Protein AF-A0A8H3V2X2-F1 (afdb_monomer_lite)

Organism: Venturia inaequalis (NCBI:txid5025)

Structure (mmCIF, N/CA/C/O backbone):
data_AF-A0A8H3V2X2-F1
#
_entry.id   AF-A0A8H3V2X2-F1
#
loop_
_atom_site.group_PDB
_atom_site.id
_atom_site.type_symbol
_atom_site.label_atom_id
_atom_site.label_alt_id
_atom_site.label_comp_id
_atom_site.label_asym_id
_atom_site.label_entity_id
_atom_site.label_seq_id
_atom_site.pdbx_PDB_ins_code
_atom_site.Cartn_x
_atom_site.Cartn_y
_atom_site.Cartn_z
_atom_site.occupancy
_atom_site.B_iso_or_equiv
_atom_site.auth_seq_id
_atom_site.auth_comp_id
_atom_site.auth_asym_id
_atom_site.auth_atom_id
_atom_site.pdbx_PDB_model_num
ATOM 1 N N . MET A 1 1 ? -13.809 -18.568 14.206 1.00 69.38 1 MET A N 1
ATOM 2 C CA . MET A 1 1 ? -14.958 -19.102 13.426 1.00 69.38 1 MET A CA 1
ATOM 3 C C . MET A 1 1 ? -14.427 -19.865 12.227 1.00 69.38 1 MET A C 1
ATOM 5 O O . MET A 1 1 ? -13.354 -19.501 11.749 1.00 69.38 1 MET A O 1
ATOM 9 N N . ASP A 1 2 ? -15.140 -20.902 11.781 1.00 76.88 2 ASP A N 1
ATOM 10 C CA . ASP A 1 2 ? -14.803 -21.625 10.547 1.00 76.88 2 ASP A CA 1
ATOM 11 C C . ASP A 1 2 ? -15.278 -20.834 9.316 1.00 76.88 2 ASP A C 1
ATOM 13 O O . ASP A 1 2 ? -16.303 -20.152 9.367 1.00 76.88 2 ASP A O 1
ATOM 17 N N . LEU A 1 3 ? -14.536 -20.927 8.212 1.00 79.31 3 LEU A N 1
ATOM 18 C CA . LEU A 1 3 ? -14.829 -20.241 6.955 1.00 79.31 3 LEU A CA 1
ATOM 19 C C . LEU A 1 3 ? -16.205 -20.624 6.399 1.00 79.31 3 LEU A C 1
ATOM 21 O O . LEU A 1 3 ? -16.914 -19.762 5.886 1.00 79.31 3 LEU A O 1
ATOM 25 N N . SER A 1 4 ? -16.609 -21.888 6.570 1.00 77.81 4 SER A N 1
ATOM 26 C CA . SER A 1 4 ? -17.909 -22.417 6.128 1.00 77.81 4 SER A CA 1
ATOM 27 C C . SER A 1 4 ? -19.118 -21.698 6.745 1.00 77.81 4 SER A C 1
ATOM 29 O O . SER A 1 4 ? -20.225 -21.771 6.214 1.00 77.81 4 SER A O 1
ATOM 31 N N . GLN A 1 5 ? -18.914 -20.987 7.858 1.00 81.62 5 GLN A N 1
ATOM 32 C CA . GLN A 1 5 ? -19.958 -20.277 8.598 1.00 81.62 5 GLN A CA 1
ATOM 33 C C . GLN A 1 5 ? -20.081 -18.804 8.194 1.00 81.62 5 GLN A C 1
ATOM 35 O O . GLN A 1 5 ? -20.996 -18.121 8.656 1.00 81.62 5 GLN A O 1
ATOM 40 N N . LEU A 1 6 ? -19.160 -18.288 7.375 1.00 90.56 6 LEU A N 1
ATOM 41 C CA . LEU A 1 6 ? -19.162 -16.884 6.985 1.00 90.56 6 LEU A CA 1
ATOM 42 C C . LEU A 1 6 ? -19.926 -16.674 5.681 1.00 90.56 6 LEU A C 1
ATOM 44 O O . LEU A 1 6 ? -19.738 -17.378 4.690 1.00 90.56 6 LEU A O 1
ATOM 48 N N . LYS A 1 7 ? -20.760 -15.633 5.655 1.00 93.56 7 LYS A N 1
ATOM 49 C CA . LYS A 1 7 ? -21.467 -15.230 4.440 1.00 93.56 7 LYS A CA 1
ATOM 50 C C . LYS A 1 7 ? -20.482 -14.570 3.470 1.00 93.56 7 LYS A C 1
ATOM 52 O O . LYS A 1 7 ? -19.894 -13.543 3.809 1.00 93.56 7 LYS A O 1
ATOM 57 N N . LYS A 1 8 ? -20.339 -15.109 2.255 1.00 94.62 8 LYS A N 1
ATOM 58 C CA . LYS A 1 8 ? -19.637 -14.437 1.146 1.00 94.62 8 LYS A CA 1
ATOM 59 C C . LYS A 1 8 ? -20.385 -13.149 0.769 1.00 94.62 8 LYS A C 1
ATOM 61 O O . LYS A 1 8 ? -21.594 -13.182 0.561 1.00 94.62 8 LYS A O 1
ATOM 66 N N . ILE A 1 9 ? -19.670 -12.024 0.723 1.00 95.62 9 ILE A N 1
ATOM 67 C CA . ILE A 1 9 ? -20.203 -10.689 0.408 1.00 95.62 9 ILE A CA 1
ATOM 68 C C . ILE A 1 9 ? -20.064 -10.421 -1.095 1.00 95.62 9 ILE A C 1
ATOM 70 O O . ILE A 1 9 ? -21.062 -10.333 -1.799 1.00 95.62 9 ILE A O 1
ATOM 74 N N . ARG A 1 10 ? -18.823 -10.303 -1.586 1.00 96.00 10 ARG A N 1
ATOM 75 C CA . ARG A 1 10 ? -18.479 -10.068 -2.999 1.00 96.00 10 ARG A CA 1
ATOM 76 C C . ARG A 1 10 ? -17.038 -10.490 -3.291 1.00 96.00 10 ARG A C 1
ATOM 78 O O . ARG A 1 10 ? -16.253 -10.648 -2.355 1.00 96.00 10 ARG A O 1
ATOM 85 N N . ALA A 1 11 ? -16.698 -10.637 -4.569 1.00 95.94 11 ALA A N 1
ATOM 86 C CA . ALA A 1 11 ? -15.314 -10.764 -5.024 1.00 95.94 11 ALA A CA 1
ATOM 87 C C . ALA A 1 11 ? -14.479 -9.534 -4.623 1.00 95.94 11 ALA A C 1
ATOM 89 O O . ALA A 1 11 ? -15.013 -8.423 -4.514 1.00 95.94 11 ALA A O 1
ATOM 90 N N . ALA A 1 12 ? -13.186 -9.741 -4.381 1.00 95.94 12 ALA A N 1
ATOM 91 C CA . ALA A 1 12 ? -12.226 -8.675 -4.131 1.00 95.94 12 ALA A CA 1
ATOM 92 C C . ALA A 1 12 ? -11.798 -8.033 -5.462 1.00 95.94 12 ALA A C 1
ATOM 94 O O . ALA A 1 12 ? -11.503 -8.734 -6.426 1.00 95.94 12 ALA A O 1
ATOM 95 N N . GLY A 1 13 ? -11.747 -6.703 -5.514 1.00 93.69 13 GLY A N 1
ATOM 96 C CA . GLY A 1 13 ? -11.096 -5.976 -6.605 1.00 93.69 13 GLY A CA 1
ATOM 97 C C . GLY A 1 13 ? -9.584 -6.194 -6.583 1.00 93.69 13 GLY A C 1
ATOM 98 O O . GLY A 1 13 ? -9.031 -6.667 -5.590 1.00 93.69 13 GLY A O 1
ATOM 99 N N . LYS A 1 14 ? -8.862 -5.813 -7.638 1.00 89.19 14 LYS A N 1
ATOM 100 C CA . LYS A 1 14 ? -7.440 -6.159 -7.789 1.00 89.19 14 LYS A CA 1
ATOM 101 C C . LYS A 1 14 ? -6.546 -5.560 -6.711 1.00 89.19 14 LYS A C 1
ATOM 103 O O . LYS A 1 14 ? -5.609 -6.221 -6.276 1.00 89.19 14 LYS A O 1
ATOM 108 N N . LEU A 1 15 ? -6.839 -4.350 -6.230 1.00 89.94 15 LEU A N 1
ATOM 109 C CA . LEU A 1 15 ? -6.126 -3.766 -5.083 1.00 89.94 15 LEU A CA 1
ATOM 110 C C . LEU A 1 15 ? -6.389 -4.529 -3.780 1.00 89.94 15 LEU A C 1
ATOM 112 O O . LEU A 1 15 ? -5.492 -4.698 -2.957 1.00 89.94 15 LEU A O 1
ATOM 116 N N . GLU A 1 16 ? -7.627 -4.973 -3.586 1.00 94.75 16 GLU A N 1
ATOM 117 C CA . GLU A 1 16 ? -8.059 -5.702 -2.395 1.00 94.75 16 GLU A CA 1
ATOM 118 C C . GLU A 1 16 ? -7.473 -7.120 -2.390 1.00 94.75 16 GLU A C 1
ATOM 120 O O . GLU A 1 16 ? -6.913 -7.540 -1.379 1.00 94.75 16 GLU A O 1
ATOM 125 N N . GLU A 1 17 ? -7.523 -7.813 -3.532 1.00 93.69 17 GLU A N 1
ATOM 126 C CA . GLU A 1 17 ? -6.894 -9.114 -3.781 1.00 93.69 17 GLU A CA 1
ATOM 127 C C . GLU A 1 17 ? -5.385 -9.030 -3.553 1.00 93.69 17 GLU A C 1
ATOM 129 O O . GLU A 1 17 ? -4.825 -9.801 -2.779 1.00 93.69 17 GLU A O 1
ATOM 134 N N . MET A 1 18 ? -4.724 -8.041 -4.154 1.00 89.56 18 MET A N 1
ATOM 135 C CA . MET A 1 18 ? -3.295 -7.813 -3.979 1.00 89.56 18 MET A CA 1
ATOM 136 C C . MET A 1 18 ? -2.924 -7.606 -2.504 1.00 89.56 18 MET A C 1
ATOM 138 O O . MET A 1 18 ? -1.961 -8.205 -2.023 1.00 89.56 18 MET A O 1
ATOM 142 N N . ALA A 1 19 ? -3.693 -6.803 -1.763 1.00 90.06 19 ALA A N 1
ATOM 143 C CA . ALA A 1 19 ? -3.475 -6.601 -0.334 1.00 90.06 19 ALA A CA 1
ATOM 144 C C . ALA A 1 19 ? -3.760 -7.868 0.494 1.00 90.06 19 ALA A C 1
ATOM 146 O O . ALA A 1 19 ? -3.075 -8.115 1.485 1.00 90.06 19 ALA A O 1
ATOM 147 N N . ALA A 1 20 ? -4.747 -8.679 0.120 1.00 92.88 20 ALA A N 1
ATOM 148 C CA . ALA A 1 20 ? -5.048 -9.938 0.796 1.00 92.88 20 ALA A CA 1
ATOM 149 C C . ALA A 1 20 ? -3.943 -10.979 0.573 1.00 92.88 20 ALA A C 1
ATOM 151 O O . ALA A 1 20 ? -3.398 -11.535 1.526 1.00 92.88 20 ALA A O 1
ATOM 152 N N . VAL A 1 21 ? -3.534 -11.175 -0.679 1.00 91.44 21 VAL A N 1
ATOM 153 C CA . VAL A 1 21 ? -2.475 -12.114 -1.061 1.00 91.44 21 VAL A CA 1
ATOM 154 C C . VAL A 1 21 ? -1.130 -11.700 -0.456 1.00 91.44 21 VAL A C 1
ATOM 156 O O . VAL A 1 21 ? -0.413 -12.539 0.087 1.00 91.44 21 VAL A O 1
ATOM 159 N N . ALA A 1 22 ? -0.787 -10.408 -0.472 1.00 89.56 22 ALA A N 1
ATOM 160 C CA . ALA A 1 22 ? 0.449 -9.928 0.144 1.00 89.56 22 ALA A CA 1
ATOM 161 C C . ALA A 1 22 ? 0.480 -10.169 1.666 1.00 89.56 22 ALA A C 1
ATOM 163 O O . ALA A 1 22 ? 1.526 -10.536 2.211 1.00 89.56 22 ALA A O 1
ATOM 164 N N . HIS A 1 23 ? -0.656 -10.024 2.354 1.00 89.88 23 HIS A N 1
ATOM 165 C CA . HIS A 1 23 ? -0.762 -10.382 3.769 1.00 89.88 23 HIS A CA 1
ATOM 166 C C . HIS A 1 23 ? -0.598 -11.896 3.973 1.00 89.88 23 HIS A C 1
ATOM 168 O O . HIS A 1 23 ? 0.166 -12.328 4.843 1.00 89.88 23 HIS A O 1
ATOM 174 N N . GLU A 1 24 ? -1.227 -12.725 3.135 1.00 90.75 24 GLU A N 1
ATOM 175 C CA . GLU A 1 24 ? -1.076 -14.186 3.181 1.00 90.75 24 GLU A CA 1
ATOM 176 C C . GLU A 1 24 ? 0.368 -14.655 2.964 1.00 90.75 24 GLU A C 1
ATOM 178 O O . GLU A 1 24 ? 0.832 -15.573 3.644 1.00 90.75 24 GLU A O 1
ATOM 183 N N . LEU A 1 25 ? 1.138 -13.940 2.150 1.00 88.62 25 LEU A N 1
ATOM 184 C CA . LEU A 1 25 ? 2.564 -14.201 1.938 1.00 88.62 25 LEU A CA 1
ATOM 185 C C . LEU A 1 25 ? 3.484 -13.584 3.010 1.00 88.62 25 LEU A C 1
ATOM 187 O O . LEU A 1 25 ? 4.696 -13.778 2.963 1.00 88.62 25 LEU A O 1
ATOM 191 N N . ASN A 1 26 ? 2.938 -12.875 4.006 1.00 89.00 26 ASN A N 1
ATOM 192 C CA . ASN A 1 26 ? 3.691 -12.123 5.025 1.00 89.00 26 ASN A CA 1
ATOM 193 C C . ASN A 1 26 ? 4.616 -11.037 4.435 1.00 89.00 26 ASN A C 1
ATOM 195 O O . ASN A 1 26 ? 5.646 -10.705 5.028 1.00 89.00 26 ASN A O 1
ATOM 199 N N . LEU A 1 27 ? 4.249 -10.478 3.279 1.00 83.25 27 LEU A N 1
ATOM 200 C CA . LEU A 1 27 ? 4.936 -9.343 2.648 1.00 83.25 27 LEU A CA 1
ATOM 201 C C . LEU A 1 27 ? 4.641 -8.016 3.360 1.00 83.25 27 LEU A C 1
ATOM 203 O O . LEU A 1 27 ? 5.421 -7.066 3.276 1.00 83.25 27 LEU A O 1
ATOM 207 N N . TYR A 1 28 ? 3.520 -7.968 4.074 1.00 83.88 28 TYR A N 1
ATOM 208 C CA . TYR A 1 28 ? 3.215 -7.010 5.127 1.00 83.88 28 TYR A CA 1
ATOM 209 C C . TYR A 1 28 ? 2.266 -7.672 6.136 1.00 83.88 28 TYR A C 1
ATOM 211 O O . TYR A 1 28 ? 1.805 -8.799 5.948 1.00 83.88 28 TYR A O 1
ATOM 219 N N . THR A 1 29 ? 1.989 -6.960 7.216 1.00 83.31 29 THR A N 1
ATOM 220 C CA . THR A 1 29 ? 1.240 -7.454 8.376 1.00 83.31 29 THR A CA 1
ATOM 221 C C . THR A 1 29 ? 0.010 -6.596 8.651 1.00 83.31 29 THR A C 1
ATOM 223 O O . THR A 1 29 ? -1.104 -7.104 8.663 1.00 83.31 29 THR A O 1
ATOM 226 N N . THR A 1 30 ? 0.172 -5.286 8.836 1.00 86.50 30 THR A N 1
ATOM 227 C CA . THR A 1 30 ? -0.958 -4.358 8.982 1.00 86.50 30 THR A CA 1
ATOM 228 C C . THR A 1 30 ? -0.536 -2.934 8.652 1.00 86.50 30 THR A C 1
ATOM 230 O O . THR A 1 30 ? 0.645 -2.597 8.732 1.00 86.50 30 THR A O 1
ATOM 233 N N . ALA A 1 31 ? -1.511 -2.086 8.349 1.00 86.75 31 ALA A N 1
ATOM 234 C CA . ALA A 1 31 ? -1.357 -0.639 8.354 1.00 86.75 31 ALA A CA 1
ATOM 235 C C . ALA A 1 31 ? -1.970 -0.037 9.611 1.00 86.75 31 ALA A C 1
ATOM 237 O O . ALA A 1 31 ? -2.721 -0.718 10.315 1.00 86.75 31 ALA A O 1
ATOM 238 N N . GLY A 1 32 ? -1.675 1.233 9.879 1.00 87.06 32 GLY A N 1
ATOM 239 C CA . GLY A 1 32 ? -2.357 1.961 10.934 1.00 87.06 32 GLY A CA 1
ATOM 240 C C . GLY A 1 32 ? -2.200 3.469 10.857 1.00 87.06 32 GLY A C 1
ATOM 241 O O . GLY A 1 32 ? -1.335 3.992 10.154 1.00 87.06 32 GLY A O 1
ATOM 242 N N . TYR A 1 33 ? -3.062 4.150 11.600 1.00 88.19 33 TYR A N 1
ATOM 243 C CA . TYR A 1 33 ? -3.095 5.599 11.718 1.00 88.19 33 TYR A CA 1
ATOM 244 C C . TYR A 1 33 ? -3.403 5.983 13.164 1.00 88.19 33 TYR A C 1
ATOM 246 O O . TYR A 1 33 ? -4.235 5.359 13.830 1.00 88.19 33 TYR A O 1
ATOM 254 N N . SER A 1 34 ? -2.699 7.003 13.646 1.00 90.19 34 SER A N 1
ATOM 255 C CA . SER A 1 34 ? -2.746 7.433 15.039 1.00 90.19 34 SER A CA 1
ATOM 256 C C . SER A 1 34 ? -3.225 8.873 15.129 1.00 90.19 34 SER A C 1
ATOM 258 O O . SER A 1 34 ? -2.684 9.752 14.459 1.00 90.19 34 SER A O 1
ATOM 260 N N . VAL A 1 35 ? -4.198 9.131 16.001 1.00 90.06 35 VAL A N 1
ATOM 261 C CA . VAL A 1 35 ? -4.676 10.487 16.308 1.00 90.06 35 VAL A CA 1
ATOM 262 C C . VAL A 1 35 ? -4.696 10.684 17.814 1.00 90.06 35 VAL A C 1
ATOM 264 O O . VAL A 1 35 ? -5.175 9.832 18.564 1.00 90.06 35 VAL A O 1
ATOM 267 N N . HIS A 1 36 ? -4.173 11.827 18.250 1.00 90.62 36 HIS A N 1
ATOM 268 C CA . HIS A 1 36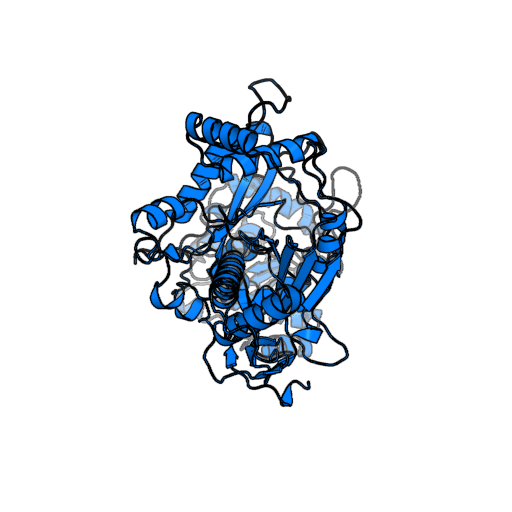 ? -4.232 12.251 19.640 1.00 90.62 36 HIS A CA 1
ATOM 269 C C . HIS A 1 36 ? -5.531 13.013 19.916 1.00 90.62 36 HIS A C 1
ATOM 271 O O . HIS A 1 36 ? -5.868 13.968 19.216 1.00 90.62 36 HIS A O 1
ATOM 277 N N . TYR A 1 37 ? -6.248 12.595 20.953 1.00 92.31 37 TYR A N 1
ATOM 278 C CA . TYR A 1 37 ? -7.514 13.159 21.388 1.00 92.31 37 TYR A CA 1
ATOM 279 C C . TYR A 1 37 ? -7.322 13.897 22.704 1.00 92.31 37 TYR A C 1
ATOM 281 O O . TYR A 1 37 ? -6.847 13.339 23.696 1.00 92.31 37 TYR A O 1
ATOM 289 N N . LYS A 1 38 ? -7.760 15.156 22.705 1.00 90.56 38 LYS A N 1
ATOM 290 C CA . LYS A 1 38 ? -7.830 15.994 23.894 1.00 90.56 38 LYS A CA 1
ATOM 291 C C . LYS A 1 38 ? -9.270 16.442 24.117 1.00 90.56 38 LYS A C 1
ATOM 293 O O . LYS A 1 38 ? -9.820 17.122 23.246 1.00 90.56 38 LYS A O 1
ATOM 298 N N . PRO A 1 39 ? -9.894 16.075 25.244 1.00 89.50 39 PRO A N 1
ATOM 299 C CA . PRO A 1 39 ? -11.257 16.485 25.513 1.00 89.50 39 PRO A CA 1
ATOM 300 C C . PRO A 1 39 ? -11.302 17.967 25.904 1.00 89.50 39 PRO A C 1
ATOM 302 O O . PRO A 1 39 ? -10.378 18.498 26.522 1.00 89.50 39 PRO A O 1
ATOM 305 N N . SER A 1 40 ? -12.387 18.649 25.535 1.00 86.31 40 SER A N 1
ATOM 306 C CA . SER A 1 40 ? -12.638 20.046 25.919 1.00 86.31 40 SER A CA 1
ATOM 307 C C . SER A 1 40 ? -13.194 20.188 27.339 1.00 86.31 40 SER A C 1
ATOM 309 O O . SER A 1 40 ? -13.184 21.282 27.894 1.00 86.31 40 SER A O 1
ATOM 311 N N . GLN A 1 41 ? -13.694 19.093 27.913 1.00 84.88 41 GLN A N 1
ATOM 312 C CA . GLN A 1 41 ? -14.270 19.011 29.252 1.00 84.88 41 GLN A CA 1
ATOM 313 C C . GLN A 1 41 ? -13.889 17.676 29.895 1.00 84.88 41 GLN A C 1
ATOM 315 O O . GLN A 1 41 ? -13.597 16.718 29.185 1.00 84.88 41 GLN A O 1
ATOM 320 N N . ALA A 1 42 ? -13.898 17.602 31.225 1.00 85.44 42 ALA A N 1
ATOM 321 C CA . ALA A 1 42 ? -13.607 16.356 31.925 1.00 85.44 42 ALA A CA 1
ATOM 322 C C . ALA A 1 42 ? -14.659 15.280 31.599 1.00 85.44 42 ALA A C 1
ATOM 324 O O . ALA A 1 42 ? -15.859 15.553 31.578 1.00 85.44 42 ALA A O 1
ATOM 325 N N . ILE A 1 43 ? -14.196 14.056 31.368 1.00 86.69 43 ILE A N 1
ATOM 326 C CA . ILE A 1 43 ? -15.007 12.882 31.057 1.00 86.69 43 ILE A CA 1
ATOM 327 C C . ILE A 1 43 ? -14.959 11.944 32.265 1.00 86.69 43 ILE A C 1
ATOM 329 O O . ILE A 1 43 ? -13.889 11.492 32.672 1.00 86.69 43 ILE A O 1
ATOM 333 N N . THR A 1 44 ? -16.123 11.649 32.846 1.00 79.62 44 THR A N 1
ATOM 334 C CA . THR A 1 44 ? -16.232 10.828 34.063 1.00 79.62 44 THR A CA 1
ATOM 335 C C . THR A 1 44 ? -15.865 9.362 33.817 1.00 79.62 44 THR A C 1
ATOM 337 O O . THR A 1 44 ? -15.157 8.776 34.628 1.00 79.62 44 THR A O 1
ATOM 340 N N . GLU A 1 45 ? -16.287 8.785 32.686 1.00 86.38 45 GLU A N 1
ATOM 341 C CA . GLU A 1 45 ? -16.044 7.380 32.325 1.00 86.38 45 GLU A CA 1
ATOM 342 C C . GLU A 1 45 ? -15.554 7.263 30.874 1.00 86.38 45 GLU A C 1
ATOM 344 O O . GLU A 1 45 ? -16.311 6.970 29.948 1.00 86.38 45 GLU A O 1
ATOM 349 N N . LEU A 1 46 ? -14.265 7.534 30.660 1.00 90.81 46 LEU A N 1
ATOM 350 C CA . LEU A 1 46 ? -13.699 7.610 29.312 1.00 90.81 46 LEU A CA 1
ATOM 351 C C . LEU A 1 46 ? -13.672 6.260 28.581 1.00 90.81 46 LEU A C 1
ATOM 353 O O . LEU A 1 46 ? -13.959 6.206 27.390 1.00 90.81 46 LEU A O 1
ATOM 357 N N . GLU A 1 47 ? -13.327 5.172 29.265 1.00 93.12 47 GLU A N 1
ATOM 358 C CA . GLU A 1 47 ? -13.257 3.849 28.634 1.00 93.12 47 GLU A CA 1
ATOM 359 C C . GLU A 1 47 ? -14.640 3.348 28.161 1.00 93.12 47 GLU A C 1
ATOM 361 O O . GLU A 1 47 ? -14.765 3.022 26.976 1.00 93.12 47 GLU A O 1
ATOM 366 N N . PRO A 1 48 ? -15.710 3.380 28.986 1.00 93.00 48 PRO A N 1
ATOM 367 C CA . PRO A 1 48 ? -17.073 3.117 28.516 1.00 93.00 48 PRO A CA 1
ATOM 368 C C . PRO A 1 48 ? -17.500 4.004 27.342 1.00 93.00 48 PRO A C 1
ATOM 370 O O . PRO A 1 48 ? -18.071 3.501 26.373 1.00 93.00 48 PRO A O 1
ATOM 373 N N . LEU A 1 49 ? -17.172 5.301 27.381 1.00 93.00 49 LEU A N 1
ATOM 374 C CA . LEU A 1 49 ? -17.455 6.231 26.285 1.00 93.00 49 LEU A CA 1
ATOM 375 C C . LEU A 1 49 ? -16.751 5.815 24.982 1.00 93.00 49 LEU A C 1
ATOM 377 O O . LEU A 1 49 ? -17.359 5.868 23.913 1.00 93.00 49 LEU A O 1
ATOM 381 N N . ILE A 1 50 ? -15.490 5.377 25.058 1.00 95.56 50 ILE A N 1
ATOM 382 C CA . ILE A 1 50 ? -14.733 4.876 23.902 1.00 95.56 50 ILE A CA 1
ATOM 383 C C . ILE A 1 50 ? -15.417 3.641 23.311 1.00 95.56 50 ILE A C 1
ATOM 385 O O . ILE A 1 50 ? -15.627 3.591 22.100 1.00 95.56 50 ILE A O 1
ATOM 389 N N . TYR A 1 51 ? -15.817 2.670 24.136 1.00 96.56 51 TYR A N 1
ATOM 390 C CA . TYR A 1 51 ? -16.532 1.490 23.645 1.00 96.56 51 TYR A CA 1
ATOM 391 C C . TYR A 1 51 ? -17.877 1.843 23.000 1.00 96.56 51 TYR A C 1
ATOM 393 O O . TYR A 1 51 ? -18.182 1.339 21.920 1.00 96.56 51 TYR A O 1
ATOM 401 N N . GLN A 1 52 ? -18.660 2.738 23.608 1.00 94.75 52 GLN A N 1
ATOM 402 C CA . GLN A 1 52 ? -19.929 3.203 23.038 1.00 94.75 52 GLN A CA 1
ATOM 403 C C . GLN A 1 52 ? -19.723 3.915 21.694 1.00 94.75 52 GLN A C 1
ATOM 405 O O . GLN A 1 52 ? -20.467 3.671 20.741 1.00 94.75 52 GLN A O 1
ATOM 410 N N . ALA A 1 53 ? -18.688 4.751 21.590 1.00 95.62 53 ALA A N 1
ATOM 411 C CA . ALA A 1 53 ? -18.341 5.419 20.344 1.00 95.62 53 ALA A CA 1
ATOM 412 C C . ALA A 1 53 ? -17.928 4.413 19.260 1.00 95.62 53 ALA A C 1
ATOM 414 O O . ALA A 1 53 ? -18.390 4.516 18.126 1.00 95.62 53 ALA A O 1
ATOM 415 N N . LEU A 1 54 ? -17.134 3.393 19.600 1.00 96.69 54 LEU A N 1
ATOM 416 C CA . LEU A 1 54 ? -16.774 2.329 18.657 1.00 96.69 54 LEU A CA 1
ATOM 417 C C . LEU A 1 54 ? -17.978 1.507 18.220 1.00 96.69 54 LEU A C 1
ATOM 419 O O . LEU A 1 54 ? -18.096 1.198 17.040 1.00 96.69 54 LEU A O 1
ATOM 423 N N . ALA A 1 55 ? -18.901 1.197 19.129 1.00 96.00 55 ALA A N 1
ATOM 424 C CA . ALA A 1 55 ? -20.141 0.524 18.771 1.00 96.00 55 ALA A CA 1
ATOM 425 C C . ALA A 1 55 ? -20.922 1.319 17.709 1.00 96.00 55 ALA A C 1
ATOM 427 O O . ALA A 1 55 ? -21.464 0.734 16.773 1.00 96.00 55 ALA A O 1
ATOM 428 N N . GLN A 1 56 ? -20.965 2.653 17.812 1.00 94.88 56 GLN A N 1
ATOM 429 C CA . GLN A 1 56 ? -21.560 3.498 16.773 1.00 94.88 56 GLN A CA 1
ATOM 430 C C . GLN A 1 56 ? -20.766 3.438 15.459 1.00 94.88 56 GLN A C 1
ATOM 432 O O . GLN A 1 56 ? -21.368 3.224 14.410 1.00 94.88 56 GLN A O 1
ATOM 437 N N . VAL A 1 57 ? -19.436 3.546 15.515 1.00 95.44 57 VAL A N 1
ATOM 438 C CA . VAL A 1 57 ? -18.559 3.446 14.335 1.00 95.44 57 VAL A CA 1
ATOM 439 C C . VAL A 1 57 ? -18.766 2.124 13.590 1.00 95.44 57 VAL A C 1
ATOM 441 O O . VAL A 1 57 ? -18.915 2.138 12.372 1.00 95.44 57 VAL A O 1
ATOM 444 N N . LEU A 1 58 ? -18.836 0.989 14.295 1.00 95.31 58 LEU A N 1
ATOM 445 C CA . LEU A 1 58 ? -19.065 -0.325 13.680 1.00 95.31 58 LEU A CA 1
ATOM 446 C C . LEU A 1 58 ? -20.406 -0.383 12.949 1.00 95.31 58 LEU A C 1
ATOM 448 O O . LEU A 1 58 ? -20.477 -0.911 11.844 1.00 95.31 58 LEU A O 1
ATOM 452 N N . ARG A 1 59 ? -21.464 0.175 13.548 1.00 92.94 59 ARG A N 1
ATOM 453 C CA . ARG A 1 59 ? -22.800 0.201 12.931 1.00 92.94 59 ARG A CA 1
ATOM 454 C C . ARG A 1 59 ? -22.881 1.124 11.715 1.00 92.94 59 ARG A C 1
ATOM 456 O O . ARG A 1 59 ? -23.762 0.925 10.891 1.00 92.94 59 ARG A O 1
ATOM 463 N N . GLU A 1 60 ? -22.011 2.128 11.629 1.00 91.50 60 GLU A N 1
ATOM 464 C CA . GLU A 1 60 ? -21.939 3.064 10.500 1.00 91.50 60 GLU A CA 1
ATOM 465 C C . GLU A 1 60 ? -20.991 2.581 9.383 1.00 91.50 60 GLU A C 1
ATOM 467 O O . GLU A 1 60 ? -21.048 3.115 8.279 1.00 91.50 60 GLU A O 1
ATOM 472 N N . ASN A 1 61 ? -20.125 1.588 9.639 1.00 93.81 61 ASN A N 1
ATOM 473 C CA . ASN A 1 61 ? -19.079 1.154 8.705 1.00 93.81 61 ASN A CA 1
ATOM 474 C C . ASN A 1 61 ? -19.099 -0.375 8.499 1.00 93.81 61 ASN A C 1
ATOM 476 O O . ASN A 1 61 ? -18.310 -1.097 9.121 1.00 93.81 61 ASN A O 1
ATOM 480 N N . PRO A 1 62 ? -19.945 -0.894 7.585 1.00 94.19 62 PRO A N 1
ATOM 481 C CA . PRO A 1 62 ? -20.132 -2.334 7.372 1.00 94.19 62 PRO A CA 1
ATOM 482 C C . PRO A 1 62 ? -18.857 -3.094 6.995 1.00 94.19 62 PRO A C 1
ATOM 484 O O . PRO A 1 62 ? -18.742 -4.283 7.297 1.00 94.19 62 PRO A O 1
ATOM 487 N N . ILE A 1 63 ? -17.887 -2.422 6.363 1.00 96.44 63 ILE A N 1
ATOM 488 C CA . ILE A 1 63 ? -16.610 -3.027 5.959 1.00 96.44 63 ILE A CA 1
ATOM 489 C C . ILE A 1 63 ? -15.770 -3.499 7.155 1.00 96.44 63 ILE A C 1
ATOM 491 O O . ILE A 1 63 ? -14.961 -4.407 7.006 1.00 96.44 63 ILE A O 1
ATOM 495 N N . LEU A 1 64 ? -15.994 -2.962 8.361 1.00 97.19 64 LEU A N 1
ATOM 496 C CA . LEU A 1 64 ? -15.306 -3.415 9.577 1.00 97.19 64 LEU A CA 1
ATOM 497 C C . LEU A 1 64 ? -15.710 -4.839 9.997 1.00 97.19 64 LEU A C 1
ATOM 499 O O . LEU A 1 64 ? -15.009 -5.462 10.794 1.00 97.19 64 LEU A O 1
ATOM 503 N N . PHE A 1 65 ? -16.812 -5.370 9.456 1.00 97.25 65 PHE A N 1
ATOM 504 C CA . PHE A 1 65 ? -17.206 -6.776 9.594 1.00 97.25 65 PHE A CA 1
ATOM 505 C C . PHE A 1 65 ? -16.690 -7.663 8.455 1.00 97.25 65 PHE A C 1
ATOM 507 O O . PHE A 1 65 ? -16.899 -8.875 8.500 1.00 97.25 65 PHE A O 1
ATOM 514 N N . ALA A 1 66 ? -16.058 -7.090 7.430 1.00 96.62 66 ALA A N 1
ATOM 515 C CA . ALA A 1 66 ? -15.559 -7.834 6.287 1.00 96.62 66 ALA A CA 1
ATOM 516 C C . ALA A 1 66 ? -14.138 -8.350 6.537 1.00 96.62 66 ALA A C 1
ATOM 518 O O . ALA A 1 66 ? -13.288 -7.657 7.096 1.00 96.62 66 ALA A O 1
ATOM 519 N N . VAL A 1 67 ? -13.880 -9.574 6.086 1.00 95.81 67 VAL A N 1
ATOM 520 C CA . VAL A 1 67 ? -12.563 -10.208 6.124 1.00 95.81 67 VAL A CA 1
ATOM 521 C C . VAL A 1 67 ? -12.220 -10.694 4.717 1.00 95.81 67 VAL A C 1
ATOM 523 O O . VAL A 1 67 ? -13.039 -11.401 4.124 1.00 95.81 67 VAL A O 1
ATOM 526 N N . PRO A 1 68 ? -11.059 -10.317 4.156 1.00 95.19 68 PRO A N 1
ATOM 527 C CA . PRO A 1 68 ? -10.620 -10.855 2.880 1.00 95.19 68 PRO A CA 1
ATOM 528 C C . PRO A 1 68 ? -10.218 -12.323 3.046 1.00 95.19 68 PRO A C 1
ATOM 530 O O . PRO A 1 68 ? -9.475 -12.675 3.961 1.00 95.19 68 PRO A O 1
ATOM 533 N N . ILE A 1 69 ? -10.712 -13.170 2.152 1.00 94.75 69 ILE A N 1
ATOM 534 C CA . ILE A 1 69 ? -10.435 -14.601 2.093 1.00 94.75 69 ILE A CA 1
ATOM 535 C C . ILE A 1 69 ? -9.653 -14.875 0.817 1.00 94.75 69 ILE A C 1
ATOM 537 O O . ILE A 1 69 ? -10.116 -14.546 -0.274 1.00 94.75 69 ILE A O 1
ATOM 541 N N . VAL A 1 70 ? -8.495 -15.516 0.970 1.00 93.06 70 VAL A N 1
ATOM 542 C CA . VAL A 1 70 ? -7.629 -15.950 -0.132 1.00 93.06 70 VAL A CA 1
ATOM 543 C C . VAL A 1 70 ? -7.699 -17.479 -0.223 1.00 93.06 70 VAL A C 1
ATOM 545 O O . VAL A 1 70 ? -6.894 -18.177 0.402 1.00 93.06 70 VAL A O 1
ATOM 548 N N . PRO A 1 71 ? -8.711 -18.032 -0.911 1.00 89.12 71 PRO A N 1
ATOM 549 C CA . PRO A 1 71 ? -8.805 -19.470 -1.122 1.00 89.12 71 PRO A CA 1
ATOM 550 C C . PRO A 1 71 ? -7.707 -19.955 -2.083 1.00 89.12 71 PRO A C 1
ATOM 552 O O . PRO A 1 71 ? -7.164 -19.192 -2.880 1.00 89.12 71 PRO A O 1
ATOM 555 N N . LYS A 1 72 ? -7.366 -21.246 -2.021 1.00 84.12 72 LYS A N 1
ATOM 556 C CA . LYS A 1 72 ? -6.418 -21.845 -2.972 1.00 84.12 72 LYS A CA 1
ATOM 557 C C . LYS A 1 72 ? -7.103 -22.043 -4.322 1.00 84.12 72 LYS A C 1
ATOM 559 O O . LYS A 1 72 ? -8.137 -22.696 -4.364 1.00 84.12 72 LYS A O 1
ATOM 564 N N . HIS A 1 73 ? -6.480 -21.564 -5.399 1.00 79.38 73 HIS A N 1
ATOM 565 C CA . HIS A 1 73 ? -6.945 -21.753 -6.785 1.00 79.38 73 HIS A CA 1
ATOM 566 C C . HIS A 1 73 ? -8.348 -21.192 -7.082 1.00 79.38 73 HIS A C 1
ATOM 568 O O . HIS A 1 73 ? -8.979 -21.585 -8.059 1.00 79.38 73 HIS A O 1
ATOM 574 N N . GLU A 1 74 ? -8.834 -20.269 -6.258 1.00 86.25 74 GLU A N 1
ATOM 575 C CA . GLU A 1 74 ? -10.139 -19.629 -6.403 1.00 86.25 74 GLU A CA 1
ATOM 576 C C . GLU A 1 74 ? -9.991 -18.108 -6.262 1.00 86.25 74 GLU A C 1
ATOM 578 O O . GLU A 1 74 ? -8.992 -17.602 -5.750 1.00 86.25 74 GLU A O 1
ATOM 583 N N . GLU A 1 75 ? -11.005 -17.368 -6.706 1.00 89.50 75 GLU A N 1
ATOM 584 C CA . GLU A 1 75 ? -11.025 -15.908 -6.626 1.00 89.50 75 GLU A CA 1
ATOM 585 C C . GLU A 1 75 ? -11.073 -15.417 -5.167 1.00 89.50 75 GLU A C 1
ATOM 587 O O . GLU A 1 75 ? -11.898 -15.872 -4.367 1.00 89.50 75 GLU A O 1
ATOM 592 N N . CYS A 1 76 ? -10.223 -14.440 -4.832 1.00 94.62 76 CYS A N 1
ATOM 593 C CA . CYS A 1 76 ? -10.256 -13.759 -3.540 1.00 94.62 76 CYS A CA 1
ATOM 594 C C . CYS A 1 76 ? -11.603 -13.050 -3.332 1.00 94.62 76 CYS A C 1
ATOM 596 O O . CYS A 1 76 ? -12.122 -12.380 -4.224 1.00 94.62 76 CYS A O 1
ATOM 598 N N . TYR A 1 77 ? -12.175 -13.147 -2.134 1.00 96.12 77 TYR A N 1
ATOM 599 C CA . TYR A 1 77 ? -13.476 -12.547 -1.829 1.00 96.12 77 TYR A CA 1
ATOM 600 C C . TYR A 1 77 ? -13.549 -12.025 -0.398 1.00 96.12 77 TYR A C 1
ATOM 602 O O . TYR A 1 77 ? -12.759 -12.408 0.456 1.00 96.12 77 TYR A O 1
ATOM 610 N N . PHE A 1 78 ? -14.528 -11.169 -0.111 1.00 97.25 78 PHE A N 1
ATOM 611 C CA . PHE A 1 78 ? -14.833 -10.758 1.258 1.00 97.25 78 PHE A CA 1
ATOM 612 C C . PHE A 1 78 ? -15.895 -11.648 1.885 1.00 97.25 78 PHE A C 1
ATOM 614 O O . PHE A 1 78 ? -16.952 -11.875 1.295 1.00 97.25 78 PHE A O 1
ATOM 621 N N . ALA A 1 79 ? -15.643 -12.096 3.110 1.00 95.81 79 ALA A N 1
ATOM 622 C CA . ALA A 1 79 ? -16.607 -12.789 3.950 1.00 95.81 79 ALA A CA 1
ATOM 623 C C . ALA A 1 79 ? -17.035 -11.907 5.132 1.00 95.81 79 ALA A C 1
ATOM 625 O O . ALA A 1 79 ? -16.260 -11.078 5.609 1.00 95.81 79 ALA A O 1
ATOM 626 N N . ARG A 1 80 ? -18.272 -12.075 5.605 1.00 95.94 80 ARG A N 1
ATOM 627 C CA . ARG A 1 80 ? -18.850 -11.287 6.700 1.00 95.94 80 ARG A CA 1
ATOM 628 C C . ARG A 1 80 ? -18.757 -12.017 8.028 1.00 95.94 80 ARG A C 1
ATOM 630 O O . ARG A 1 80 ? -19.276 -13.124 8.164 1.00 95.94 80 ARG A O 1
ATOM 637 N N . LEU A 1 81 ? -18.192 -11.351 9.026 1.00 95.50 81 LEU A N 1
ATOM 638 C CA . LEU A 1 81 ? -18.290 -11.764 10.420 1.00 95.50 81 LEU A CA 1
ATOM 639 C C . LEU A 1 81 ? -19.712 -11.509 10.939 1.00 95.50 81 LEU A C 1
ATOM 641 O O . LEU A 1 81 ? -20.211 -10.398 10.765 1.00 95.50 81 LEU A O 1
ATOM 645 N N . PRO A 1 82 ? -20.362 -12.477 11.610 1.00 94.62 82 PRO A N 1
ATOM 646 C CA . PRO A 1 82 ? -21.719 -12.305 12.130 1.00 94.62 82 PRO A CA 1
ATOM 647 C C . PRO A 1 82 ? -21.786 -11.314 13.296 1.00 94.62 82 PRO A C 1
ATOM 649 O O . PRO A 1 82 ? -22.799 -10.651 13.488 1.00 94.62 82 PRO A O 1
ATOM 652 N N . SER A 1 83 ? -20.711 -11.196 14.078 1.00 95.12 83 SER A N 1
ATOM 653 C CA . SER A 1 83 ? -20.602 -10.243 15.181 1.00 95.12 83 SER A CA 1
ATOM 654 C C . SER A 1 83 ? -19.142 -9.962 15.533 1.00 95.12 83 SER A C 1
ATOM 656 O O . SER A 1 83 ? -18.243 -10.717 15.150 1.00 95.12 83 SER A O 1
ATOM 658 N N . ILE A 1 84 ? -18.910 -8.875 16.269 1.00 96.19 84 ILE A N 1
ATOM 659 C CA . ILE A 1 84 ? -17.599 -8.492 16.802 1.00 96.19 84 ILE A CA 1
ATOM 660 C C . ILE A 1 84 ? -17.736 -8.199 18.296 1.00 96.19 84 ILE A C 1
ATOM 662 O O . ILE A 1 84 ? -18.556 -7.376 18.693 1.00 96.19 84 ILE A O 1
ATOM 666 N N . ASP A 1 85 ? -16.905 -8.846 19.117 1.00 95.88 85 ASP A N 1
ATOM 667 C CA . ASP A 1 85 ? -16.731 -8.495 20.531 1.00 95.88 85 ASP A CA 1
ATOM 668 C C . ASP A 1 85 ? -15.625 -7.442 20.661 1.00 95.88 85 ASP A C 1
ATOM 670 O O . ASP A 1 85 ? -14.439 -7.744 20.493 1.00 95.88 85 ASP A O 1
ATOM 674 N N . LEU A 1 86 ? -16.014 -6.204 20.971 1.00 96.56 86 LEU A N 1
ATOM 675 C CA . LEU A 1 86 ? -15.119 -5.053 21.080 1.00 96.56 86 LEU A CA 1
ATOM 676 C C . LEU A 1 86 ? -13.992 -5.273 22.099 1.00 96.56 86 LEU A C 1
ATOM 678 O O . LEU A 1 86 ? -12.898 -4.744 21.927 1.00 96.56 86 LEU A O 1
ATOM 682 N N . ARG A 1 87 ? -14.208 -6.094 23.131 1.00 95.06 87 ARG A N 1
ATOM 683 C CA . ARG A 1 87 ? -13.196 -6.365 24.170 1.00 95.06 87 ARG A CA 1
ATOM 684 C C . ARG A 1 87 ? -12.041 -7.227 23.661 1.00 95.06 87 ARG A C 1
ATOM 686 O O . ARG A 1 87 ? -10.996 -7.279 24.296 1.00 95.06 87 ARG A O 1
ATOM 693 N N . LYS A 1 88 ? -12.229 -7.926 22.535 1.00 93.38 88 LYS A N 1
ATOM 694 C CA . LYS A 1 88 ? -11.210 -8.794 21.922 1.00 93.38 88 LYS A CA 1
ATOM 695 C C . LYS A 1 88 ? -10.383 -8.090 20.848 1.00 93.38 88 LYS A C 1
ATOM 697 O O . LYS A 1 88 ? -9.313 -8.576 20.502 1.00 93.38 88 LYS A O 1
ATOM 702 N N . VAL A 1 89 ? -10.882 -6.978 20.310 1.00 93.50 89 VAL A N 1
ATOM 703 C CA . VAL A 1 89 ? -10.223 -6.208 19.238 1.00 93.50 89 VAL A CA 1
ATOM 704 C C . VAL A 1 89 ? -9.607 -4.901 19.731 1.00 93.50 89 VAL A C 1
ATOM 706 O O . VAL A 1 89 ? -8.845 -4.271 18.999 1.00 93.50 89 VAL A O 1
ATOM 709 N N . ASN A 1 90 ? -9.909 -4.499 20.967 1.00 94.75 90 ASN A N 1
ATOM 710 C CA . ASN A 1 90 ? -9.434 -3.253 21.550 1.00 94.75 90 ASN A CA 1
ATOM 711 C C . ASN A 1 90 ? -8.489 -3.517 22.722 1.00 94.75 90 ASN A C 1
ATOM 713 O O . ASN A 1 90 ? -8.681 -4.455 23.492 1.00 94.75 90 ASN A O 1
ATOM 717 N N . SER A 1 91 ? -7.491 -2.651 22.882 1.00 96.62 91 SER A N 1
ATOM 718 C CA . SER A 1 91 ? -6.580 -2.671 24.026 1.00 96.62 91 SER A CA 1
ATOM 719 C C . SER A 1 91 ? -6.366 -1.267 24.578 1.00 96.62 91 SER A C 1
ATOM 721 O O . SER A 1 91 ? -6.363 -0.285 23.833 1.00 96.62 91 SER A O 1
ATOM 723 N N . PHE A 1 92 ? -6.190 -1.189 25.893 1.00 96.62 92 PHE A N 1
ATOM 724 C CA . PHE A 1 92 ? -5.999 0.048 26.637 1.00 96.62 92 PHE A CA 1
ATOM 725 C C . PHE A 1 92 ? -4.664 -0.035 27.368 1.00 96.62 92 PHE A C 1
ATOM 727 O O . PHE A 1 92 ? -4.405 -0.996 28.090 1.00 96.62 92 PHE A O 1
ATOM 734 N N . VAL A 1 93 ? -3.802 0.947 27.132 1.00 96.12 93 VAL A N 1
ATOM 735 C CA . VAL A 1 93 ? -2.419 0.966 27.605 1.00 96.12 93 VAL A CA 1
ATOM 736 C C . VAL A 1 93 ? -2.154 2.307 28.270 1.00 96.12 93 VAL A C 1
ATOM 738 O O . VAL A 1 93 ? -2.411 3.355 27.682 1.00 96.12 93 VAL A O 1
ATOM 741 N N . ASP A 1 94 ? -1.621 2.283 29.485 1.00 94.94 94 ASP A N 1
ATOM 742 C CA . ASP A 1 94 ? -1.131 3.483 30.158 1.00 94.94 94 ASP A CA 1
ATOM 743 C C . ASP A 1 94 ? 0.317 3.762 29.736 1.00 94.94 94 ASP A C 1
ATOM 745 O O . ASP A 1 94 ? 1.159 2.858 29.724 1.00 94.94 94 ASP A O 1
ATOM 749 N N . ARG A 1 95 ? 0.628 5.020 29.404 1.00 93.75 95 ARG A N 1
ATOM 750 C CA . ARG A 1 95 ? 2.022 5.440 29.216 1.00 93.75 95 ARG A CA 1
ATOM 751 C C . ARG A 1 95 ? 2.801 5.345 30.521 1.00 93.75 95 ARG A C 1
ATOM 753 O O . ARG A 1 95 ? 2.296 5.685 31.591 1.00 93.75 95 ARG A O 1
ATOM 760 N N . ARG A 1 96 ? 4.077 4.975 30.420 1.00 92.38 96 ARG A N 1
ATOM 761 C CA . ARG A 1 96 ? 5.005 4.955 31.562 1.00 92.38 96 ARG A CA 1
ATOM 762 C C . ARG A 1 96 ? 5.486 6.348 31.955 1.00 92.38 96 ARG A C 1
ATOM 764 O O . ARG A 1 96 ? 5.903 6.544 33.092 1.00 92.38 96 ARG A O 1
ATOM 771 N N . GLY A 1 97 ? 5.456 7.298 31.022 1.00 90.50 97 GLY A N 1
ATOM 772 C CA . GLY A 1 97 ? 5.856 8.684 31.248 1.00 90.50 97 GLY A CA 1
ATOM 773 C C . GLY A 1 97 ? 5.142 9.661 30.311 1.00 90.50 97 GLY A C 1
ATOM 774 O O . GLY A 1 97 ? 4.432 9.234 29.393 1.00 90.50 97 GLY A O 1
ATOM 775 N N . PRO A 1 98 ? 5.296 10.978 30.541 1.00 88.62 98 PRO A N 1
ATOM 776 C CA . PRO A 1 98 ? 4.666 11.992 29.702 1.00 88.62 98 PRO A CA 1
ATOM 777 C C . PRO A 1 98 ? 5.157 11.889 28.252 1.00 88.62 98 PRO A C 1
ATOM 779 O O . PRO A 1 98 ? 6.231 11.343 27.982 1.00 88.62 98 PRO A O 1
ATOM 782 N N . VAL A 1 99 ? 4.376 12.431 27.314 1.00 84.75 99 VAL A N 1
ATOM 783 C CA . VAL A 1 99 ? 4.825 12.593 25.923 1.00 84.75 99 VAL A CA 1
ATOM 784 C C . VAL A 1 99 ? 6.139 13.388 25.918 1.00 84.75 99 VAL A C 1
ATOM 786 O O . VAL A 1 99 ? 6.202 14.435 26.566 1.00 84.75 99 VAL A O 1
ATOM 789 N N . PRO A 1 100 ? 7.197 12.920 25.231 1.00 84.88 100 PRO A N 1
ATOM 790 C CA . PRO A 1 100 ? 8.463 13.639 25.197 1.00 84.88 100 PRO A CA 1
ATOM 791 C C . PRO A 1 100 ? 8.322 15.024 24.553 1.00 84.88 100 PRO A C 1
ATOM 793 O O . PRO A 1 100 ? 7.933 15.148 23.394 1.00 84.88 100 PRO A O 1
ATOM 796 N N . GLU A 1 101 ? 8.706 16.062 25.294 1.00 80.12 101 GLU A N 1
ATOM 797 C CA . GLU A 1 101 ? 8.783 17.451 24.816 1.00 80.12 101 GLU A CA 1
ATOM 798 C C . GLU A 1 101 ? 10.243 17.922 24.669 1.00 80.12 101 GLU A C 1
ATOM 800 O O . GLU A 1 101 ? 10.541 19.113 24.674 1.00 80.12 101 GLU A O 1
ATOM 805 N N . ASP A 1 102 ? 11.185 16.987 24.510 1.00 77.38 102 ASP A N 1
ATOM 806 C CA . ASP A 1 102 ? 12.634 17.246 24.464 1.00 77.38 102 ASP A CA 1
ATOM 807 C C . ASP A 1 102 ? 13.122 17.942 23.175 1.00 77.38 102 ASP A C 1
ATOM 809 O O . ASP A 1 102 ? 14.325 18.064 22.937 1.00 77.38 102 ASP A O 1
ATOM 813 N N . GLY A 1 103 ? 12.190 18.374 22.320 1.00 71.12 103 GLY A N 1
ATOM 814 C CA . GLY A 1 103 ? 12.457 19.036 21.046 1.00 71.12 103 GLY A CA 1
ATOM 815 C C . GLY A 1 103 ? 13.004 18.120 19.947 1.00 71.12 103 GLY A C 1
ATOM 816 O O . GLY A 1 103 ? 13.144 18.578 18.814 1.00 71.12 103 GLY A O 1
ATOM 817 N N . LYS A 1 104 ? 13.279 16.836 20.225 1.00 76.00 104 LYS A N 1
ATOM 818 C CA . LYS A 1 104 ? 13.766 15.877 19.214 1.00 76.00 104 LYS A CA 1
ATOM 819 C C . LYS A 1 104 ? 12.641 15.288 18.371 1.00 76.00 104 LYS A C 1
ATOM 821 O O . LYS A 1 104 ? 12.908 14.663 17.348 1.00 76.00 104 LYS A O 1
ATOM 826 N N . GLY A 1 105 ? 11.396 15.449 18.819 1.00 77.25 105 GLY A N 1
ATOM 827 C CA . GLY A 1 105 ? 10.203 14.982 18.116 1.00 77.25 105 GLY A CA 1
ATOM 828 C C . GLY A 1 105 ? 10.010 13.464 18.135 1.00 77.25 105 GLY A C 1
ATOM 829 O O . GLY A 1 105 ? 9.103 12.975 17.467 1.00 77.25 105 GLY A O 1
ATOM 830 N N . ARG A 1 106 ? 10.844 12.717 18.869 1.00 87.12 106 ARG A N 1
ATOM 831 C CA . ARG A 1 106 ? 10.766 11.257 18.961 1.00 87.12 106 ARG A CA 1
ATOM 832 C C . ARG A 1 106 ? 9.995 10.816 20.191 1.00 87.12 106 ARG A C 1
ATOM 834 O O . ARG A 1 106 ? 10.326 11.210 21.305 1.00 87.12 106 ARG A O 1
ATOM 841 N N . ASP A 1 107 ? 9.059 9.901 19.987 1.00 90.31 107 ASP A N 1
ATOM 842 C CA . ASP A 1 107 ? 8.332 9.242 21.062 1.00 90.31 107 ASP A CA 1
ATOM 843 C C . ASP A 1 107 ? 8.687 7.752 21.099 1.00 90.31 107 ASP A C 1
ATOM 845 O O . ASP A 1 107 ? 8.068 6.939 20.424 1.00 90.31 107 ASP A O 1
ATOM 849 N N . LEU A 1 108 ? 9.704 7.382 21.887 1.00 91.06 108 LEU A N 1
ATOM 850 C CA . LEU A 1 108 ? 10.207 5.999 21.950 1.00 91.06 108 LEU A CA 1
ATOM 851 C C . LEU A 1 108 ? 9.164 4.993 22.449 1.00 91.06 108 LEU A C 1
ATOM 853 O O . LEU A 1 108 ? 9.222 3.814 22.100 1.00 91.06 108 LEU A O 1
ATOM 857 N N . GLU A 1 109 ? 8.242 5.438 23.300 1.00 92.44 109 GLU A N 1
ATOM 858 C CA . GLU A 1 109 ? 7.187 4.579 23.826 1.00 92.44 109 GLU A CA 1
ATOM 859 C C . GLU A 1 109 ? 6.117 4.326 22.763 1.00 92.44 109 GLU A C 1
ATOM 861 O O . GLU A 1 109 ? 5.731 3.174 22.551 1.00 92.44 109 GLU A O 1
ATOM 866 N N . LEU A 1 110 ? 5.709 5.371 22.036 1.00 90.75 110 LEU A N 1
ATOM 867 C CA . LEU A 1 110 ? 4.821 5.227 20.884 1.00 90.75 110 LEU A CA 1
ATOM 868 C C . LEU A 1 110 ? 5.487 4.437 19.747 1.00 90.75 110 LEU A C 1
ATOM 870 O O . LEU A 1 110 ? 4.835 3.589 19.147 1.00 90.75 110 LEU A O 1
ATOM 874 N N . ASP A 1 111 ? 6.780 4.651 19.490 1.00 91.88 111 ASP A N 1
ATOM 875 C CA . ASP A 1 111 ? 7.560 3.897 18.502 1.00 91.88 111 ASP A CA 1
ATOM 876 C C . ASP A 1 111 ? 7.518 2.397 18.802 1.00 91.88 111 ASP A C 1
ATOM 878 O O . ASP A 1 111 ? 7.224 1.595 17.918 1.00 91.88 111 ASP A O 1
ATOM 882 N N . ALA A 1 112 ? 7.777 2.010 20.056 1.00 93.62 112 ALA A N 1
ATOM 883 C CA . ALA A 1 112 ? 7.757 0.613 20.476 1.00 93.62 112 ALA A CA 1
ATOM 884 C C . ALA A 1 112 ? 6.357 -0.005 20.342 1.00 93.62 112 ALA A C 1
ATOM 886 O O . ALA A 1 112 ? 6.226 -1.120 19.830 1.00 93.62 112 ALA A O 1
ATOM 887 N N . LEU A 1 113 ? 5.316 0.733 20.750 1.00 94.00 113 LEU A N 1
ATOM 888 C CA . LEU A 1 113 ? 3.924 0.315 20.598 1.00 94.00 113 LEU A CA 1
ATOM 889 C C . LEU A 1 113 ? 3.589 0.082 19.119 1.00 94.00 113 LEU A C 1
ATOM 891 O O . LEU A 1 113 ? 3.139 -0.998 18.747 1.00 94.00 113 LEU A O 1
ATOM 895 N N . LEU A 1 114 ? 3.834 1.071 18.261 1.00 90.94 114 LEU A N 1
ATOM 896 C CA . LEU A 1 114 ? 3.497 1.003 16.841 1.00 90.94 114 LEU A CA 1
ATOM 897 C C . LEU A 1 114 ? 4.346 -0.028 16.100 1.00 90.94 114 LEU A C 1
ATOM 899 O O . LEU A 1 114 ? 3.815 -0.729 15.243 1.00 90.94 114 LEU A O 1
ATOM 903 N N . GLN A 1 115 ? 5.612 -0.219 16.477 1.00 93.44 115 GLN A N 1
ATOM 904 C CA . GLN A 1 115 ? 6.431 -1.310 15.952 1.00 93.44 115 GLN A CA 1
ATOM 905 C C . GLN A 1 115 ? 5.841 -2.678 16.307 1.00 93.44 115 GLN A C 1
ATOM 907 O O . GLN A 1 115 ? 5.773 -3.564 15.456 1.00 93.44 115 GLN A O 1
ATOM 912 N N . GLN A 1 116 ? 5.392 -2.880 17.545 1.00 94.25 116 GLN A N 1
ATOM 913 C CA . GLN A 1 116 ? 4.721 -4.124 17.918 1.00 94.25 116 GLN A CA 1
ATOM 914 C C . GLN A 1 116 ? 3.434 -4.313 17.107 1.00 94.25 116 GLN A C 1
ATOM 916 O O . GLN A 1 116 ? 3.203 -5.385 16.543 1.00 94.25 116 GLN A O 1
ATOM 921 N N . GLN A 1 117 ? 2.606 -3.270 17.020 1.00 91.81 117 GLN A N 1
ATOM 922 C CA . GLN A 1 117 ? 1.310 -3.351 16.355 1.00 91.81 117 GLN A CA 1
ATOM 923 C C . GLN A 1 117 ? 1.433 -3.548 14.849 1.00 91.81 117 GLN A C 1
ATOM 925 O O . GLN A 1 117 ? 0.690 -4.362 14.300 1.00 91.81 117 GLN A O 1
ATOM 930 N N . VAL A 1 118 ? 2.375 -2.865 14.192 1.00 88.56 118 VAL A N 1
ATOM 931 C CA . VAL A 1 118 ? 2.608 -3.023 12.756 1.00 88.56 118 VAL A CA 1
ATOM 932 C C . VAL A 1 118 ? 3.094 -4.428 12.441 1.00 88.56 118 VAL A C 1
ATOM 934 O O . VAL A 1 118 ? 2.727 -4.929 11.399 1.00 88.56 118 VAL A O 1
ATOM 937 N N . ASN A 1 119 ? 3.831 -5.105 13.330 1.00 89.19 119 ASN A N 1
ATOM 938 C CA . ASN A 1 119 ? 4.325 -6.475 13.118 1.00 89.19 119 ASN A CA 1
ATOM 939 C C . ASN A 1 119 ? 3.385 -7.580 13.627 1.0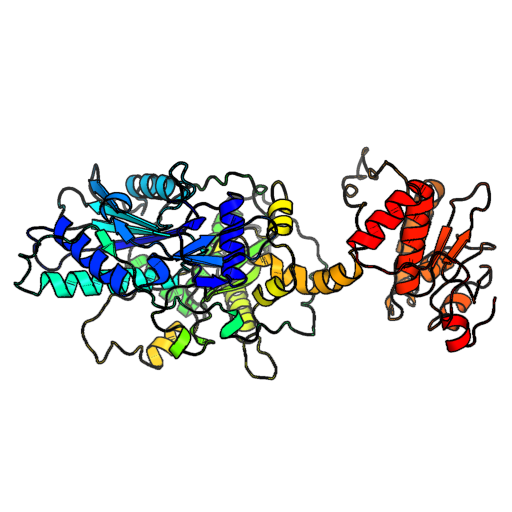0 89.19 119 ASN A C 1
ATOM 941 O O . ASN A 1 119 ? 3.705 -8.761 13.505 1.00 89.19 119 ASN A O 1
ATOM 945 N N . THR A 1 120 ? 2.235 -7.232 14.204 1.00 90.50 120 THR A N 1
ATOM 946 C CA . THR A 1 120 ? 1.238 -8.223 14.623 1.00 90.50 120 THR A CA 1
ATOM 947 C C . THR A 1 120 ? 0.340 -8.540 13.423 1.00 90.50 120 THR A C 1
ATOM 949 O O . THR A 1 120 ? -0.299 -7.644 12.877 1.00 90.50 120 THR A O 1
ATOM 952 N N . ASN A 1 121 ? 0.292 -9.788 12.960 1.00 89.38 121 ASN A N 1
ATOM 953 C CA . ASN A 1 121 ? -0.557 -10.164 11.821 1.00 89.38 121 ASN A CA 1
ATOM 954 C C . ASN A 1 121 ? -2.015 -10.417 12.257 1.00 89.38 121 ASN A C 1
ATOM 956 O O . ASN A 1 121 ? -2.347 -10.328 13.442 1.00 89.38 121 ASN A O 1
ATOM 960 N N . TYR A 1 122 ? -2.889 -10.702 11.290 1.00 90.19 122 TYR A N 1
ATOM 961 C CA . TYR A 1 122 ? -4.281 -11.108 11.537 1.00 90.19 122 TYR A CA 1
ATOM 962 C C . TYR A 1 122 ? -4.525 -12.607 11.314 1.00 90.19 122 TYR A C 1
ATOM 964 O O . TYR A 1 122 ? -5.668 -13.059 11.286 1.00 90.19 122 TYR A O 1
ATOM 972 N N . LYS A 1 123 ? -3.455 -13.392 11.152 1.00 87.56 123 LYS A N 1
ATOM 973 C CA . LYS A 1 123 ? -3.545 -14.847 11.004 1.00 87.56 123 LYS A CA 1
ATOM 974 C C . LYS A 1 123 ? -3.691 -15.453 12.389 1.00 87.56 123 LYS A C 1
ATOM 976 O O . LYS A 1 123 ? -2.774 -15.362 13.200 1.00 87.56 123 LYS A O 1
ATOM 981 N N . SER A 1 124 ? -4.837 -16.062 12.658 1.00 76.19 124 SER A N 1
ATOM 982 C CA . SER A 1 124 ? -5.139 -16.657 13.957 1.00 76.19 124 SER A CA 1
ATOM 983 C C . SER A 1 124 ? -5.263 -18.174 13.854 1.00 76.19 124 SER A C 1
ATOM 985 O O . SER A 1 124 ? -5.837 -18.702 12.901 1.00 76.19 124 SER A O 1
ATOM 987 N N . GLN A 1 125 ? -4.734 -18.874 14.860 1.00 65.50 125 GLN A N 1
ATOM 988 C CA . GLN A 1 125 ? -4.940 -20.316 15.028 1.00 65.50 125 GLN A CA 1
ATOM 989 C C . GLN A 1 125 ? -6.374 -20.636 15.484 1.00 65.50 125 GLN A C 1
ATOM 991 O O . GLN A 1 125 ? -6.863 -21.733 15.235 1.00 65.50 125 GLN A O 1
ATOM 996 N N . ASP A 1 126 ? -7.076 -19.657 16.066 1.00 66.31 126 ASP A N 1
ATOM 997 C CA . ASP A 1 126 ? -8.448 -19.780 16.582 1.00 66.31 126 ASP A CA 1
ATOM 998 C C . ASP A 1 126 ? -9.525 -19.515 15.499 1.00 66.31 126 ASP A C 1
ATOM 1000 O O . ASP A 1 126 ? -10.714 -19.296 15.778 1.00 66.31 126 ASP A O 1
ATOM 1004 N N . GLY A 1 127 ? -9.112 -19.518 14.228 1.00 75.25 127 GLY A N 1
ATOM 1005 C CA . GLY A 1 127 ? -9.952 -19.269 13.059 1.00 75.25 127 GLY A CA 1
ATOM 1006 C C . GLY A 1 127 ? -10.078 -17.787 12.705 1.00 75.25 127 GLY A C 1
ATOM 1007 O O . GLY A 1 127 ? -9.230 -16.970 13.044 1.00 75.25 127 GLY A O 1
ATOM 1008 N N . ILE A 1 128 ? -11.143 -17.426 11.990 1.00 82.25 128 ILE A N 1
ATOM 1009 C CA . ILE A 1 128 ? -11.261 -16.089 11.391 1.00 82.25 128 ILE A CA 1
ATOM 1010 C C . ILE A 1 128 ? -11.648 -15.040 12.444 1.00 82.25 128 ILE A C 1
ATOM 1012 O O . ILE A 1 128 ? -12.645 -15.208 13.157 1.00 82.25 128 ILE A O 1
ATOM 1016 N N . THR A 1 129 ? -10.865 -13.960 12.521 1.00 87.81 129 THR A N 1
ATOM 1017 C CA . THR A 1 129 ? -11.037 -12.819 13.435 1.00 87.81 129 THR A CA 1
ATOM 1018 C C . THR A 1 129 ? -11.224 -11.509 12.663 1.00 87.81 129 THR A C 1
ATOM 1020 O O . THR A 1 129 ? -10.885 -11.446 11.480 1.00 87.81 129 THR A O 1
ATOM 1023 N N . PRO A 1 130 ? -11.720 -10.436 13.309 1.00 94.12 130 PRO A N 1
ATOM 1024 C CA . PRO A 1 130 ? -11.678 -9.095 12.733 1.00 94.12 130 PRO A CA 1
ATOM 1025 C C . PRO A 1 130 ? -10.260 -8.726 12.297 1.00 94.12 130 PRO A C 1
ATOM 1027 O O . PRO A 1 130 ? -9.296 -8.936 13.035 1.00 94.12 130 PRO A O 1
ATOM 1030 N N . VAL A 1 131 ? -10.140 -8.162 11.097 1.00 95.00 131 VAL A N 1
ATOM 1031 C CA . VAL A 1 131 ? -8.855 -7.765 10.498 1.00 95.00 131 VAL A CA 1
ATOM 1032 C C . VAL A 1 131 ? -8.518 -6.295 10.767 1.00 95.00 131 VAL A C 1
ATOM 1034 O O . VAL A 1 131 ? -7.905 -5.606 9.954 1.00 95.00 131 VAL A O 1
ATOM 1037 N N . TRP A 1 132 ? -8.948 -5.805 11.928 1.00 96.44 132 TRP A N 1
ATOM 1038 C CA . TRP A 1 132 ? -8.628 -4.489 12.463 1.00 96.44 132 TRP A CA 1
ATOM 1039 C C . TRP A 1 132 ? -8.597 -4.543 13.995 1.00 96.44 132 TRP A C 1
ATOM 1041 O O . TRP A 1 132 ? -9.137 -5.464 14.609 1.00 96.44 132 TRP A O 1
ATOM 1051 N N . ARG A 1 133 ? -7.925 -3.574 14.614 1.00 96.31 133 ARG A N 1
ATOM 1052 C CA . ARG A 1 133 ? -7.838 -3.416 16.072 1.00 96.31 133 ARG A CA 1
ATOM 1053 C C . ARG A 1 133 ? -7.625 -1.959 16.454 1.00 96.31 133 ARG A C 1
ATOM 1055 O O . ARG A 1 133 ? -7.066 -1.190 15.671 1.00 96.31 133 ARG A O 1
ATOM 1062 N N . LEU A 1 134 ? -8.028 -1.602 17.669 1.00 97.75 134 LEU A N 1
ATOM 1063 C CA . LEU A 1 134 ? -7.775 -0.287 18.250 1.00 97.75 134 LEU A CA 1
ATOM 1064 C C . LEU A 1 134 ? -6.892 -0.402 19.487 1.00 97.75 134 LEU A C 1
ATOM 1066 O O . LEU A 1 134 ? -7.138 -1.206 20.385 1.00 97.75 134 LEU A O 1
ATOM 1070 N N . ILE A 1 135 ? -5.891 0.465 19.561 1.00 98.12 135 ILE A N 1
ATOM 1071 C CA . ILE A 1 135 ? -5.048 0.604 20.739 1.00 98.12 135 ILE A CA 1
ATOM 1072 C C . ILE A 1 135 ? -5.193 2.023 21.270 1.00 98.12 135 ILE A C 1
ATOM 1074 O O . ILE A 1 135 ? -4.826 2.986 20.593 1.00 98.12 135 ILE A O 1
ATOM 1078 N N . ILE A 1 136 ? -5.724 2.145 22.482 1.00 97.56 136 ILE A N 1
ATOM 1079 C CA . ILE A 1 136 ? -5.815 3.400 23.221 1.00 97.56 136 ILE A CA 1
ATOM 1080 C C . ILE A 1 136 ? -4.583 3.513 24.110 1.00 97.56 136 ILE A C 1
ATOM 1082 O O . ILE A 1 136 ? -4.413 2.733 25.043 1.00 97.56 136 ILE A O 1
ATOM 1086 N N . LEU A 1 137 ? -3.732 4.491 23.817 1.00 95.81 137 LEU A N 1
ATOM 1087 C CA . LEU A 1 137 ? -2.589 4.846 24.648 1.00 95.81 137 LEU A CA 1
ATOM 1088 C C . LEU A 1 137 ? -2.949 6.077 25.488 1.00 95.81 137 LEU A C 1
ATOM 1090 O O . LEU A 1 137 ? -2.970 7.193 24.962 1.00 95.81 137 LEU A O 1
ATOM 1094 N N . TYR A 1 138 ? -3.253 5.883 26.769 1.00 95.38 138 TYR A N 1
ATOM 1095 C CA . TYR A 1 138 ? -3.573 6.969 27.695 1.00 95.38 138 TYR A CA 1
ATOM 1096 C C . TYR A 1 138 ? -2.352 7.820 28.001 1.00 95.38 138 TYR A C 1
ATOM 1098 O O . TYR A 1 138 ? -1.256 7.304 28.218 1.00 95.38 138 TYR A O 1
ATOM 1106 N N . ASN A 1 139 ? -2.547 9.134 28.051 1.00 91.38 139 ASN A N 1
ATOM 1107 C CA . ASN A 1 139 ? -1.477 10.041 28.409 1.00 91.38 139 ASN A CA 1
ATOM 1108 C C . ASN A 1 139 ? -1.122 9.921 29.900 1.00 91.38 139 ASN A C 1
ATOM 1110 O O . ASN A 1 139 ? -1.961 9.588 30.736 1.00 91.38 139 ASN A O 1
ATOM 1114 N N . PHE A 1 140 ? 0.131 10.220 30.234 1.00 89.62 140 PHE A N 1
ATOM 1115 C CA . PHE A 1 140 ? 0.594 10.280 31.617 1.00 89.62 140 PHE A CA 1
ATOM 1116 C C . PHE A 1 140 ? 0.702 11.741 32.080 1.00 89.62 140 PHE A C 1
ATOM 1118 O O . PHE A 1 140 ? 1.196 12.577 31.321 1.00 89.62 140 PHE A O 1
ATOM 1125 N N . PRO A 1 141 ? 0.327 12.073 33.329 1.00 85.75 141 PRO A N 1
ATOM 1126 C CA . PRO A 1 141 ? -0.429 11.248 34.280 1.00 85.75 141 PRO A CA 1
ATOM 1127 C C . PRO A 1 141 ? -1.951 11.309 34.033 1.00 85.75 141 PRO A C 1
ATOM 1129 O O . PRO A 1 141 ? -2.723 10.647 34.722 1.00 85.75 141 PRO A O 1
ATOM 1132 N N . ASP A 1 142 ? -2.383 12.149 33.089 1.00 83.75 142 ASP A N 1
ATOM 1133 C CA . ASP A 1 142 ? -3.782 12.461 32.821 1.00 83.75 142 ASP A CA 1
ATOM 1134 C C . ASP A 1 142 ? -4.412 11.497 31.805 1.00 83.75 142 ASP A C 1
ATOM 1136 O O . ASP A 1 142 ? -4.260 11.654 30.590 1.00 83.75 142 ASP A O 1
ATOM 1140 N N . ARG A 1 143 ? -5.211 10.552 32.314 1.00 88.25 143 ARG A N 1
ATOM 1141 C CA . ARG A 1 143 ? -5.980 9.602 31.497 1.00 88.25 143 ARG A CA 1
ATOM 1142 C C . ARG A 1 143 ? -7.129 10.238 30.711 1.00 88.25 143 ARG A C 1
ATOM 1144 O O . ARG A 1 143 ? -7.784 9.522 29.967 1.00 88.25 143 ARG A O 1
ATOM 1151 N N . GLN A 1 144 ? -7.400 11.539 30.840 1.00 90.12 144 GLN A N 1
ATOM 1152 C CA . GLN A 1 144 ? -8.413 12.216 30.021 1.00 90.12 144 GLN A CA 1
ATOM 1153 C C . GLN A 1 144 ? -7.961 12.379 28.564 1.00 90.12 144 GLN A C 1
ATOM 1155 O O . GLN A 1 144 ? -8.792 12.452 27.661 1.00 90.12 144 GLN A O 1
ATOM 1160 N N . GLN A 1 145 ? -6.650 12.421 28.326 1.00 92.56 145 GLN A N 1
ATOM 1161 C CA . GLN A 1 145 ? -6.054 12.513 26.996 1.00 92.56 145 GLN A CA 1
ATOM 1162 C C . GLN A 1 145 ? -5.533 11.151 26.556 1.00 92.56 145 GLN A C 1
ATOM 1164 O O . GLN A 1 145 ? -5.027 10.370 27.363 1.00 92.56 145 GLN A O 1
ATOM 1169 N N . PHE A 1 146 ? -5.629 10.860 25.264 1.00 94.31 146 PHE A N 1
ATOM 1170 C CA . PHE A 1 146 ? -5.183 9.576 24.736 1.00 94.31 146 PHE A CA 1
ATOM 1171 C C . PHE A 1 146 ? -4.833 9.657 23.256 1.00 94.31 146 PHE A C 1
ATOM 1173 O O . PHE A 1 146 ? -5.369 10.476 22.515 1.00 94.31 146 PHE A O 1
ATOM 1180 N N . THR A 1 147 ? -3.959 8.765 22.809 1.00 93.88 147 THR A N 1
ATOM 1181 C CA . THR A 1 147 ? -3.716 8.516 21.388 1.00 93.88 147 THR A CA 1
ATOM 1182 C C . THR A 1 147 ? -4.447 7.243 20.986 1.00 93.88 147 THR A C 1
ATOM 1184 O O . THR A 1 147 ? -4.167 6.171 21.519 1.00 93.88 147 THR A O 1
ATOM 1187 N N . ALA A 1 148 ? -5.392 7.360 20.056 1.00 96.31 148 ALA A N 1
ATOM 1188 C CA . ALA A 1 148 ? -6.061 6.218 19.447 1.00 96.31 148 ALA A CA 1
ATOM 1189 C C . ALA A 1 148 ? -5.276 5.778 18.213 1.00 96.31 148 ALA A C 1
ATOM 1191 O O . ALA A 1 148 ? -5.020 6.592 17.328 1.00 96.31 148 ALA A O 1
ATOM 1192 N N . ASN A 1 149 ? -4.909 4.501 18.164 1.00 95.75 149 ASN A N 1
ATOM 1193 C CA . ASN A 1 149 ? -4.150 3.898 17.074 1.00 95.75 149 ASN A CA 1
ATOM 1194 C C . ASN A 1 149 ? -5.030 2.838 16.413 1.00 95.75 149 ASN A C 1
ATOM 1196 O O . ASN A 1 149 ? -5.178 1.736 16.951 1.00 95.75 149 ASN A O 1
ATOM 1200 N N . PHE A 1 150 ? -5.649 3.179 15.285 1.00 95.25 150 PHE A N 1
ATOM 1201 C CA . PHE A 1 150 ? -6.397 2.206 14.498 1.00 95.25 150 PHE A CA 1
ATOM 1202 C C . PHE A 1 150 ? -5.437 1.458 13.587 1.00 95.25 150 PHE A C 1
ATOM 1204 O O . PHE A 1 150 ? -4.728 2.075 12.797 1.00 95.25 150 PHE A O 1
ATOM 1211 N N . MET A 1 151 ? -5.446 0.132 13.685 1.00 93.62 151 MET A N 1
ATOM 1212 C CA . MET A 1 151 ? -4.694 -0.758 12.808 1.00 93.62 151 MET A CA 1
ATOM 1213 C C . MET A 1 151 ? -5.682 -1.572 11.983 1.00 93.62 151 MET A C 1
ATOM 1215 O O . MET A 1 151 ? -6.635 -2.109 12.550 1.00 93.62 151 MET A O 1
ATOM 1219 N N . ALA A 1 152 ? -5.463 -1.684 10.678 1.00 93.94 152 ALA A N 1
ATOM 1220 C CA . ALA A 1 152 ? -6.321 -2.466 9.797 1.00 93.94 152 ALA A CA 1
ATOM 1221 C C . ALA A 1 152 ? -5.534 -3.134 8.667 1.00 93.94 152 ALA A C 1
ATOM 1223 O O . ALA A 1 152 ? -4.512 -2.627 8.191 1.00 93.94 152 ALA A O 1
ATOM 1224 N N . HIS A 1 153 ? -6.053 -4.272 8.216 1.00 93.56 153 HIS A N 1
ATOM 1225 C CA . HIS A 1 153 ? -5.612 -4.951 7.010 1.00 93.56 153 HIS A CA 1
ATOM 1226 C C . HIS A 1 153 ? -5.884 -4.074 5.778 1.00 93.56 153 HIS A C 1
ATOM 1228 O O . HIS A 1 153 ? -6.997 -3.584 5.590 1.00 93.56 153 HIS A O 1
ATOM 1234 N N . HIS A 1 154 ? -4.890 -3.909 4.900 1.00 88.88 154 HIS A N 1
ATOM 1235 C CA . HIS A 1 154 ? -4.998 -2.987 3.762 1.00 88.88 154 HIS A CA 1
ATOM 1236 C C . HIS A 1 154 ? -6.072 -3.388 2.749 1.00 88.88 154 HIS A C 1
ATOM 1238 O O . HIS A 1 154 ? -6.562 -2.548 2.017 1.00 88.88 154 HIS A O 1
ATOM 1244 N N . GLY A 1 155 ? -6.502 -4.649 2.728 1.00 90.50 155 GLY A N 1
ATOM 1245 C CA . GLY A 1 155 ? -7.670 -5.071 1.947 1.00 90.50 155 GLY A CA 1
ATOM 1246 C C . GLY A 1 155 ? -8.968 -4.320 2.288 1.00 90.50 155 GLY A C 1
ATOM 1247 O O . GLY A 1 155 ? -9.823 -4.221 1.423 1.00 90.50 155 GLY A O 1
ATOM 1248 N N . ILE A 1 156 ? -9.119 -3.771 3.502 1.00 94.12 156 ILE A N 1
ATOM 1249 C CA . ILE A 1 156 ? -10.337 -3.047 3.921 1.00 94.12 156 ILE A CA 1
ATOM 1250 C C . ILE A 1 156 ? -10.128 -1.538 4.123 1.00 94.12 156 ILE A C 1
ATOM 1252 O O . ILE A 1 156 ? -11.084 -0.836 4.457 1.00 94.12 156 ILE A O 1
ATOM 1256 N N . ALA A 1 157 ? -8.895 -1.037 3.995 1.00 88.31 157 ALA A N 1
ATOM 1257 C CA . ALA A 1 157 ? -8.578 0.350 4.314 1.00 88.31 157 ALA A CA 1
ATOM 1258 C C . ALA A 1 157 ? -7.315 0.872 3.609 1.00 88.31 157 ALA A C 1
ATOM 1260 O O . ALA A 1 157 ? -6.205 0.354 3.787 1.00 88.31 157 ALA A O 1
ATOM 1261 N N . ASP A 1 158 ? -7.482 1.999 2.924 1.00 87.75 158 ASP A N 1
ATOM 1262 C CA . ASP A 1 158 ? -6.412 2.907 2.515 1.00 87.75 158 ASP A CA 1
ATOM 1263 C C . ASP A 1 158 ? -6.208 4.070 3.517 1.00 87.75 158 ASP A C 1
ATOM 1265 O O . ASP A 1 158 ? -6.864 4.168 4.558 1.00 87.75 158 ASP A O 1
ATOM 1269 N N . GLY A 1 159 ? -5.279 4.984 3.209 1.00 81.62 159 GLY A N 1
ATOM 1270 C CA . GLY A 1 159 ? -4.973 6.139 4.065 1.00 81.62 159 GLY A CA 1
ATOM 1271 C C . GLY A 1 159 ? -6.178 7.041 4.381 1.00 81.62 159 GLY A C 1
ATOM 1272 O O . GLY A 1 159 ? -6.311 7.517 5.509 1.00 81.62 159 GLY A O 1
ATOM 1273 N N . ALA A 1 160 ? -7.077 7.257 3.419 1.00 84.12 160 ALA A N 1
ATOM 1274 C CA . ALA A 1 160 ? -8.264 8.090 3.611 1.00 84.12 160 ALA A CA 1
ATOM 1275 C C . ALA A 1 160 ? -9.338 7.357 4.429 1.00 84.12 160 ALA A C 1
ATOM 1277 O O . ALA A 1 160 ? -10.024 7.973 5.246 1.00 84.12 160 ALA A O 1
ATOM 1278 N N . SER A 1 161 ? -9.426 6.030 4.302 1.00 88.06 161 SER A N 1
ATOM 1279 C CA . SER A 1 161 ? -10.288 5.187 5.137 1.00 88.06 161 SER A CA 1
ATOM 1280 C C . SER A 1 161 ? -9.970 5.347 6.624 1.00 88.06 161 SER A C 1
ATOM 1282 O O . SER A 1 161 ? -10.883 5.436 7.444 1.00 88.06 161 SER A O 1
ATOM 1284 N N . PHE A 1 162 ? -8.691 5.486 6.989 1.00 87.62 162 PHE A N 1
ATOM 1285 C CA . PHE A 1 162 ? -8.310 5.791 8.370 1.00 87.62 162 PHE A CA 1
ATOM 1286 C C . PHE A 1 162 ? -8.782 7.177 8.832 1.00 87.62 162 PHE A C 1
ATOM 1288 O O . PHE A 1 162 ? -9.238 7.322 9.968 1.00 87.62 162 PHE A O 1
ATOM 1295 N N . GLN A 1 163 ? -8.728 8.201 7.974 1.00 85.56 163 GLN A N 1
ATOM 1296 C CA . GLN A 1 163 ? -9.268 9.522 8.318 1.00 85.56 163 GLN A CA 1
ATOM 1297 C C . GLN A 1 163 ? -10.787 9.478 8.524 1.00 85.56 163 GLN A C 1
ATOM 1299 O O . GLN A 1 163 ? -11.285 10.054 9.494 1.00 85.56 163 GLN A O 1
ATOM 1304 N N . ILE A 1 164 ? -11.512 8.763 7.655 1.00 87.44 164 ILE A N 1
ATOM 1305 C CA . ILE A 1 164 ? -12.958 8.527 7.780 1.00 87.44 164 ILE A CA 1
ATOM 1306 C C . ILE A 1 164 ? -13.267 7.861 9.124 1.00 87.44 164 ILE A C 1
ATOM 1308 O O . ILE A 1 164 ? -14.127 8.342 9.868 1.00 87.44 164 ILE A O 1
ATOM 1312 N N . LEU A 1 165 ? -12.510 6.819 9.475 1.00 91.31 165 LEU A N 1
ATOM 1313 C CA . LEU A 1 165 ? -12.666 6.083 10.724 1.00 91.31 165 LEU A CA 1
ATOM 1314 C C . LEU A 1 165 ? -12.473 6.987 11.950 1.00 91.31 165 LEU A C 1
ATOM 1316 O O . LEU A 1 165 ? -13.333 7.034 12.831 1.00 91.31 165 LEU A O 1
ATOM 1320 N N . HIS A 1 166 ? -11.398 7.778 11.981 1.00 92.75 166 HIS A N 1
ATOM 1321 C CA . HIS A 1 166 ? -11.150 8.727 13.069 1.00 92.75 166 HIS A CA 1
ATOM 1322 C C . HIS A 1 166 ? -12.199 9.837 13.158 1.00 92.75 166 HIS A C 1
ATOM 1324 O O . HIS A 1 166 ? -12.543 10.264 14.264 1.00 92.75 166 HIS A O 1
ATOM 1330 N N . ARG A 1 167 ? -12.731 10.294 12.019 1.00 91.19 167 ARG A N 1
ATOM 1331 C CA . ARG A 1 167 ? -13.790 11.308 11.968 1.00 91.19 167 ARG A CA 1
ATOM 1332 C C . ARG A 1 167 ? -15.113 10.760 12.501 1.00 91.19 167 ARG A C 1
ATOM 1334 O O . ARG A 1 167 ? -15.761 11.441 13.295 1.00 91.19 167 ARG A O 1
ATOM 1341 N N . SER A 1 168 ? -15.496 9.540 12.112 1.00 91.94 168 SER A N 1
ATOM 1342 C CA . SER A 1 168 ? -16.678 8.848 12.652 1.00 91.94 168 SER A CA 1
ATOM 1343 C C . SER A 1 168 ? -16.520 8.607 14.158 1.00 91.94 168 SER A C 1
ATOM 1345 O O . SER A 1 168 ? -17.413 8.943 14.936 1.00 91.94 168 SER A O 1
ATOM 1347 N N . PHE A 1 169 ? -15.336 8.170 14.597 1.00 95.31 169 PHE A N 1
ATOM 1348 C CA . PHE A 1 169 ? -15.039 7.977 16.015 1.00 95.31 169 PHE A CA 1
ATOM 1349 C C . PHE A 1 169 ? -15.121 9.285 16.817 1.00 95.31 169 PHE A C 1
ATOM 1351 O O . PHE A 1 169 ? -15.776 9.333 17.858 1.00 95.31 169 PHE A O 1
ATOM 1358 N N . GLN A 1 170 ? -14.546 10.382 16.314 1.00 93.62 170 GLN A N 1
ATOM 1359 C CA . GLN A 1 170 ? -14.643 11.694 16.959 1.00 93.62 170 GLN A CA 1
ATOM 1360 C C . GLN A 1 170 ? -16.089 12.200 17.033 1.00 93.62 170 GLN A C 1
ATOM 1362 O O . GLN A 1 170 ? -16.504 12.715 18.072 1.00 93.62 170 GLN A O 1
ATOM 1367 N N . LYS A 1 171 ? -16.857 12.054 15.947 1.00 91.69 171 LYS A N 1
ATOM 1368 C CA . LYS A 1 171 ? -18.281 12.410 15.897 1.00 91.69 171 LYS A CA 1
ATOM 1369 C C . LYS A 1 171 ? -19.068 11.657 16.970 1.00 91.69 171 LYS A C 1
ATOM 1371 O O . LYS A 1 171 ? -19.843 12.278 17.695 1.00 91.69 171 LYS A O 1
ATOM 1376 N N . ALA A 1 172 ? -18.844 10.349 17.095 1.00 92.69 172 ALA A N 1
ATOM 1377 C CA . ALA A 1 172 ? -19.504 9.516 18.094 1.00 92.69 172 ALA A CA 1
ATOM 1378 C C . ALA A 1 172 ? -19.120 9.932 19.526 1.00 92.69 172 ALA A C 1
ATOM 1380 O O . ALA A 1 172 ? -20.004 10.160 20.351 1.00 92.69 172 ALA A O 1
ATOM 1381 N N . LEU A 1 173 ? -17.826 10.148 19.805 1.00 92.00 173 LEU A N 1
ATOM 1382 C CA . LEU A 1 173 ? -17.353 10.661 21.100 1.00 92.00 173 LEU A CA 1
ATOM 1383 C C . LEU A 1 173 ? -18.025 11.997 21.467 1.00 92.00 173 LEU A C 1
ATOM 1385 O O . LEU A 1 173 ? -18.508 12.165 22.587 1.00 92.00 173 LEU A O 1
ATOM 1389 N N . GLN A 1 174 ? -18.098 12.947 20.529 1.00 90.25 174 GLN A N 1
ATOM 1390 C CA . GLN A 1 174 ? -18.735 14.248 20.762 1.00 90.25 174 GLN A CA 1
ATOM 1391 C C . GLN A 1 174 ? -20.237 14.121 21.036 1.00 90.25 174 GLN A C 1
ATOM 1393 O O . GLN A 1 174 ? -20.735 14.711 21.995 1.00 90.25 174 GLN A O 1
ATOM 1398 N N . ALA A 1 175 ? -20.957 13.333 20.233 1.00 88.25 175 ALA A N 1
ATOM 1399 C CA . ALA A 1 175 ? -22.395 13.136 20.396 1.00 88.25 175 ALA A CA 1
ATOM 1400 C C . ALA A 1 175 ? -22.735 12.484 21.749 1.00 88.25 175 ALA A C 1
ATOM 1402 O O . ALA A 1 175 ? -23.613 12.960 22.474 1.00 88.25 175 ALA A O 1
ATOM 1403 N N . LEU A 1 176 ? -21.996 11.439 22.123 1.00 88.81 176 LEU A N 1
ATOM 1404 C CA . LEU A 1 176 ? -22.204 10.699 23.367 1.00 88.81 176 LEU A CA 1
ATOM 1405 C C . LEU A 1 176 ? -21.789 11.509 24.601 1.00 88.81 176 LEU A C 1
ATOM 1407 O O . LEU A 1 176 ? -22.509 11.509 25.593 1.00 88.81 176 LEU A O 1
ATOM 1411 N N . SER A 1 177 ? -20.691 12.267 24.526 1.00 84.88 177 SER A N 1
ATOM 1412 C CA . SER A 1 177 ? -20.247 13.133 25.633 1.00 84.88 177 SER A CA 1
ATOM 1413 C C . SER A 1 177 ? -21.165 14.336 25.894 1.00 84.88 177 SER A C 1
ATOM 1415 O O . SER A 1 177 ? -21.153 14.884 26.994 1.00 84.88 177 SER A O 1
ATOM 1417 N N . SER A 1 178 ? -21.954 14.753 24.896 1.00 78.00 178 SER A N 1
ATOM 1418 C CA . SER A 1 178 ? -22.878 15.896 24.997 1.00 78.00 178 SER A CA 1
ATOM 1419 C C . SER A 1 178 ? -24.275 15.497 25.473 1.00 78.00 178 SER A C 1
ATOM 1421 O O . SER A 1 178 ? -25.057 16.343 25.904 1.00 78.00 178 SER A O 1
ATOM 1423 N N . THR A 1 179 ? -24.616 14.211 25.385 1.00 67.12 179 THR A N 1
ATOM 1424 C CA . THR A 1 179 ? -25.934 13.719 25.772 1.00 67.12 179 THR A CA 1
ATOM 1425 C C . THR A 1 179 ? -25.888 13.305 27.241 1.00 67.12 179 THR A C 1
ATOM 1427 O O . THR A 1 179 ? -25.132 12.416 27.615 1.00 67.12 179 THR A O 1
ATOM 1430 N N . SER A 1 180 ? -26.759 13.865 28.087 1.00 54.66 180 SER A N 1
ATOM 1431 C CA . SER A 1 180 ? -26.891 13.469 29.507 1.00 54.66 180 SER A CA 1
ATOM 1432 C C . SER A 1 180 ? -27.385 12.015 29.711 1.00 54.66 180 SER A C 1
ATOM 1434 O O . SER A 1 180 ? -27.693 11.616 30.834 1.00 54.66 180 SER A O 1
ATOM 1436 N N . ALA A 1 181 ? -27.479 11.235 28.626 1.00 48.47 181 ALA A N 1
ATOM 1437 C CA . ALA A 1 181 ? -27.956 9.857 28.539 1.00 48.47 181 ALA A CA 1
ATOM 1438 C C . ALA A 1 181 ? -26.840 8.803 28.671 1.00 48.47 181 ALA A C 1
ATOM 1440 O O . ALA A 1 181 ? -27.087 7.624 28.415 1.00 48.47 181 ALA A O 1
ATOM 1441 N N . ALA A 1 182 ? -25.631 9.186 29.095 1.00 51.06 182 ALA A N 1
ATOM 1442 C CA . ALA A 1 182 ? -24.569 8.250 29.471 1.00 51.06 182 ALA A CA 1
ATOM 1443 C C . ALA A 1 182 ? -24.917 7.521 30.789 1.00 51.06 182 ALA A C 1
ATOM 1445 O O . ALA A 1 182 ? -24.328 7.758 31.838 1.00 51.06 182 ALA A O 1
ATOM 1446 N N . LYS A 1 183 ? -25.950 6.674 30.739 1.00 51.38 183 LYS A N 1
ATOM 1447 C CA . LYS A 1 183 ? -26.335 5.679 31.754 1.00 51.38 183 LYS A CA 1
ATOM 1448 C C . LYS A 1 183 ? -26.870 4.390 31.112 1.00 51.38 183 LYS A C 1
ATOM 1450 O O . LYS A 1 183 ? -27.617 3.654 31.748 1.00 51.38 183 LYS A O 1
ATOM 1455 N N . SER A 1 184 ? -26.522 4.120 29.853 1.00 60.09 184 SER A N 1
ATOM 1456 C CA . SER A 1 184 ? -26.796 2.820 29.235 1.00 60.09 184 SER A CA 1
ATOM 1457 C C . SER A 1 184 ? -25.583 1.912 29.397 1.00 60.09 184 SER A C 1
ATOM 1459 O O . SER A 1 184 ? -24.449 2.342 29.182 1.00 60.09 184 SER A O 1
ATOM 1461 N N . GLU A 1 185 ? -25.842 0.658 29.754 1.00 83.12 185 GLU A N 1
ATOM 1462 C CA . GLU A 1 185 ? -24.870 -0.432 29.716 1.00 83.12 185 GLU A CA 1
ATOM 1463 C C . GLU A 1 185 ? -24.168 -0.468 28.345 1.00 83.12 185 GLU A C 1
ATOM 1465 O O . GLU A 1 185 ? -24.791 -0.224 27.307 1.00 83.12 185 GLU A O 1
ATOM 1470 N N . VAL A 1 186 ? -22.852 -0.698 28.342 1.00 89.25 186 VAL A N 1
ATOM 1471 C CA . VAL A 1 186 ? -22.049 -0.740 27.115 1.00 89.25 186 VAL A CA 1
ATOM 1472 C C . VAL A 1 186 ? -22.366 -2.024 26.348 1.00 89.25 186 VAL A C 1
ATOM 1474 O O . VAL A 1 186 ? -22.154 -3.126 26.851 1.00 89.25 186 VAL A O 1
ATOM 1477 N N . GLU A 1 187 ? -22.821 -1.895 25.103 1.00 93.69 187 GLU A N 1
ATOM 1478 C CA . GLU A 1 187 ? -22.942 -3.037 24.194 1.00 93.69 187 GLU A CA 1
ATOM 1479 C C . GLU A 1 187 ? -21.548 -3.430 23.684 1.00 93.69 187 GLU A C 1
ATOM 1481 O O . GLU A 1 187 ? -20.954 -2.736 22.861 1.00 93.69 187 GLU A O 1
ATOM 1486 N N . TYR A 1 188 ? -21.009 -4.541 24.189 1.00 95.69 188 TYR A N 1
ATOM 1487 C CA . TYR A 1 188 ? -19.680 -5.020 23.793 1.00 95.69 188 TYR A CA 1
ATOM 1488 C C . TYR A 1 188 ? -19.692 -5.921 22.557 1.00 95.69 188 TYR A C 1
ATOM 1490 O O . TYR A 1 188 ? -18.684 -5.994 21.858 1.00 95.69 188 TYR A O 1
ATOM 1498 N N . ILE A 1 189 ? -20.797 -6.624 22.295 1.00 96.94 189 ILE A N 1
ATOM 1499 C CA . ILE A 1 189 ? -20.921 -7.556 21.169 1.00 96.94 189 ILE A CA 1
ATOM 1500 C C . ILE A 1 189 ? -21.835 -6.928 20.128 1.00 96.94 189 ILE A C 1
ATOM 1502 O O . ILE A 1 189 ? -23.052 -6.954 20.281 1.00 96.94 189 ILE A O 1
ATOM 1506 N N . ILE A 1 190 ? -21.243 -6.396 19.064 1.00 97.00 190 ILE A N 1
ATOM 1507 C CA . ILE A 1 190 ? -21.986 -5.733 17.994 1.00 97.00 190 ILE A CA 1
ATOM 1508 C C . ILE A 1 190 ? -22.332 -6.764 16.927 1.00 97.00 190 ILE A C 1
ATOM 1510 O O . ILE A 1 190 ? -21.443 -7.417 16.375 1.00 97.00 190 ILE A O 1
ATOM 1514 N N . GLN A 1 191 ? -23.623 -6.911 16.638 1.00 96.31 191 GLN A N 1
ATOM 1515 C CA . GLN A 1 191 ? -24.102 -7.781 15.565 1.00 96.31 191 GLN A CA 1
ATOM 1516 C C . GLN A 1 191 ? -23.887 -7.120 14.202 1.00 96.31 191 GLN A C 1
ATOM 1518 O O . GLN A 1 191 ? -24.114 -5.920 14.033 1.00 96.31 191 GLN A O 1
ATOM 1523 N N . SER A 1 192 ? -23.462 -7.917 13.227 1.00 94.75 192 SER A N 1
ATOM 1524 C CA . SER A 1 192 ? -23.364 -7.472 11.844 1.00 94.75 192 SER A CA 1
ATOM 1525 C C . SER A 1 192 ? -24.747 -7.367 11.217 1.00 94.75 192 SER A C 1
ATOM 1527 O O . SER A 1 192 ? -25.672 -8.103 11.566 1.00 94.75 192 SER A O 1
ATOM 1529 N N . LYS A 1 193 ? -24.871 -6.467 10.248 1.00 92.88 193 LYS A N 1
ATOM 1530 C CA . LYS A 1 193 ? -26.040 -6.356 9.381 1.00 92.88 193 LYS A CA 1
ATOM 1531 C C . LYS A 1 193 ? -25.683 -6.813 7.978 1.00 92.88 193 LYS A C 1
ATOM 1533 O O . LYS A 1 193 ? -24.518 -6.769 7.572 1.00 92.88 193 LYS A O 1
ATOM 1538 N N . ASP A 1 194 ? -26.700 -7.224 7.237 1.00 87.62 194 ASP A N 1
ATOM 1539 C CA . ASP A 1 194 ? -26.564 -7.624 5.841 1.00 87.62 194 ASP A CA 1
ATOM 1540 C C . ASP A 1 194 ? -26.540 -6.404 4.904 1.00 87.62 194 ASP A C 1
ATOM 1542 O O . ASP A 1 194 ? -27.412 -6.214 4.065 1.00 87.62 194 ASP A O 1
ATOM 1546 N N . GLU A 1 195 ? -25.565 -5.524 5.130 1.00 89.38 195 GLU A N 1
ATOM 1547 C CA . GLU A 1 195 ? -25.359 -4.277 4.389 1.00 89.38 195 GLU A CA 1
ATOM 1548 C C . GLU A 1 195 ? -24.179 -4.434 3.427 1.00 89.38 195 GLU A C 1
ATOM 1550 O O . GLU A 1 195 ? -23.187 -5.088 3.756 1.00 89.38 195 GLU A O 1
ATOM 1555 N N . GLU A 1 196 ? -24.247 -3.833 2.243 1.00 90.56 196 GLU A N 1
ATOM 1556 C CA . GLU A 1 196 ? -23.140 -3.879 1.286 1.00 90.56 196 GLU A CA 1
ATOM 1557 C C . GLU A 1 196 ? -21.888 -3.169 1.830 1.00 90.56 196 GLU A C 1
ATOM 1559 O O . GLU A 1 196 ? -21.962 -2.231 2.626 1.00 90.56 196 GLU A O 1
ATOM 1564 N N . ILE A 1 197 ? -20.713 -3.650 1.420 1.00 95.31 197 ILE A N 1
ATOM 1565 C CA . ILE A 1 197 ? -19.440 -2.950 1.648 1.00 95.31 197 ILE A CA 1
ATOM 1566 C C . ILE A 1 197 ? -19.115 -2.092 0.425 1.00 95.31 197 ILE A C 1
ATOM 1568 O O . ILE A 1 197 ? -19.679 -2.323 -0.644 1.00 95.31 197 ILE A O 1
ATOM 1572 N N . GLY A 1 198 ? -18.184 -1.143 0.572 1.00 92.31 198 GLY A N 1
ATOM 1573 C CA . GLY A 1 198 ? -17.761 -0.267 -0.524 1.00 92.31 198 GLY A CA 1
ATOM 1574 C C . GLY A 1 198 ? -17.427 -1.041 -1.811 1.00 92.31 198 GLY A C 1
ATOM 1575 O O . GLY A 1 198 ? -17.009 -2.202 -1.731 1.00 92.31 198 GLY A O 1
ATOM 1576 N N . PRO A 1 199 ? -17.636 -0.446 -2.994 1.00 95.44 199 PRO A N 1
ATOM 1577 C CA . PRO A 1 199 ? -17.435 -1.130 -4.268 1.00 95.44 199 PRO A CA 1
ATOM 1578 C C . PRO A 1 199 ? -15.951 -1.428 -4.537 1.00 95.44 199 PRO A C 1
ATOM 1580 O O . PRO A 1 199 ? -15.092 -0.652 -4.113 1.00 95.44 199 PRO A O 1
ATOM 1583 N N . PRO A 1 200 ? -15.625 -2.502 -5.283 1.00 95.31 200 PRO A N 1
ATOM 1584 C CA . PRO A 1 200 ? -14.294 -2.647 -5.854 1.00 95.31 200 PRO A CA 1
ATOM 1585 C C . PRO A 1 200 ? -14.081 -1.573 -6.926 1.00 95.31 200 PRO A C 1
ATOM 1587 O O . PRO A 1 200 ? -15.022 -1.185 -7.631 1.00 95.31 200 PRO A O 1
ATOM 1590 N N . LEU A 1 201 ? -12.843 -1.112 -7.084 1.00 92.81 201 LEU A N 1
ATOM 1591 C CA . LEU A 1 201 ? -12.509 -0.023 -8.002 1.00 92.81 201 LEU A CA 1
ATOM 1592 C C . LEU A 1 201 ? -12.921 -0.320 -9.454 1.00 92.81 201 LEU A C 1
ATOM 1594 O O . LEU A 1 201 ? -13.405 0.564 -10.153 1.00 92.81 201 LEU A O 1
ATOM 1598 N N . GLU A 1 202 ? -12.823 -1.578 -9.883 1.00 92.81 202 GLU A N 1
ATOM 1599 C CA . GLU A 1 202 ? -13.205 -2.050 -11.219 1.00 92.81 202 GLU A CA 1
ATOM 1600 C C . GLU A 1 202 ? -14.692 -1.868 -11.541 1.00 92.81 202 GLU A C 1
ATOM 1602 O O . GLU A 1 202 ? -15.067 -1.885 -12.711 1.00 92.81 202 GLU A O 1
ATOM 1607 N N . SER A 1 203 ? -15.545 -1.719 -10.525 1.00 94.62 203 SER A N 1
ATOM 1608 C CA . SER A 1 203 ? -16.983 -1.499 -10.723 1.00 94.62 203 SER A CA 1
ATOM 1609 C C . SER A 1 203 ? -17.356 -0.026 -10.908 1.00 94.62 203 SER A C 1
ATOM 1611 O O . SER A 1 203 ? -18.466 0.270 -11.346 1.00 94.62 203 SER A O 1
ATOM 1613 N N . ILE A 1 204 ? -16.441 0.893 -10.586 1.00 94.19 204 ILE A N 1
ATOM 1614 C CA . ILE A 1 204 ? -16.680 2.345 -10.598 1.00 94.19 204 ILE A CA 1
ATOM 1615 C C 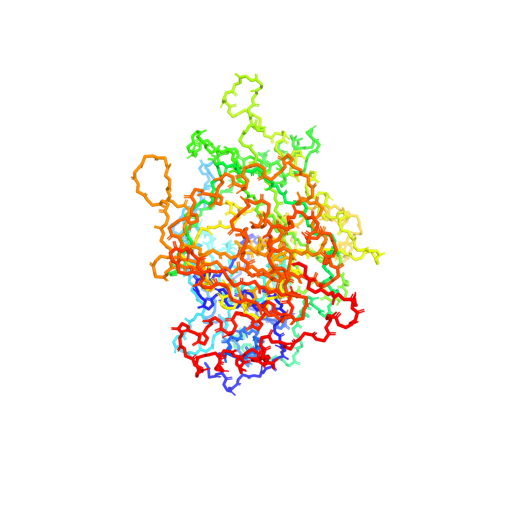. ILE A 1 204 ? -15.676 3.119 -11.460 1.00 94.19 204 ILE A C 1
ATOM 1617 O O . ILE A 1 204 ? -15.784 4.339 -11.566 1.00 94.19 204 ILE A O 1
ATOM 1621 N N . HIS A 1 205 ? -14.713 2.420 -12.064 1.00 92.94 205 HIS A N 1
ATOM 1622 C CA . HIS A 1 205 ? -13.693 2.968 -12.950 1.00 92.94 205 HIS A CA 1
ATOM 1623 C C . HIS A 1 205 ? -13.348 1.943 -14.041 1.00 92.94 205 HIS A C 1
ATOM 1625 O O . HIS A 1 205 ? -13.139 0.762 -13.751 1.00 92.94 205 HIS A O 1
ATOM 1631 N N . SER A 1 206 ? -13.228 2.377 -15.298 1.00 90.19 206 SER A N 1
ATOM 1632 C CA . SER A 1 206 ? -13.020 1.483 -16.453 1.00 90.19 206 SER A CA 1
ATOM 1633 C C . SER A 1 206 ? -11.667 0.765 -16.417 1.00 90.19 206 SER A C 1
ATOM 1635 O O . SER A 1 206 ? -11.494 -0.303 -17.015 1.00 90.19 206 SER A O 1
ATOM 1637 N N . MET A 1 207 ? -10.701 1.345 -15.693 1.00 85.00 207 MET A N 1
ATOM 1638 C CA . MET A 1 207 ? -9.335 0.825 -15.542 1.00 85.00 207 MET A CA 1
ATOM 1639 C C . MET A 1 207 ? -8.677 0.621 -16.912 1.00 85.00 207 MET A C 1
ATOM 1641 O O . MET A 1 207 ? -8.168 -0.458 -17.224 1.00 85.00 207 MET A O 1
ATOM 1645 N N . LEU A 1 208 ? -8.755 1.656 -17.755 1.00 84.56 208 LEU A N 1
ATOM 1646 C CA . LEU A 1 208 ? -8.158 1.650 -19.085 1.00 84.56 208 LEU A CA 1
ATOM 1647 C C . LEU A 1 208 ? -6.634 1.608 -18.985 1.00 84.56 208 LEU A C 1
ATOM 1649 O O . LEU A 1 208 ? -6.027 2.187 -18.083 1.00 84.56 208 LEU A O 1
ATOM 1653 N N . ILE A 1 209 ? -6.020 0.940 -19.953 1.00 79.31 209 ILE A N 1
ATOM 1654 C CA . ILE A 1 209 ? -4.572 0.847 -20.089 1.00 79.31 209 ILE A CA 1
ATOM 1655 C C . ILE A 1 209 ? -4.176 1.676 -21.317 1.00 79.31 209 ILE A C 1
ATOM 1657 O O . ILE A 1 209 ? -4.774 1.471 -22.371 1.00 79.31 209 ILE A O 1
ATOM 1661 N N . PRO A 1 210 ? -3.207 2.607 -21.217 1.00 70.44 210 PRO A N 1
ATOM 1662 C CA . PRO A 1 210 ? -2.779 3.399 -22.367 1.00 70.44 210 PRO A CA 1
ATOM 1663 C C . PRO A 1 210 ? -2.256 2.524 -23.516 1.00 70.44 210 PRO A C 1
ATOM 1665 O O . PRO A 1 210 ? -1.421 1.649 -23.284 1.00 70.44 210 PRO A O 1
ATOM 1668 N N . ASP A 1 211 ? -2.667 2.822 -24.754 1.00 67.00 211 ASP A N 1
ATOM 1669 C CA . ASP A 1 211 ? -2.206 2.118 -25.968 1.00 67.00 211 ASP A CA 1
ATOM 1670 C C . ASP A 1 211 ? -0.695 2.272 -26.199 1.00 67.00 211 ASP A C 1
ATOM 1672 O O . ASP A 1 211 ? -0.012 1.380 -26.706 1.00 67.00 211 ASP A O 1
ATOM 1676 N N . ALA A 1 212 ? -0.156 3.433 -25.823 1.00 56.91 212 ALA A N 1
ATOM 1677 C CA . ALA A 1 212 ? 1.264 3.713 -25.891 1.00 56.91 212 ALA A CA 1
ATOM 1678 C C . ALA A 1 212 ? 1.939 3.256 -24.601 1.00 56.91 212 ALA A C 1
ATOM 1680 O O . ALA A 1 212 ? 1.709 3.792 -23.514 1.00 56.91 212 ALA A O 1
ATOM 1681 N N . ALA A 1 213 ? 2.843 2.298 -24.742 1.00 52.41 213 ALA A N 1
ATOM 1682 C CA . ALA A 1 213 ? 3.708 1.917 -23.654 1.00 52.41 213 ALA A CA 1
ATOM 1683 C C . ALA A 1 213 ? 4.542 3.113 -23.143 1.00 52.41 213 ALA A C 1
ATOM 1685 O O . ALA A 1 213 ? 5.051 3.901 -23.949 1.00 52.41 213 ALA A O 1
ATOM 1686 N N . PRO A 1 214 ? 4.732 3.255 -21.818 1.00 50.78 214 PRO A N 1
ATOM 1687 C CA . PRO A 1 214 ? 5.581 4.305 -21.277 1.00 50.78 214 PRO A CA 1
ATOM 1688 C C . PRO A 1 214 ? 7.001 4.159 -21.835 1.00 50.78 214 PRO A C 1
ATOM 1690 O O . PRO A 1 214 ? 7.559 3.063 -21.849 1.00 50.78 214 PRO A O 1
ATOM 1693 N N . GLY A 1 215 ? 7.584 5.267 -22.304 1.00 46.88 215 GLY A N 1
ATOM 1694 C CA . GLY A 1 215 ? 8.959 5.282 -22.800 1.00 46.88 215 GLY A CA 1
ATOM 1695 C C . GLY A 1 215 ? 9.911 4.713 -21.748 1.00 46.88 215 GLY A C 1
ATOM 1696 O O . GLY A 1 215 ? 9.958 5.211 -20.624 1.00 46.88 215 GLY A O 1
ATOM 1697 N N . GLY A 1 216 ? 10.626 3.644 -22.095 1.00 44.47 216 GLY A N 1
ATOM 1698 C CA . GLY A 1 216 ? 11.628 3.053 -21.217 1.00 44.47 216 GLY A CA 1
ATOM 1699 C C . GLY A 1 216 ? 12.861 3.948 -21.140 1.00 44.47 216 GLY A C 1
ATOM 1700 O O . GLY A 1 216 ? 13.390 4.358 -22.172 1.00 44.47 216 GLY A O 1
ATOM 1701 N N . GLU A 1 217 ? 13.342 4.236 -19.932 1.00 50.03 217 GLU A N 1
ATOM 1702 C CA . GLU A 1 217 ? 14.705 4.740 -19.770 1.00 50.03 217 GLU A CA 1
ATOM 1703 C C . GLU A 1 217 ? 15.673 3.610 -20.146 1.00 50.03 217 GLU A C 1
ATOM 1705 O O . GLU A 1 217 ? 15.704 2.558 -19.510 1.00 50.03 217 GLU A O 1
ATOM 1710 N N . THR A 1 218 ? 16.440 3.809 -21.217 1.00 46.66 218 THR A N 1
ATOM 1711 C CA . THR A 1 218 ? 17.465 2.865 -21.693 1.00 46.66 218 THR A CA 1
ATOM 1712 C C . THR A 1 218 ? 18.778 2.979 -20.919 1.00 46.66 218 THR A C 1
ATOM 1714 O O . THR A 1 218 ? 19.677 2.166 -21.115 1.00 46.66 218 THR A O 1
ATOM 1717 N N . ALA A 1 219 ? 18.912 4.001 -20.071 1.00 59.53 219 ALA A N 1
ATOM 1718 C CA . ALA A 1 219 ? 20.102 4.247 -19.275 1.00 59.53 219 ALA A CA 1
ATOM 1719 C C . ALA A 1 219 ? 20.089 3.390 -18.000 1.00 59.53 219 ALA A C 1
ATOM 1721 O O . ALA A 1 219 ? 19.152 3.439 -17.204 1.00 59.53 219 ALA A O 1
ATOM 1722 N N . THR A 1 220 ? 21.145 2.603 -17.809 1.00 73.69 220 THR A N 1
ATOM 1723 C CA . THR A 1 220 ? 21.443 1.925 -16.543 1.00 73.69 220 THR A CA 1
ATOM 1724 C C . THR A 1 220 ? 22.156 2.885 -15.602 1.00 73.69 220 THR A C 1
ATOM 1726 O O . THR A 1 220 ? 23.215 3.398 -15.956 1.00 73.69 220 THR A O 1
ATOM 1729 N N . TYR A 1 221 ? 21.596 3.074 -14.409 1.00 85.44 221 TYR A N 1
ATOM 1730 C CA . TYR A 1 221 ? 22.193 3.837 -13.314 1.00 85.44 221 TYR A CA 1
ATOM 1731 C C . TYR A 1 221 ? 22.530 2.906 -12.147 1.00 85.44 221 TYR A C 1
ATOM 1733 O O . TYR A 1 221 ? 21.950 1.824 -12.008 1.00 85.44 221 TYR A O 1
ATOM 1741 N N . ASN A 1 222 ? 23.447 3.330 -11.282 1.00 90.31 222 ASN A N 1
ATOM 1742 C CA . ASN A 1 222 ? 23.705 2.680 -10.005 1.00 90.31 222 ASN A CA 1
ATOM 1743 C C . ASN A 1 222 ? 22.593 3.025 -8.998 1.00 90.31 222 ASN A C 1
ATOM 1745 O O . ASN A 1 222 ? 22.724 3.932 -8.167 1.00 90.31 222 ASN A O 1
ATOM 1749 N N . ASP A 1 223 ? 21.475 2.313 -9.135 1.00 87.69 223 ASP A N 1
ATOM 1750 C CA . ASP A 1 223 ? 20.262 2.480 -8.340 1.00 87.69 223 ASP A CA 1
ATOM 1751 C C . ASP A 1 223 ? 20.422 1.876 -6.935 1.00 87.69 223 ASP A C 1
ATOM 1753 O O . ASP A 1 223 ? 20.818 0.718 -6.775 1.00 87.69 223 ASP A O 1
ATOM 1757 N N . TRP A 1 224 ? 20.030 2.615 -5.895 1.00 89.94 224 TRP A N 1
ATOM 1758 C CA . TRP A 1 224 ? 19.848 2.020 -4.569 1.00 89.94 224 TRP A CA 1
ATOM 1759 C C . TRP A 1 224 ? 18.414 1.525 -4.411 1.00 89.94 224 TRP A C 1
ATOM 1761 O O . TRP A 1 224 ? 17.502 2.333 -4.319 1.00 89.94 224 TRP A O 1
ATOM 1771 N N . LEU A 1 225 ? 18.191 0.213 -4.338 1.00 83.81 225 LEU A N 1
ATOM 1772 C CA . LEU A 1 225 ? 16.847 -0.386 -4.214 1.00 83.81 225 LEU A CA 1
ATOM 1773 C C . LEU A 1 225 ? 16.516 -0.813 -2.767 1.00 83.81 225 LEU A C 1
ATOM 1775 O O . LEU A 1 225 ? 15.396 -1.209 -2.449 1.00 83.81 225 LEU A O 1
ATOM 1779 N N . GLY A 1 226 ? 17.474 -0.684 -1.848 1.00 84.06 226 GLY A N 1
ATOM 1780 C CA . GLY A 1 226 ? 17.392 -1.232 -0.494 1.00 84.06 226 GLY A CA 1
ATOM 1781 C C . GLY A 1 226 ? 17.600 -2.750 -0.455 1.00 84.06 226 GLY A C 1
ATOM 1782 O O . GLY A 1 226 ? 18.038 -3.358 -1.431 1.00 84.06 226 GLY A O 1
ATOM 1783 N N . ASN A 1 227 ? 17.312 -3.355 0.697 1.00 83.94 227 ASN A N 1
ATOM 1784 C CA . ASN A 1 227 ? 17.504 -4.793 0.898 1.00 83.94 227 ASN A CA 1
ATOM 1785 C C . ASN A 1 227 ? 16.473 -5.616 0.106 1.00 83.94 227 ASN A C 1
ATOM 1787 O O . ASN A 1 227 ? 15.355 -5.127 -0.092 1.00 83.94 227 ASN A O 1
ATOM 1791 N N . PRO A 1 228 ? 16.816 -6.852 -0.306 1.00 83.81 228 PRO A N 1
ATOM 1792 C CA . PRO A 1 228 ? 15.861 -7.793 -0.883 1.00 83.81 228 PRO A CA 1
ATOM 1793 C C . PRO A 1 228 ? 14.613 -7.983 -0.018 1.00 83.81 228 PRO A C 1
ATOM 1795 O O . PRO A 1 228 ? 14.619 -7.739 1.191 1.00 83.81 228 PRO A O 1
ATOM 1798 N N . THR A 1 229 ? 13.524 -8.409 -0.648 1.00 78.19 229 THR A N 1
ATOM 1799 C CA . THR A 1 229 ? 12.268 -8.676 0.057 1.00 78.19 229 THR A CA 1
ATOM 1800 C C . THR A 1 229 ? 12.392 -9.960 0.873 1.00 78.19 229 THR A C 1
ATOM 1802 O O . THR A 1 229 ? 12.513 -11.043 0.308 1.00 78.19 229 THR A O 1
ATOM 1805 N N . GLU A 1 230 ? 12.331 -9.855 2.196 1.00 81.81 230 GLU A N 1
ATOM 1806 C CA . GLU A 1 230 ? 12.370 -10.998 3.113 1.00 81.81 230 GLU A CA 1
ATOM 1807 C C . GLU A 1 230 ? 10.990 -11.248 3.729 1.00 81.81 230 GLU A C 1
ATOM 1809 O O . GLU A 1 230 ? 10.246 -10.305 4.013 1.00 81.81 230 GLU A O 1
ATOM 1814 N N . VAL A 1 231 ? 10.659 -12.523 3.957 1.00 84.94 231 VAL A N 1
ATOM 1815 C CA . VAL A 1 231 ? 9.421 -12.946 4.627 1.00 84.94 231 VAL A CA 1
ATOM 1816 C C . VAL A 1 231 ? 9.739 -13.827 5.851 1.00 84.94 231 VAL A C 1
ATOM 1818 O O . VAL A 1 231 ? 10.622 -14.680 5.765 1.00 84.94 231 VAL A O 1
ATOM 1821 N N . PRO A 1 232 ? 9.036 -13.663 6.990 1.00 84.69 232 PRO A N 1
ATOM 1822 C CA . PRO A 1 232 ? 8.029 -12.634 7.232 1.00 84.69 232 PRO A CA 1
ATOM 1823 C C . PRO A 1 232 ? 8.667 -11.242 7.304 1.00 84.69 232 PRO A C 1
ATOM 1825 O O . PRO A 1 232 ? 9.715 -11.065 7.929 1.00 84.69 232 PRO A O 1
ATOM 1828 N N . SER A 1 233 ? 8.020 -10.254 6.684 1.00 81.94 233 SER A N 1
ATOM 1829 C CA . SER A 1 233 ? 8.483 -8.871 6.747 1.00 81.94 233 SER A CA 1
ATOM 1830 C C . SER A 1 233 ? 8.487 -8.396 8.199 1.00 81.94 233 SER A C 1
ATOM 1832 O O . SER A 1 233 ? 7.476 -8.499 8.897 1.00 81.94 233 SER A O 1
ATOM 1834 N N . ARG A 1 234 ? 9.624 -7.860 8.652 1.00 84.44 234 ARG A N 1
ATOM 1835 C CA . ARG A 1 234 ? 9.755 -7.198 9.954 1.00 84.44 234 ARG A CA 1
ATOM 1836 C C . ARG A 1 234 ? 9.955 -5.706 9.745 1.00 84.44 234 ARG A C 1
ATOM 1838 O O . ARG A 1 234 ? 10.996 -5.267 9.264 1.00 84.44 234 ARG A O 1
ATOM 1845 N N . THR A 1 235 ? 8.958 -4.929 10.134 1.00 83.88 235 THR A N 1
ATOM 1846 C CA . THR A 1 235 ? 8.941 -3.479 9.952 1.00 83.88 235 THR A CA 1
ATOM 1847 C C . THR A 1 235 ? 9.493 -2.794 11.196 1.00 83.88 235 THR A C 1
ATOM 1849 O O . THR A 1 235 ? 8.932 -2.928 12.282 1.00 83.88 235 THR A O 1
ATOM 1852 N N . GLY A 1 236 ? 10.591 -2.052 11.049 1.00 85.69 236 GLY A N 1
ATOM 1853 C CA . GLY A 1 236 ? 11.027 -1.097 12.070 1.00 85.69 236 GLY A CA 1
ATOM 1854 C C . GLY A 1 236 ? 10.110 0.127 12.090 1.00 85.69 236 GLY A C 1
ATOM 1855 O O . GLY A 1 236 ? 9.572 0.499 11.047 1.00 85.69 236 GLY A O 1
ATOM 1856 N N . TYR A 1 237 ? 9.935 0.758 13.251 1.00 84.88 237 TYR A N 1
ATOM 1857 C CA . TYR A 1 237 ? 9.081 1.940 13.380 1.00 84.88 237 TYR A CA 1
ATOM 1858 C C . TYR A 1 237 ? 9.803 3.087 14.087 1.00 84.88 237 TYR A C 1
ATOM 1860 O O . TYR A 1 237 ? 10.485 2.886 15.091 1.00 84.88 237 TYR A O 1
ATOM 1868 N N . ALA A 1 238 ? 9.639 4.298 13.558 1.00 86.19 238 ALA A N 1
ATOM 1869 C CA . ALA A 1 238 ? 10.117 5.524 14.179 1.00 86.19 238 ALA A CA 1
ATOM 1870 C C . ALA A 1 238 ? 9.167 6.678 13.851 1.00 86.19 238 ALA A C 1
ATOM 1872 O O . ALA A 1 238 ? 8.785 6.874 12.697 1.00 86.19 238 ALA A O 1
ATOM 1873 N N . THR A 1 239 ? 8.819 7.457 14.867 1.00 84.81 239 THR A N 1
ATOM 1874 C CA . THR A 1 239 ? 8.050 8.693 14.751 1.00 84.81 239 THR A CA 1
ATOM 1875 C C . THR A 1 239 ? 8.971 9.904 14.742 1.00 84.81 239 THR A C 1
ATOM 1877 O O . THR A 1 239 ? 10.015 9.932 15.397 1.00 84.81 239 THR A O 1
ATOM 1880 N N . LEU A 1 240 ? 8.560 10.929 13.997 1.00 86.12 240 LEU A N 1
ATOM 1881 C CA . LEU A 1 240 ? 9.172 12.250 14.022 1.00 86.12 240 LEU A CA 1
ATOM 1882 C C . LEU A 1 240 ? 8.070 13.310 14.029 1.00 86.12 240 LEU A C 1
ATOM 1884 O O . LEU A 1 240 ? 7.383 13.521 13.031 1.00 86.12 240 LEU A O 1
ATOM 1888 N N . THR A 1 241 ? 7.925 13.988 15.160 1.00 85.12 241 THR A N 1
ATOM 1889 C CA . THR A 1 241 ? 6.976 15.082 15.357 1.00 85.12 241 THR A CA 1
ATOM 1890 C C . THR A 1 241 ? 7.682 16.411 15.145 1.00 85.12 241 THR A C 1
ATOM 1892 O O . THR A 1 241 ? 8.625 16.748 15.859 1.00 85.12 241 THR A O 1
ATOM 1895 N N . LEU A 1 242 ? 7.217 17.184 14.167 1.00 84.50 242 LEU A N 1
ATOM 1896 C CA . LEU A 1 242 ? 7.770 18.501 13.862 1.00 84.50 242 LEU A CA 1
ATOM 1897 C C . LEU A 1 242 ? 6.925 19.600 14.531 1.00 84.50 242 LEU A C 1
ATOM 1899 O O . LEU A 1 242 ? 5.701 19.591 14.380 1.00 84.50 242 LEU A O 1
ATOM 1903 N N . PRO A 1 243 ? 7.538 20.578 15.226 1.00 84.88 243 PRO A N 1
ATOM 1904 C CA . PRO A 1 243 ? 6.803 21.693 15.818 1.00 84.88 243 PRO A CA 1
ATOM 1905 C C . PRO A 1 243 ? 6.044 22.518 14.770 1.00 84.88 243 PRO A C 1
ATOM 1907 O O . PRO A 1 243 ? 6.557 22.772 13.678 1.00 84.88 243 PRO A O 1
ATOM 1910 N N . SER A 1 244 ? 4.862 23.032 15.129 1.00 85.75 244 SER A N 1
ATOM 1911 C CA . SER A 1 244 ? 4.035 23.854 14.227 1.00 85.75 244 SER A CA 1
ATOM 1912 C C . SER A 1 244 ? 4.798 25.019 13.568 1.00 85.75 244 SER A C 1
ATOM 1914 O O . SER A 1 244 ? 4.661 25.183 12.355 1.00 85.75 244 SER A O 1
ATOM 1916 N N . PRO A 1 245 ? 5.636 25.808 14.279 1.00 90.19 245 PRO A N 1
ATOM 1917 C CA . PRO A 1 245 ? 6.402 26.881 13.639 1.00 90.19 245 PRO A CA 1
ATOM 1918 C C . PRO A 1 245 ? 7.350 26.377 12.544 1.00 90.19 245 PRO A C 1
ATOM 1920 O O . PRO A 1 245 ? 7.470 27.006 11.496 1.00 90.19 245 PRO A O 1
ATOM 1923 N N . LEU A 1 246 ? 7.979 25.214 12.746 1.00 89.50 246 LEU A N 1
ATOM 1924 C CA . LEU A 1 246 ? 8.881 24.614 11.763 1.00 89.50 246 LEU A CA 1
ATOM 1925 C C . LEU A 1 246 ? 8.117 24.158 10.515 1.00 89.50 246 LEU A C 1
ATOM 1927 O O . LEU A 1 246 ? 8.542 24.438 9.396 1.00 89.50 246 LEU A O 1
ATOM 1931 N N . VAL A 1 247 ? 6.959 23.516 10.697 1.00 88.25 247 VAL A N 1
ATOM 1932 C CA . VAL A 1 247 ? 6.088 23.097 9.584 1.00 88.25 247 VAL A CA 1
ATOM 1933 C C . VAL A 1 247 ? 5.580 24.309 8.796 1.00 88.25 247 VAL A C 1
ATOM 1935 O O . VAL A 1 247 ? 5.544 24.282 7.564 1.00 88.25 247 VAL A O 1
ATOM 1938 N N . GLN A 1 248 ? 5.229 25.400 9.482 1.00 90.25 248 GLN A N 1
ATOM 1939 C CA . GLN A 1 248 ? 4.811 26.652 8.847 1.00 90.25 248 GLN A CA 1
ATOM 1940 C C . GLN A 1 248 ? 5.945 27.287 8.037 1.00 90.25 248 GLN A C 1
ATOM 1942 O O . GLN A 1 248 ? 5.725 27.649 6.881 1.00 90.25 248 GLN A O 1
ATOM 1947 N N . LEU A 1 249 ? 7.154 27.377 8.602 1.00 94.75 249 LEU A N 1
ATOM 1948 C CA . LEU A 1 249 ? 8.336 27.870 7.891 1.00 94.75 249 LEU A CA 1
ATOM 1949 C C . LEU A 1 249 ? 8.629 27.020 6.652 1.00 94.75 249 LEU A C 1
ATOM 1951 O O . LEU A 1 249 ? 8.772 27.558 5.557 1.00 94.75 249 LEU A O 1
ATOM 1955 N N . PHE A 1 250 ? 8.622 25.695 6.791 1.00 92.00 250 PHE A N 1
ATOM 1956 C CA . PHE A 1 250 ? 8.825 24.783 5.669 1.00 92.00 250 PHE A CA 1
ATOM 1957 C C . PHE A 1 250 ? 7.770 24.969 4.568 1.00 92.00 250 PHE A C 1
ATOM 1959 O O . PHE A 1 250 ? 8.098 25.035 3.382 1.00 92.00 250 PHE A O 1
ATOM 1966 N N . THR A 1 251 ? 6.502 25.129 4.950 1.00 89.69 251 THR A N 1
ATOM 1967 C CA . THR A 1 251 ? 5.399 25.392 4.013 1.00 89.69 251 THR A CA 1
ATOM 1968 C C . THR A 1 251 ? 5.586 26.726 3.282 1.00 89.69 251 THR A C 1
ATOM 1970 O O . THR A 1 251 ? 5.346 26.815 2.075 1.00 89.69 251 THR A O 1
ATOM 1973 N N . GLN A 1 252 ? 6.050 27.765 3.982 1.00 93.19 252 GLN A N 1
ATOM 1974 C CA . GLN A 1 252 ? 6.367 29.061 3.377 1.00 93.19 252 GLN A CA 1
ATOM 1975 C C . GLN A 1 252 ? 7.531 28.954 2.385 1.00 93.19 252 GLN A C 1
ATOM 1977 O O . GLN A 1 252 ? 7.437 29.507 1.289 1.00 93.19 252 GLN A O 1
ATOM 1982 N N . GLU A 1 253 ? 8.589 28.212 2.716 1.00 96.19 253 GLU A N 1
ATOM 1983 C CA . GLU A 1 253 ? 9.717 27.970 1.808 1.00 96.19 253 GLU A CA 1
ATOM 1984 C C . GLU A 1 253 ? 9.305 27.174 0.563 1.00 96.19 253 GLU A C 1
ATOM 1986 O O . GLU A 1 253 ? 9.687 27.532 -0.556 1.00 96.19 253 GLU A O 1
ATOM 1991 N N . CYS A 1 254 ? 8.443 26.164 0.717 1.00 91.00 254 CYS A N 1
ATOM 1992 C CA . CYS A 1 254 ? 7.853 25.446 -0.416 1.00 91.00 254 CYS A CA 1
ATOM 1993 C C . CYS A 1 254 ? 7.094 26.407 -1.345 1.00 91.00 254 CYS A C 1
ATOM 1995 O O . CYS A 1 254 ? 7.313 26.416 -2.560 1.00 91.00 254 CYS A O 1
ATOM 1997 N N . LYS A 1 255 ? 6.269 27.295 -0.769 1.00 91.44 255 LYS A N 1
ATOM 1998 C CA . LYS A 1 255 ? 5.526 28.315 -1.522 1.00 91.44 255 LYS A CA 1
ATOM 1999 C C . LYS A 1 255 ? 6.458 29.272 -2.272 1.00 91.44 255 LYS A C 1
ATOM 2001 O O . LYS A 1 255 ? 6.222 29.528 -3.453 1.00 91.44 255 LYS A O 1
ATOM 2006 N N . LYS A 1 256 ? 7.525 29.769 -1.631 1.00 96.25 256 LYS A N 1
ATOM 2007 C CA . LYS A 1 256 ? 8.541 30.628 -2.277 1.00 96.25 256 LYS A CA 1
ATOM 2008 C C . LYS A 1 256 ? 9.188 29.934 -3.479 1.00 96.25 256 LYS A C 1
ATOM 2010 O O . LYS A 1 256 ? 9.399 30.561 -4.514 1.00 96.25 256 LYS A O 1
ATOM 2015 N N . ASN A 1 257 ? 9.421 28.627 -3.372 1.00 95.38 257 ASN A N 1
ATOM 2016 C CA . ASN A 1 257 ? 10.031 27.809 -4.419 1.00 95.38 257 ASN A CA 1
ATOM 2017 C C . ASN A 1 257 ? 9.041 27.237 -5.446 1.00 95.38 257 ASN A C 1
ATOM 2019 O O . ASN A 1 257 ? 9.462 26.512 -6.351 1.00 95.38 257 ASN A O 1
ATOM 2023 N N . LYS A 1 258 ? 7.752 27.601 -5.357 1.00 92.88 258 LYS A N 1
ATOM 2024 C CA . LYS A 1 258 ? 6.673 27.143 -6.251 1.00 92.88 258 LYS A CA 1
ATOM 2025 C C . LYS A 1 258 ? 6.527 25.615 -6.282 1.00 92.88 258 LYS A C 1
ATOM 2027 O O . LYS A 1 258 ? 6.246 25.032 -7.330 1.00 92.88 258 LYS A O 1
ATOM 2032 N N . VAL A 1 259 ? 6.723 24.972 -5.135 1.00 89.69 259 VAL A N 1
ATOM 2033 C CA . VAL A 1 259 ? 6.513 23.533 -4.939 1.00 89.69 259 VAL A CA 1
ATOM 2034 C C . VAL A 1 259 ? 5.517 23.307 -3.813 1.00 89.69 259 VAL A C 1
ATOM 2036 O O . VAL A 1 259 ? 5.364 24.144 -2.923 1.00 89.69 259 VAL A O 1
ATOM 2039 N N . ALA A 1 260 ? 4.827 22.173 -3.849 1.00 85.31 260 ALA A N 1
ATOM 2040 C CA . ALA A 1 260 ? 3.948 21.800 -2.757 1.00 85.31 260 ALA A CA 1
ATOM 2041 C C . ALA A 1 260 ? 4.729 21.120 -1.616 1.00 85.31 260 ALA A C 1
ATOM 2043 O O . ALA A 1 260 ? 5.731 20.450 -1.896 1.00 85.31 260 ALA A O 1
ATOM 2044 N N . PRO A 1 261 ? 4.274 21.230 -0.351 1.00 87.00 261 PRO A N 1
ATOM 2045 C CA . PRO A 1 261 ? 4.958 20.626 0.793 1.00 87.00 261 PRO A CA 1
ATOM 2046 C C . PRO A 1 261 ? 5.301 19.133 0.647 1.00 87.00 261 PRO A C 1
ATOM 2048 O O . PRO A 1 261 ? 6.428 18.776 0.980 1.00 87.00 261 PRO A O 1
ATOM 2051 N N . PRO A 1 262 ? 4.438 18.258 0.090 1.00 85.44 262 PRO A N 1
ATOM 2052 C CA . PRO A 1 262 ? 4.767 16.845 -0.102 1.00 85.44 262 PRO A CA 1
ATOM 2053 C C . PRO A 1 262 ? 5.931 16.620 -1.069 1.00 85.44 262 PRO A C 1
ATOM 2055 O O . PRO A 1 262 ? 6.784 15.775 -0.814 1.00 85.44 262 PRO A O 1
ATOM 2058 N N . ALA A 1 263 ? 6.027 17.403 -2.148 1.00 89.06 263 ALA A N 1
ATOM 2059 C CA . ALA A 1 263 ? 7.149 17.316 -3.082 1.00 89.06 263 ALA A CA 1
ATOM 2060 C C . ALA A 1 263 ? 8.453 17.833 -2.454 1.00 89.06 263 ALA A C 1
ATOM 2062 O O . ALA A 1 263 ? 9.512 17.234 -2.642 1.00 89.06 263 ALA A O 1
ATOM 2063 N N . GLY A 1 264 ? 8.372 18.914 -1.669 1.00 91.00 264 GLY A N 1
ATOM 2064 C CA . GLY A 1 264 ? 9.496 19.405 -0.871 1.00 91.00 264 GLY A CA 1
ATOM 2065 C C . GLY A 1 264 ? 9.970 18.372 0.154 1.00 91.00 264 GLY A C 1
ATOM 2066 O O . GLY A 1 264 ? 11.170 18.154 0.298 1.00 91.00 264 GLY A O 1
ATOM 2067 N N . LEU A 1 265 ? 9.037 17.709 0.843 1.00 89.44 265 LEU A N 1
ATOM 2068 C CA . LEU A 1 265 ? 9.342 16.700 1.855 1.00 89.44 265 LEU A CA 1
ATOM 2069 C C . LEU A 1 265 ? 9.953 15.446 1.219 1.00 89.44 265 LEU A C 1
ATOM 2071 O O . LEU A 1 265 ? 10.937 14.929 1.737 1.00 89.44 265 LEU A O 1
ATOM 2075 N N . ASN A 1 266 ? 9.434 15.014 0.064 1.00 90.62 266 ASN A N 1
ATOM 2076 C CA . ASN A 1 266 ? 10.034 13.942 -0.733 1.00 90.62 266 ASN A CA 1
ATOM 2077 C C . ASN A 1 266 ? 11.496 14.244 -1.077 1.00 90.62 266 ASN A C 1
ATOM 2079 O O . ASN A 1 266 ? 12.371 13.411 -0.843 1.00 90.62 266 ASN A O 1
ATOM 2083 N N . ALA A 1 267 ? 11.772 15.448 -1.584 1.00 93.88 267 ALA A N 1
ATOM 2084 C CA . ALA A 1 267 ? 13.134 15.864 -1.894 1.00 93.88 267 ALA A CA 1
ATOM 2085 C C . ALA A 1 267 ? 14.022 15.908 -0.644 1.00 93.88 267 ALA A C 1
ATOM 2087 O O . ALA A 1 267 ? 15.144 15.411 -0.671 1.00 93.88 267 ALA A O 1
ATOM 2088 N N . LEU A 1 268 ? 13.521 16.449 0.469 1.00 93.25 268 LEU A N 1
ATOM 2089 C CA . LEU A 1 268 ? 14.268 16.517 1.723 1.00 93.25 268 LEU A CA 1
ATOM 2090 C C . LEU A 1 268 ? 14.627 15.121 2.255 1.00 93.25 268 LEU A C 1
ATOM 2092 O O . LEU A 1 268 ? 15.775 14.889 2.627 1.00 93.25 268 LEU A O 1
ATOM 2096 N N . ILE A 1 269 ? 13.680 14.180 2.251 1.00 92.12 269 ILE A N 1
ATOM 2097 C CA . ILE A 1 269 ? 13.926 12.796 2.680 1.00 92.12 269 ILE A CA 1
ATOM 2098 C C . ILE A 1 269 ? 14.927 12.117 1.742 1.00 92.12 269 ILE A C 1
ATOM 2100 O O . ILE A 1 269 ? 15.878 11.495 2.213 1.00 92.12 269 ILE A O 1
ATOM 2104 N N . ALA A 1 270 ? 14.772 12.280 0.426 1.00 93.06 270 ALA A N 1
ATOM 2105 C CA . ALA A 1 270 ? 15.714 11.735 -0.546 1.00 93.06 270 ALA A CA 1
ATOM 2106 C C . ALA A 1 270 ? 17.137 12.288 -0.348 1.00 93.06 270 ALA A C 1
ATOM 2108 O O . ALA A 1 270 ? 18.098 11.522 -0.397 1.00 93.06 270 ALA A O 1
ATOM 2109 N N . LYS A 1 271 ? 17.279 13.585 -0.041 1.00 95.19 271 LYS A N 1
ATOM 2110 C CA . LYS A 1 271 ? 18.568 14.200 0.311 1.00 95.19 271 LYS A CA 1
ATOM 2111 C C . LYS A 1 271 ? 19.200 13.520 1.524 1.00 95.19 271 LYS A C 1
ATOM 2113 O O . LYS A 1 271 ? 20.363 13.132 1.467 1.00 95.19 271 LYS A O 1
ATOM 2118 N N . VAL A 1 272 ? 18.431 13.361 2.604 1.00 93.38 272 VAL A N 1
ATOM 2119 C CA . VAL A 1 272 ? 18.901 12.727 3.846 1.00 93.38 272 VAL A CA 1
ATOM 2120 C C . VAL A 1 272 ? 19.323 11.280 3.594 1.00 93.38 272 VAL A C 1
ATOM 2122 O O . VAL A 1 272 ? 20.366 10.859 4.091 1.00 93.38 272 VAL A O 1
ATOM 2125 N N . LEU A 1 273 ? 18.570 10.529 2.786 1.00 92.94 273 LEU A N 1
ATOM 2126 C CA . LEU A 1 273 ? 18.966 9.182 2.376 1.00 92.94 273 LEU A CA 1
ATOM 2127 C C . LEU A 1 273 ? 20.286 9.215 1.604 1.00 92.94 273 LEU A C 1
ATOM 2129 O O . LEU A 1 273 ? 21.218 8.513 1.980 1.00 92.94 273 LEU A O 1
ATOM 2133 N N . TYR A 1 274 ? 20.431 10.085 0.601 1.00 94.69 274 TYR A N 1
ATOM 2134 C CA . TYR A 1 274 ? 21.682 10.203 -0.149 1.00 94.69 274 TYR A CA 1
ATOM 2135 C C . TYR A 1 274 ? 22.891 10.557 0.715 1.00 94.69 274 TYR A C 1
ATOM 2137 O O . TYR A 1 274 ? 23.977 10.058 0.425 1.00 94.69 274 TYR A O 1
ATOM 2145 N N . SER A 1 275 ? 22.728 11.357 1.770 1.00 94.25 275 SER A N 1
ATOM 2146 C CA . SER A 1 275 ? 23.803 11.646 2.729 1.00 94.25 275 SER A CA 1
ATOM 2147 C C . SER A 1 275 ? 24.271 10.413 3.514 1.00 94.25 275 SER A C 1
ATOM 2149 O O . SER A 1 275 ? 25.369 10.431 4.060 1.00 94.25 275 SER A O 1
ATOM 2151 N N . ASN A 1 276 ? 23.464 9.349 3.565 1.00 94.00 276 ASN A N 1
ATOM 2152 C CA . ASN A 1 276 ? 23.751 8.102 4.279 1.00 94.00 276 ASN A CA 1
ATOM 2153 C C . ASN A 1 276 ? 24.029 6.908 3.344 1.00 94.00 276 ASN A C 1
ATOM 2155 O O . ASN A 1 276 ? 24.286 5.802 3.816 1.00 94.00 276 ASN A O 1
ATOM 2159 N N . LEU A 1 277 ? 23.976 7.108 2.025 1.00 93.00 277 LEU A N 1
ATOM 2160 C CA . LEU A 1 277 ? 24.219 6.070 1.021 1.00 93.00 277 LEU A CA 1
ATOM 2161 C C . LEU A 1 277 ? 25.615 6.207 0.396 1.00 93.00 277 LEU A C 1
ATOM 2163 O O . LEU A 1 277 ? 26.133 7.324 0.308 1.00 93.00 277 LEU A O 1
ATOM 2167 N N . PRO A 1 278 ? 26.214 5.115 -0.129 1.00 93.19 278 PRO A N 1
ATOM 2168 C CA . PRO A 1 278 ? 27.512 5.167 -0.803 1.00 93.19 278 PRO A CA 1
ATOM 2169 C C . PRO A 1 278 ? 27.552 6.267 -1.861 1.00 93.19 278 PRO A C 1
ATOM 2171 O O . PRO A 1 278 ? 26.581 6.415 -2.607 1.00 93.19 278 PRO A O 1
ATOM 2174 N N . SER A 1 279 ? 28.657 7.016 -1.961 1.00 90.88 279 SER A N 1
ATOM 2175 C CA . SER A 1 279 ? 28.845 8.127 -2.919 1.00 90.88 279 SER A CA 1
ATOM 2176 C C . SER A 1 279 ? 28.699 7.710 -4.393 1.00 90.88 279 SER A C 1
ATOM 2178 O O . SER A 1 279 ? 28.449 8.549 -5.252 1.00 90.88 279 SER A O 1
ATOM 2180 N N . THR A 1 280 ? 28.755 6.408 -4.672 1.00 92.50 280 THR A N 1
ATOM 2181 C CA . THR A 1 280 ? 28.517 5.808 -5.989 1.00 92.50 280 THR A CA 1
ATOM 2182 C C . THR A 1 280 ? 27.042 5.691 -6.366 1.00 92.50 280 THR A C 1
ATOM 2184 O O . THR A 1 280 ? 26.753 5.466 -7.534 1.00 92.50 280 THR A O 1
ATOM 2187 N N . THR A 1 281 ? 26.106 5.807 -5.419 1.00 93.69 281 THR A N 1
ATOM 2188 C CA . THR A 1 281 ? 24.661 5.750 -5.707 1.00 93.69 281 THR A CA 1
ATOM 2189 C C . THR A 1 281 ? 24.250 6.935 -6.579 1.00 93.69 281 THR A C 1
ATOM 2191 O O . THR A 1 281 ? 24.436 8.087 -6.181 1.00 93.69 281 THR A O 1
ATOM 2194 N N . GLU A 1 282 ? 23.676 6.665 -7.748 1.00 93.88 282 GLU A N 1
ATOM 2195 C CA . GLU A 1 282 ? 23.326 7.697 -8.733 1.00 93.88 282 GLU A CA 1
ATOM 2196 C C . GLU A 1 282 ? 21.851 8.089 -8.671 1.00 93.88 282 GLU A C 1
ATOM 2198 O O . GLU A 1 282 ? 21.496 9.239 -8.946 1.00 93.88 282 GLU A O 1
ATOM 2203 N N . SER A 1 283 ? 20.994 7.130 -8.327 1.00 92.81 283 SER A N 1
ATOM 2204 C CA . SER A 1 283 ? 19.556 7.244 -8.521 1.00 92.81 283 SER A CA 1
ATOM 2205 C C . SER A 1 283 ? 18.771 6.450 -7.468 1.00 92.81 283 SER A C 1
ATOM 2207 O O . SER A 1 283 ? 19.234 5.441 -6.924 1.00 92.81 283 SER A O 1
ATOM 2209 N N . MET A 1 284 ? 17.574 6.951 -7.163 1.00 91.12 284 MET A N 1
ATOM 2210 C CA . MET A 1 284 ? 16.570 6.291 -6.341 1.00 91.12 284 MET A CA 1
ATOM 2211 C C . MET A 1 284 ? 15.199 6.455 -6.991 1.00 91.12 284 MET A C 1
ATOM 2213 O O . MET A 1 284 ? 14.825 7.542 -7.435 1.00 91.12 284 MET A O 1
ATOM 2217 N N . ASP A 1 285 ? 14.429 5.379 -6.978 1.00 88.75 285 ASP A N 1
ATOM 2218 C CA . ASP A 1 285 ? 13.051 5.334 -7.434 1.00 88.75 285 ASP A CA 1
ATOM 2219 C C . ASP A 1 285 ? 12.119 5.543 -6.230 1.00 88.75 285 ASP A C 1
ATOM 2221 O O . ASP A 1 285 ? 12.087 4.725 -5.306 1.00 88.75 285 ASP A O 1
ATOM 2225 N N . ALA A 1 286 ? 11.359 6.638 -6.243 1.00 86.44 286 ALA A N 1
ATOM 2226 C CA . ALA A 1 286 ? 10.344 6.944 -5.243 1.00 86.44 286 ALA A CA 1
ATOM 2227 C C . ALA A 1 286 ? 8.953 6.536 -5.742 1.00 86.44 286 ALA A C 1
ATOM 2229 O O . ALA A 1 286 ? 8.487 7.051 -6.764 1.00 86.44 286 ALA A O 1
ATOM 2230 N N . ASN A 1 287 ? 8.294 5.629 -5.016 1.00 85.31 287 ASN A N 1
ATOM 2231 C CA . ASN A 1 287 ? 6.874 5.335 -5.194 1.00 85.31 287 ASN A CA 1
ATOM 2232 C C . ASN A 1 287 ? 6.039 6.366 -4.427 1.00 85.31 287 ASN A C 1
ATOM 2234 O O . ASN A 1 287 ? 6.281 6.611 -3.242 1.00 85.31 287 ASN A O 1
ATOM 2238 N N . ILE A 1 288 ? 5.074 6.978 -5.105 1.00 83.44 288 ILE A N 1
ATOM 2239 C CA . ILE A 1 288 ? 4.214 8.025 -4.557 1.00 83.44 288 ILE A CA 1
ATOM 2240 C C . ILE A 1 288 ? 2.765 7.571 -4.729 1.00 83.44 288 ILE A C 1
ATOM 2242 O O . ILE A 1 288 ? 2.230 7.681 -5.840 1.00 83.44 288 ILE A O 1
ATOM 2246 N N . PRO A 1 289 ? 2.126 7.061 -3.662 1.00 83.62 289 PRO A N 1
ATOM 2247 C CA . PRO A 1 289 ? 0.709 6.758 -3.697 1.00 83.62 289 PRO A CA 1
ATOM 2248 C C . PRO A 1 289 ? -0.136 8.033 -3.615 1.00 83.62 289 PRO A C 1
ATOM 2250 O O . PRO A 1 289 ? 0.256 9.035 -3.008 1.00 83.62 289 PRO A O 1
ATOM 2253 N N . VAL A 1 290 ? -1.296 7.997 -4.260 1.00 80.75 290 VAL A N 1
ATOM 2254 C CA . VAL A 1 290 ? -2.210 9.123 -4.461 1.00 80.75 290 VAL A CA 1
ATOM 2255 C C . VAL A 1 290 ? -3.650 8.677 -4.252 1.00 80.75 290 VAL A C 1
ATOM 2257 O O . VAL A 1 290 ? -4.039 7.602 -4.706 1.00 80.75 290 VAL A O 1
ATOM 2260 N N . ASP A 1 291 ? -4.436 9.508 -3.573 1.00 82.31 291 ASP A N 1
ATOM 2261 C CA . ASP A 1 291 ? -5.883 9.315 -3.482 1.00 82.31 291 ASP A CA 1
ATOM 2262 C C . ASP A 1 291 ? -6.519 9.649 -4.835 1.00 82.31 291 ASP A C 1
ATOM 2264 O O . ASP A 1 291 ? -6.216 10.694 -5.413 1.00 82.31 291 ASP A O 1
ATOM 2268 N N . ILE A 1 292 ? -7.389 8.772 -5.331 1.00 87.62 292 ILE A N 1
ATOM 2269 C CA . ILE A 1 292 ? -8.089 8.965 -6.610 1.00 87.62 292 ILE A CA 1
ATOM 2270 C C . ILE A 1 292 ? -9.590 9.192 -6.424 1.00 87.62 292 ILE A C 1
ATOM 2272 O O . ILE A 1 292 ? -10.315 9.293 -7.407 1.00 87.62 292 ILE A O 1
ATOM 2276 N N . ARG A 1 293 ? -10.090 9.311 -5.184 1.00 86.50 293 ARG A N 1
ATOM 2277 C CA . ARG A 1 293 ? -11.522 9.549 -4.918 1.00 86.50 293 ARG A CA 1
ATOM 2278 C C . ARG A 1 293 ? -12.089 10.763 -5.648 1.00 86.50 293 ARG A C 1
ATOM 2280 O O . ARG A 1 293 ? -13.257 10.742 -6.015 1.00 86.50 293 ARG A O 1
ATOM 2287 N N . SER A 1 294 ? -11.284 11.802 -5.882 1.00 82.94 294 SER A N 1
ATOM 2288 C CA . SER A 1 294 ? -11.714 12.988 -6.635 1.00 82.94 294 SER A CA 1
ATOM 2289 C C . SER A 1 294 ? -12.044 12.704 -8.100 1.00 82.94 294 SER A C 1
ATOM 2291 O O . SER A 1 294 ? -12.791 13.474 -8.700 1.00 82.94 294 SER A O 1
ATOM 2293 N N . ASP A 1 295 ? -11.497 11.621 -8.652 1.00 85.50 295 ASP A N 1
ATOM 2294 C CA . ASP A 1 295 ? -11.680 11.196 -10.040 1.00 85.50 295 ASP A CA 1
ATOM 2295 C C . ASP A 1 295 ? -12.755 10.099 -10.169 1.00 85.50 295 ASP A C 1
ATOM 2297 O O . ASP A 1 295 ? -13.022 9.610 -11.266 1.00 85.50 295 ASP A O 1
ATOM 2301 N N . LEU A 1 296 ? -13.390 9.711 -9.055 1.00 88.56 296 LEU A N 1
ATOM 2302 C CA . LEU A 1 296 ? -14.391 8.648 -8.980 1.00 88.56 296 LEU A CA 1
ATOM 2303 C C . LEU A 1 296 ? -15.800 9.209 -8.714 1.00 88.56 296 LEU A C 1
ATOM 2305 O O . LEU A 1 296 ? -15.943 10.324 -8.205 1.00 88.56 296 LEU A O 1
ATOM 2309 N N . PRO A 1 297 ? -16.873 8.451 -9.025 1.00 90.88 297 PRO A N 1
ATOM 2310 C CA . PRO A 1 297 ? -18.242 8.881 -8.748 1.00 90.88 297 PRO A CA 1
ATOM 2311 C C . PRO A 1 297 ? -18.452 9.180 -7.248 1.00 90.88 297 PRO A C 1
ATOM 2313 O O . PRO A 1 297 ? -18.373 8.252 -6.440 1.00 90.88 297 PRO A O 1
ATOM 2316 N N . PRO A 1 298 ? -18.791 10.423 -6.840 1.00 86.00 298 PRO A N 1
ATOM 2317 C CA . PRO A 1 298 ? -18.838 10.801 -5.420 1.00 86.00 298 PRO A CA 1
ATOM 2318 C C . PRO A 1 298 ? -19.790 9.938 -4.585 1.00 86.00 298 PRO A C 1
ATOM 2320 O O . PRO A 1 298 ? -19.462 9.536 -3.473 1.00 86.00 298 PRO A O 1
ATOM 2323 N N . GLY A 1 299 ? -20.939 9.558 -5.158 1.00 86.25 299 GLY A N 1
ATOM 2324 C CA . GLY A 1 299 ? -21.918 8.690 -4.494 1.00 86.25 299 GLY A CA 1
ATOM 2325 C C . GLY A 1 299 ? -21.410 7.280 -4.162 1.00 86.25 299 GLY A C 1
ATOM 2326 O O . GLY A 1 299 ? -22.053 6.593 -3.377 1.00 86.25 299 GLY A O 1
ATOM 2327 N N . ALA A 1 300 ? -20.282 6.855 -4.737 1.00 88.69 300 ALA A N 1
ATOM 2328 C CA . ALA A 1 300 ? -19.670 5.554 -4.487 1.00 88.69 300 ALA A CA 1
ATOM 2329 C C . ALA A 1 300 ? -18.510 5.598 -3.476 1.00 88.69 300 ALA A C 1
ATOM 2331 O O . ALA A 1 300 ? -18.173 4.560 -2.907 1.00 88.69 300 ALA A O 1
ATOM 2332 N N . VAL A 1 301 ? -17.885 6.765 -3.263 1.00 87.56 301 VAL A N 1
ATOM 2333 C CA . VAL A 1 301 ? -16.618 6.877 -2.514 1.00 87.56 301 VAL A CA 1
ATOM 2334 C C . VAL A 1 301 ? -16.640 7.881 -1.354 1.00 87.56 301 VAL A C 1
ATOM 2336 O O . VAL A 1 301 ? -15.794 7.794 -0.459 1.00 87.56 301 VAL A O 1
ATOM 2339 N N . ASP A 1 302 ? -17.597 8.813 -1.315 1.00 85.12 302 ASP A N 1
ATOM 2340 C CA . ASP A 1 302 ? -17.669 9.844 -0.274 1.00 85.12 302 ASP A CA 1
ATOM 2341 C C . ASP A 1 302 ? -17.996 9.242 1.098 1.00 85.12 302 ASP A C 1
ATOM 2343 O O . ASP A 1 302 ? -19.088 8.733 1.344 1.00 85.12 302 ASP A O 1
ATOM 2347 N N . GLY A 1 303 ? -17.039 9.328 2.027 1.00 84.56 303 GLY A N 1
ATOM 2348 C CA . GLY A 1 303 ? -17.183 8.748 3.365 1.00 84.56 303 GLY A CA 1
ATOM 2349 C C . GLY A 1 303 ? -17.173 7.217 3.380 1.00 84.56 303 GLY A C 1
ATOM 2350 O O . GLY A 1 303 ? -17.480 6.626 4.412 1.00 84.56 303 GLY A O 1
ATOM 2351 N N . VAL A 1 304 ? -16.801 6.582 2.265 1.00 89.75 304 VAL A N 1
ATOM 2352 C CA . VAL A 1 304 ? -16.733 5.127 2.129 1.00 89.75 304 VAL A CA 1
ATOM 2353 C C . VAL A 1 304 ? -15.302 4.652 2.378 1.00 89.75 304 VAL A C 1
ATOM 2355 O O . VAL A 1 304 ? -14.339 5.117 1.760 1.00 89.75 304 VAL A O 1
ATOM 2358 N N . MET A 1 305 ? -15.163 3.706 3.303 1.00 92.19 305 MET A N 1
ATOM 2359 C CA . MET A 1 305 ? -13.915 2.979 3.528 1.00 92.19 305 MET A CA 1
ATOM 2360 C C . MET A 1 305 ? -13.696 1.930 2.427 1.00 92.19 305 MET A C 1
ATOM 2362 O O . MET A 1 305 ? -14.639 1.255 2.012 1.00 92.19 305 MET A O 1
ATOM 2366 N N . GLY A 1 306 ? -12.452 1.782 1.978 1.00 90.56 306 GLY A N 1
ATOM 2367 C CA . GLY A 1 306 ? -12.056 0.863 0.913 1.00 90.56 306 GLY A CA 1
ATOM 2368 C C . GLY A 1 306 ? -10.683 1.217 0.343 1.00 90.56 306 GLY A C 1
ATOM 2369 O O . GLY A 1 306 ? -9.927 1.968 0.962 1.00 90.56 306 GLY A O 1
ATOM 2370 N N . ASN A 1 307 ? -10.377 0.692 -0.844 1.00 89.69 307 ASN A N 1
ATOM 2371 C CA . ASN A 1 307 ? -9.118 0.937 -1.545 1.00 89.69 307 ASN A CA 1
ATOM 2372 C C . ASN A 1 307 ? -9.350 1.773 -2.804 1.00 89.69 307 ASN A C 1
ATOM 2374 O O . ASN A 1 307 ? -9.633 1.231 -3.871 1.00 89.69 307 ASN A O 1
ATOM 2378 N N . PHE A 1 308 ? -9.194 3.091 -2.676 1.00 90.06 308 PHE A N 1
ATOM 2379 C CA . PHE A 1 308 ? -9.398 4.047 -3.767 1.00 90.06 308 PHE A CA 1
ATOM 2380 C C . PHE A 1 308 ? -8.150 4.914 -3.954 1.00 90.06 308 PHE A C 1
ATOM 2382 O O . PHE A 1 308 ? -8.179 6.135 -3.810 1.00 90.06 308 PHE A O 1
ATOM 2389 N N . PHE A 1 309 ? -7.029 4.261 -4.255 1.00 86.44 309 PHE A N 1
ATOM 2390 C CA . PHE A 1 309 ? -5.739 4.909 -4.474 1.00 86.44 309 PHE A CA 1
ATOM 2391 C C . PHE A 1 309 ? -5.022 4.289 -5.681 1.00 86.44 309 PHE A C 1
ATOM 2393 O O . PHE A 1 309 ? -5.253 3.134 -6.038 1.00 86.44 309 PHE A O 1
ATOM 2400 N N . ASP A 1 310 ? -4.110 5.045 -6.275 1.00 88.19 310 ASP A N 1
ATOM 2401 C CA . ASP A 1 310 ? -3.118 4.552 -7.237 1.00 88.19 310 ASP A CA 1
ATOM 2402 C C . ASP A 1 310 ? -1.721 4.952 -6.739 1.00 88.19 310 ASP A C 1
ATOM 2404 O O . ASP A 1 310 ? -1.591 5.643 -5.727 1.00 88.19 310 ASP A O 1
ATOM 2408 N N . ALA A 1 311 ? -0.662 4.565 -7.440 1.00 83.12 311 ALA A N 1
ATOM 2409 C CA . ALA A 1 311 ? 0.649 5.166 -7.236 1.00 83.12 311 ALA A CA 1
ATOM 2410 C C . ALA A 1 311 ? 1.383 5.345 -8.543 1.00 83.12 311 ALA A C 1
ATOM 2412 O O . ALA A 1 311 ? 1.258 4.565 -9.489 1.00 83.12 311 ALA A O 1
ATOM 2413 N N . PHE A 1 312 ? 2.230 6.363 -8.567 1.00 83.94 312 PHE A N 1
ATOM 2414 C CA . PHE A 1 312 ? 3.176 6.573 -9.641 1.00 83.94 312 PHE A CA 1
ATOM 2415 C C . PHE A 1 312 ? 4.591 6.643 -9.095 1.00 83.94 312 PHE A C 1
ATOM 2417 O O . PHE A 1 312 ? 4.845 6.945 -7.932 1.00 83.94 312 PHE A O 1
ATOM 2424 N N . LYS A 1 313 ? 5.533 6.392 -9.993 1.00 86.19 313 LYS A N 1
ATOM 2425 C CA . LYS A 1 313 ? 6.948 6.421 -9.686 1.00 86.19 313 LYS A CA 1
ATOM 2426 C C . LYS A 1 313 ? 7.605 7.682 -10.231 1.00 86.19 313 LYS A C 1
ATOM 2428 O O . LYS A 1 313 ? 7.374 8.049 -11.384 1.00 86.19 313 LYS A O 1
ATOM 2433 N N . THR A 1 314 ? 8.474 8.287 -9.429 1.00 88.75 314 THR A N 1
ATOM 2434 C CA . THR A 1 314 ? 9.412 9.324 -9.867 1.00 88.75 314 THR A CA 1
ATOM 2435 C C . THR A 1 314 ? 10.840 8.914 -9.526 1.00 88.75 314 THR A C 1
ATOM 2437 O O . THR A 1 314 ? 11.135 8.478 -8.415 1.00 88.75 314 THR A O 1
ATOM 2440 N N . ARG A 1 315 ? 11.736 9.038 -10.504 1.00 91.38 315 ARG A N 1
ATOM 2441 C CA . ARG A 1 315 ? 13.173 8.841 -10.307 1.00 91.38 315 ARG A CA 1
ATOM 2442 C C . ARG A 1 315 ? 13.812 10.124 -9.797 1.00 91.38 315 ARG A C 1
ATOM 2444 O O . ARG A 1 315 ? 13.536 11.200 -10.328 1.00 91.38 315 ARG A O 1
ATOM 2451 N N . ILE A 1 316 ? 14.661 10.018 -8.789 1.00 92.50 316 ILE A N 1
ATOM 2452 C CA . ILE A 1 316 ? 15.334 11.145 -8.149 1.00 92.50 316 ILE A CA 1
ATOM 2453 C C . ILE A 1 316 ? 16.840 10.920 -8.279 1.00 92.50 316 ILE A C 1
ATOM 2455 O O . ILE A 1 316 ? 17.355 9.962 -7.706 1.00 92.50 316 ILE A O 1
ATOM 2459 N N . PHE A 1 317 ? 17.559 11.789 -8.993 1.00 94.06 317 PHE A N 1
ATOM 2460 C CA . PHE A 1 317 ? 19.004 11.643 -9.183 1.00 94.06 317 PHE A CA 1
ATOM 2461 C C . PHE A 1 317 ? 19.786 12.331 -8.068 1.00 94.06 317 PHE A C 1
ATOM 2463 O O . PHE A 1 317 ? 19.430 13.428 -7.640 1.00 94.06 317 PHE A O 1
ATOM 2470 N N . ARG A 1 318 ? 20.896 11.729 -7.627 1.00 94.31 318 ARG A N 1
ATOM 2471 C CA . ARG A 1 318 ? 21.799 12.367 -6.656 1.00 94.31 318 ARG A CA 1
ATOM 2472 C C . ARG A 1 318 ? 22.351 13.691 -7.187 1.00 94.31 318 ARG A C 1
ATOM 2474 O O . ARG A 1 318 ? 22.447 14.653 -6.434 1.00 94.31 318 ARG A O 1
ATOM 2481 N N . ALA A 1 319 ? 22.684 13.739 -8.476 1.00 93.00 319 ALA A N 1
ATOM 2482 C CA . ALA A 1 319 ? 23.235 14.929 -9.119 1.00 93.00 319 ALA A CA 1
ATOM 2483 C C . ALA A 1 319 ? 22.297 16.148 -9.033 1.00 93.00 319 ALA A C 1
ATOM 2485 O O . ALA A 1 319 ? 22.782 17.275 -9.026 1.00 93.00 319 ALA A O 1
ATOM 2486 N N . ASP A 1 320 ? 20.983 15.935 -8.893 1.00 93.50 320 ASP A N 1
ATOM 2487 C CA . ASP A 1 320 ? 20.002 17.019 -8.764 1.00 93.50 320 ASP A CA 1
ATOM 2488 C C . ASP A 1 320 ? 20.109 17.770 -7.420 1.00 93.50 320 ASP A C 1
ATOM 2490 O O . ASP A 1 320 ? 19.534 18.847 -7.278 1.00 93.50 320 ASP A O 1
ATOM 2494 N N . PHE A 1 321 ? 20.824 17.219 -6.431 1.00 94.00 321 PHE A N 1
ATOM 2495 C CA . PHE A 1 321 ? 21.078 17.853 -5.127 1.00 94.00 321 PHE A CA 1
ATOM 2496 C C . PHE A 1 321 ? 22.406 18.621 -5.084 1.00 94.00 321 PHE A C 1
ATOM 2498 O O . PHE A 1 321 ? 22.669 19.328 -4.109 1.00 94.00 321 PHE A O 1
ATOM 2505 N N . CYS A 1 322 ? 23.254 18.452 -6.101 1.00 90.06 322 CYS A N 1
ATOM 2506 C CA . CYS A 1 322 ? 24.600 19.005 -6.140 1.00 90.06 322 CYS A CA 1
ATOM 2507 C C . CYS A 1 322 ? 24.635 20.353 -6.864 1.00 90.06 322 CYS A C 1
ATOM 2509 O O . CYS A 1 322 ? 24.041 20.530 -7.930 1.00 90.06 322 CYS A O 1
ATOM 2511 N N . GLU A 1 323 ? 25.415 21.294 -6.337 1.00 81.81 323 GLU A N 1
ATOM 2512 C CA . GLU A 1 323 ? 25.791 22.486 -7.097 1.00 81.81 323 GLU A CA 1
ATOM 2513 C C . GLU A 1 323 ? 26.720 22.131 -8.264 1.00 81.81 323 GLU A C 1
ATOM 2515 O O . GLU A 1 323 ? 27.480 21.161 -8.219 1.00 81.81 323 GLU A O 1
ATOM 2520 N N . LYS A 1 324 ? 26.685 22.934 -9.335 1.00 75.25 324 LYS A N 1
ATOM 2521 C CA . LYS A 1 324 ? 27.541 22.710 -10.508 1.00 75.25 324 LYS A CA 1
ATOM 2522 C C . LYS A 1 324 ? 29.017 22.712 -10.098 1.00 75.25 324 LYS A C 1
ATOM 2524 O O . LYS A 1 324 ? 29.545 23.746 -9.707 1.00 75.25 324 LYS A O 1
ATOM 2529 N N . GLY A 1 325 ? 29.678 21.565 -10.255 1.00 71.94 325 GLY A N 1
ATOM 2530 C CA . GLY A 1 325 ? 31.094 21.389 -9.917 1.00 71.94 325 GLY A CA 1
ATOM 2531 C C . GLY A 1 325 ? 31.369 20.999 -8.460 1.00 71.94 325 GLY A C 1
ATOM 2532 O O . GLY A 1 325 ? 32.535 20.886 -8.098 1.00 71.94 325 GLY A O 1
ATOM 2533 N N . SER A 1 326 ? 30.335 20.762 -7.644 1.00 79.81 326 SER A N 1
ATOM 2534 C CA . SER A 1 326 ? 30.451 20.249 -6.274 1.00 79.81 326 SER A CA 1
ATOM 2535 C C . SER A 1 326 ? 29.825 18.858 -6.153 1.00 79.81 326 SER A C 1
ATOM 2537 O O . SER A 1 326 ? 28.883 18.521 -6.867 1.00 79.81 326 SER A O 1
ATOM 2539 N N . SER A 1 327 ? 30.343 18.040 -5.237 1.00 79.50 327 SER A N 1
ATOM 2540 C CA . SER A 1 327 ? 29.713 16.782 -4.811 1.00 79.50 327 SER A CA 1
ATOM 2541 C C . SER A 1 327 ? 28.882 16.941 -3.532 1.00 79.50 327 SER A C 1
ATOM 2543 O O . SER A 1 327 ? 28.365 15.954 -3.010 1.00 79.50 327 SER A O 1
ATOM 2545 N N . GLU A 1 328 ? 28.805 18.154 -2.981 1.00 86.06 328 GLU A N 1
ATOM 2546 C CA . GLU A 1 328 ? 28.057 18.442 -1.762 1.00 86.06 328 GLU A CA 1
ATOM 2547 C C . GLU A 1 328 ? 26.555 18.538 -2.051 1.00 86.06 328 GLU A C 1
ATOM 2549 O O . GLU A 1 328 ? 26.121 19.226 -2.974 1.00 86.06 328 GLU A O 1
ATOM 2554 N N . LEU A 1 329 ? 25.755 17.846 -1.239 1.00 87.94 329 LEU A N 1
ATOM 2555 C CA . LEU A 1 329 ? 24.300 17.841 -1.349 1.00 87.94 329 LEU A CA 1
ATOM 2556 C C . LEU A 1 329 ? 23.752 19.097 -0.658 1.00 87.94 329 LEU A C 1
ATOM 2558 O O . LEU A 1 329 ? 23.525 19.096 0.555 1.00 87.94 329 LEU A O 1
ATOM 2562 N N . THR A 1 330 ? 23.520 20.173 -1.404 1.00 88.19 330 THR A N 1
ATOM 2563 C CA . THR A 1 330 ? 23.041 21.450 -0.848 1.00 88.19 330 THR A CA 1
ATOM 2564 C C . THR A 1 330 ? 21.589 21.733 -1.234 1.00 88.19 330 THR A C 1
ATOM 2566 O O . THR A 1 330 ? 20.799 22.083 -0.352 1.00 88.19 330 THR A O 1
ATOM 2569 N N . ASP A 1 331 ? 21.179 21.455 -2.471 1.00 90.00 331 ASP A N 1
ATOM 2570 C CA . ASP A 1 331 ? 19.845 21.790 -2.984 1.00 90.00 331 ASP A CA 1
ATOM 2571 C C . ASP A 1 331 ? 18.773 20.747 -2.615 1.00 90.00 331 ASP A C 1
ATOM 2573 O O . ASP A 1 331 ? 19.039 19.554 -2.571 1.00 90.00 331 ASP A O 1
ATOM 2577 N N . ILE A 1 332 ? 17.538 21.190 -2.367 1.00 95.12 332 ILE A N 1
ATOM 2578 C CA . ILE A 1 332 ? 16.337 20.332 -2.276 1.00 95.12 332 ILE A CA 1
ATOM 2579 C C . ILE A 1 332 ? 15.247 20.753 -3.270 1.00 95.12 332 ILE A C 1
ATOM 2581 O O . ILE A 1 332 ? 14.287 20.019 -3.507 1.00 95.12 332 ILE A O 1
ATOM 2585 N N . TRP A 1 333 ? 15.363 21.935 -3.868 1.00 95.69 333 TRP A N 1
ATOM 2586 C CA . TRP A 1 333 ? 14.305 22.546 -4.655 1.00 95.69 333 TRP A CA 1
ATOM 2587 C C . TRP A 1 333 ? 14.307 22.075 -6.102 1.00 95.69 333 TRP A C 1
ATOM 2589 O O . TRP A 1 333 ? 13.227 21.950 -6.681 1.00 95.69 333 TRP A O 1
ATOM 2599 N N . THR A 1 334 ? 15.468 21.776 -6.691 1.00 95.12 334 THR A N 1
ATOM 2600 C CA . THR A 1 334 ? 15.533 21.158 -8.026 1.00 95.12 334 THR A CA 1
ATOM 2601 C C . THR A 1 334 ? 14.829 19.793 -8.049 1.00 95.12 334 THR A C 1
ATOM 2603 O O . THR A 1 334 ? 13.876 19.644 -8.830 1.00 95.12 334 THR A O 1
ATOM 2606 N N . PRO A 1 335 ? 15.140 18.845 -7.139 1.00 94.94 335 PRO A N 1
ATOM 2607 C CA . PRO A 1 335 ? 14.396 17.592 -7.030 1.00 94.94 335 PRO A CA 1
ATOM 2608 C C . PRO A 1 335 ? 12.912 17.815 -6.706 1.00 94.94 335 PRO A C 1
ATOM 2610 O O . PRO A 1 335 ? 12.049 17.214 -7.344 1.00 94.94 335 PRO A O 1
ATOM 2613 N N . ALA A 1 336 ? 12.571 18.730 -5.786 1.00 95.25 336 ALA A N 1
ATOM 2614 C CA . ALA A 1 336 ? 11.172 19.010 -5.432 1.00 95.25 336 ALA A CA 1
ATOM 2615 C C . ALA A 1 336 ? 10.344 19.528 -6.623 1.00 95.25 336 ALA A C 1
ATOM 2617 O O . ALA A 1 336 ? 9.170 19.173 -6.784 1.00 95.25 336 ALA A O 1
ATOM 2618 N N . LYS A 1 337 ? 10.938 20.359 -7.490 1.00 96.06 337 LYS A N 1
ATOM 2619 C CA . LYS A 1 337 ? 10.297 20.846 -8.722 1.00 96.06 337 LYS A CA 1
ATOM 2620 C C . LYS A 1 337 ? 10.100 19.721 -9.731 1.00 96.06 337 LYS A C 1
ATOM 2622 O O . LYS A 1 337 ? 9.043 19.681 -10.366 1.00 96.06 337 LYS A O 1
ATOM 2627 N N . LYS A 1 338 ? 11.070 18.808 -9.855 1.00 95.12 338 LYS A N 1
ATOM 2628 C CA . LYS A 1 338 ? 10.945 17.601 -10.683 1.00 95.12 338 LYS A CA 1
ATOM 2629 C C . LYS A 1 338 ? 9.801 16.718 -10.187 1.00 95.12 338 LYS A C 1
ATOM 2631 O O . LYS A 1 338 ? 8.905 16.425 -10.969 1.00 95.12 338 LYS A O 1
ATOM 2636 N N . ILE A 1 339 ? 9.772 16.394 -8.894 1.00 91.62 339 ILE A N 1
ATOM 2637 C CA . ILE A 1 339 ? 8.695 15.605 -8.278 1.00 91.62 339 ILE A CA 1
ATOM 2638 C C . ILE A 1 339 ? 7.343 16.274 -8.538 1.00 91.62 339 ILE A C 1
ATOM 2640 O O . ILE A 1 339 ? 6.441 15.644 -9.071 1.00 91.62 339 ILE A O 1
ATOM 2644 N N . SER A 1 340 ? 7.227 17.585 -8.295 1.00 91.38 340 SER A N 1
ATOM 2645 C CA . SER A 1 340 ? 5.991 18.334 -8.565 1.00 91.38 340 SER A CA 1
ATOM 2646 C C . SER A 1 340 ? 5.563 18.275 -10.040 1.00 91.38 340 SER A C 1
ATOM 2648 O O . SER A 1 340 ? 4.371 18.261 -10.345 1.00 91.38 340 SER A O 1
ATOM 2650 N N . LYS A 1 341 ? 6.521 18.289 -10.977 1.00 93.44 341 LYS A N 1
ATOM 2651 C CA . LYS A 1 341 ? 6.254 18.153 -12.416 1.00 93.44 341 LYS A CA 1
ATOM 2652 C C . LYS A 1 341 ? 5.755 16.749 -12.749 1.00 93.44 341 LYS A C 1
ATOM 2654 O O . LYS A 1 341 ? 4.789 16.638 -13.497 1.00 93.44 341 LYS A O 1
ATOM 2659 N N . ASP A 1 342 ? 6.377 15.718 -12.187 1.00 90.31 342 ASP A N 1
ATOM 2660 C CA . ASP A 1 342 ? 5.990 14.323 -12.398 1.00 90.31 342 ASP A CA 1
ATOM 2661 C C . ASP A 1 342 ? 4.605 14.032 -11.798 1.00 90.31 342 ASP A C 1
ATOM 2663 O O . ASP A 1 342 ? 3.783 13.411 -12.467 1.00 90.31 342 ASP A O 1
ATOM 2667 N N . THR A 1 343 ? 4.291 14.579 -10.617 1.00 86.38 343 THR A N 1
ATOM 2668 C CA . THR A 1 343 ? 2.947 14.529 -10.017 1.00 86.38 343 THR A CA 1
ATOM 2669 C C . THR A 1 343 ? 1.902 15.171 -10.930 1.00 86.38 343 THR A C 1
ATOM 2671 O O . THR A 1 343 ? 0.883 14.557 -11.231 1.00 86.38 343 THR A O 1
ATOM 2674 N N . ARG A 1 344 ? 2.152 16.389 -11.436 1.00 88.38 344 ARG A N 1
ATOM 2675 C CA . ARG A 1 344 ? 1.228 17.047 -12.381 1.00 88.38 344 ARG A CA 1
ATOM 2676 C C . ARG A 1 344 ? 1.064 16.250 -13.671 1.00 88.38 344 ARG A C 1
ATOM 2678 O O . ARG A 1 344 ? -0.046 16.151 -14.177 1.00 88.38 344 ARG A O 1
ATOM 2685 N N . LYS A 1 345 ? 2.158 15.682 -14.190 1.00 89.38 345 LYS A N 1
ATOM 2686 C CA . LYS A 1 345 ? 2.130 14.825 -15.380 1.00 89.38 345 LYS A CA 1
ATOM 2687 C C . LYS A 1 345 ? 1.241 13.605 -15.149 1.00 89.38 345 LYS A C 1
ATOM 2689 O O . LYS A 1 345 ? 0.463 13.269 -16.035 1.00 89.38 345 LYS A O 1
ATOM 2694 N N . TYR A 1 346 ? 1.354 12.972 -13.982 1.00 87.06 346 TYR A N 1
ATOM 2695 C CA . TYR A 1 346 ? 0.510 11.847 -13.599 1.00 87.06 346 TYR A CA 1
ATOM 2696 C C . TYR A 1 346 ? -0.977 12.237 -13.604 1.00 87.06 346 TYR A C 1
ATOM 2698 O O . TYR A 1 346 ? -1.735 11.638 -14.356 1.00 87.06 346 TYR A O 1
ATOM 2706 N N . PHE A 1 347 ? -1.375 13.294 -12.887 1.00 84.06 347 PHE A N 1
ATOM 2707 C CA . PHE A 1 347 ? -2.786 13.715 -12.835 1.00 84.06 347 PHE A CA 1
ATOM 2708 C C . PHE A 1 347 ? -3.329 14.240 -14.172 1.00 84.06 347 PHE A C 1
ATOM 2710 O O . PHE A 1 347 ? -4.524 14.176 -14.426 1.00 84.06 347 PHE A O 1
ATOM 2717 N N . SER A 1 348 ? -2.469 14.750 -15.058 1.00 87.06 348 SER A N 1
ATOM 2718 C CA . SER A 1 348 ? -2.891 15.164 -16.404 1.00 87.06 348 SER A CA 1
ATOM 2719 C C . SER A 1 348 ? -3.101 13.997 -17.376 1.00 87.06 348 SER A C 1
ATOM 2721 O O . SER A 1 348 ? -3.561 14.214 -18.496 1.00 87.06 348 SER A O 1
ATOM 2723 N N . ASN A 1 349 ? -2.718 12.774 -16.994 1.00 86.00 349 ASN A N 1
ATOM 2724 C CA . ASN A 1 349 ? -2.750 11.613 -17.872 1.00 86.00 349 ASN A CA 1
ATOM 2725 C C . ASN A 1 349 ? -4.150 10.985 -17.904 1.00 86.00 349 ASN A C 1
ATOM 2727 O O . ASN A 1 349 ? -4.492 10.158 -17.061 1.00 86.00 349 ASN A O 1
ATOM 2731 N N . THR A 1 350 ? -4.942 11.368 -18.902 1.00 88.56 350 THR A N 1
ATOM 2732 C CA . THR A 1 350 ? -6.336 10.939 -19.068 1.00 88.56 350 THR A CA 1
ATOM 2733 C C . THR A 1 350 ? -6.548 10.239 -20.408 1.00 88.56 350 THR A C 1
ATOM 2735 O O . THR A 1 350 ? -5.844 10.494 -21.390 1.00 88.56 350 THR A O 1
ATOM 2738 N N . ALA A 1 351 ? -7.511 9.324 -20.442 1.00 85.56 351 ALA A N 1
ATOM 2739 C CA . ALA A 1 351 ? -8.007 8.695 -21.654 1.00 85.56 351 ALA A CA 1
ATOM 2740 C C . ALA A 1 351 ? -8.789 9.705 -22.515 1.00 85.56 351 ALA A C 1
ATOM 2742 O O . ALA A 1 351 ? -9.228 10.738 -22.007 1.00 85.56 351 ALA A O 1
ATOM 2743 N N . PRO A 1 352 ? -9.047 9.413 -23.806 1.00 85.56 352 PRO A N 1
ATOM 2744 C CA . PRO A 1 352 ? -9.882 10.272 -24.654 1.00 85.56 352 PRO A CA 1
ATOM 2745 C C . PRO A 1 352 ? -11.289 10.539 -24.094 1.00 85.56 352 PRO A C 1
ATOM 2747 O O . PRO A 1 352 ? -11.909 11.539 -24.443 1.00 85.56 352 PRO A O 1
ATOM 2750 N N . THR A 1 353 ? -11.788 9.662 -23.217 1.00 85.81 353 THR A N 1
ATOM 2751 C CA . THR A 1 353 ? -13.059 9.815 -22.491 1.00 85.81 353 THR A CA 1
ATOM 2752 C C . THR A 1 353 ? -13.009 10.873 -21.382 1.00 85.81 353 THR A C 1
ATOM 2754 O O . THR A 1 353 ? -14.056 11.253 -20.865 1.00 85.81 353 THR A O 1
ATOM 2757 N N . GLY A 1 354 ? -11.816 11.346 -21.008 1.00 85.31 354 GLY A N 1
ATOM 2758 C CA . GLY A 1 354 ? -11.569 12.226 -19.864 1.00 85.31 354 GLY A CA 1
ATOM 2759 C C . GLY A 1 354 ? -11.310 11.489 -18.546 1.00 85.31 354 GLY A C 1
ATOM 2760 O O . GLY A 1 354 ? -10.930 12.126 -17.570 1.00 85.31 354 GLY A O 1
ATOM 2761 N N . GLU A 1 355 ? -11.475 10.164 -18.511 1.00 88.38 355 GLU A N 1
ATOM 2762 C CA . GLU A 1 355 ? -11.197 9.330 -17.335 1.00 88.38 355 GLU A CA 1
ATOM 2763 C C . GLU A 1 355 ? -9.682 9.200 -17.089 1.00 88.38 355 GLU A C 1
ATOM 2765 O O . GLU A 1 355 ? -8.895 9.146 -18.038 1.00 88.38 355 GLU A O 1
ATOM 2770 N N . ALA A 1 356 ? -9.248 9.160 -15.828 1.00 86.19 356 ALA A N 1
ATOM 2771 C CA . ALA A 1 356 ? -7.831 9.066 -15.484 1.00 86.19 356 ALA A CA 1
ATOM 2772 C C . ALA A 1 356 ? -7.242 7.694 -15.853 1.00 86.19 356 ALA A C 1
ATOM 2774 O O . ALA A 1 356 ? -7.840 6.644 -15.626 1.00 86.19 356 ALA A O 1
ATOM 2775 N N . TYR A 1 357 ? -6.020 7.678 -16.389 1.00 86.69 357 TYR A N 1
ATOM 2776 C CA . TYR A 1 357 ? -5.278 6.426 -16.508 1.00 86.69 357 TYR A CA 1
ATOM 2777 C C . TYR A 1 357 ? -4.663 6.057 -15.162 1.00 86.69 357 TYR A C 1
ATOM 2779 O O . TYR A 1 357 ? -3.786 6.766 -14.664 1.00 86.69 357 TYR A O 1
ATOM 2787 N N . LEU A 1 358 ? -5.059 4.905 -14.627 1.00 85.12 358 LEU A N 1
ATOM 2788 C CA . LEU A 1 358 ? -4.534 4.384 -13.370 1.00 85.12 358 LEU A CA 1
ATOM 2789 C C . LEU A 1 358 ? -3.423 3.376 -13.649 1.00 85.12 358 LEU A C 1
ATOM 2791 O O . LEU A 1 358 ? -3.598 2.444 -14.433 1.00 85.12 358 LEU A O 1
ATOM 2795 N N . ASN A 1 359 ? -2.274 3.524 -12.995 1.00 83.38 359 ASN A N 1
ATOM 2796 C CA . ASN A 1 359 ? -1.165 2.590 -13.150 1.00 83.38 359 ASN A CA 1
ATOM 2797 C C . ASN A 1 359 ? -1.596 1.196 -12.711 1.00 83.38 359 ASN A C 1
ATOM 2799 O O . ASN A 1 359 ? -1.351 0.247 -13.447 1.00 83.38 359 ASN A O 1
ATOM 2803 N N . ILE A 1 360 ? -2.317 1.079 -11.595 1.00 81.19 360 ILE A N 1
ATOM 2804 C CA . ILE A 1 360 ? -2.913 -0.173 -11.104 1.00 81.19 360 ILE A CA 1
ATOM 2805 C C . ILE A 1 360 ? -3.815 -0.910 -12.103 1.00 81.19 360 ILE A C 1
ATOM 2807 O O . ILE A 1 360 ? -4.083 -2.090 -11.892 1.00 81.19 360 ILE A O 1
ATOM 2811 N N . ALA A 1 361 ? -4.260 -0.283 -13.200 1.00 83.38 361 ALA A N 1
ATOM 2812 C CA . ALA A 1 361 ? -5.005 -0.971 -14.253 1.00 83.38 361 ALA A CA 1
ATOM 2813 C C . ALA A 1 361 ? -4.229 -2.175 -14.805 1.00 83.38 361 ALA A C 1
ATOM 2815 O O . ALA A 1 361 ? -4.828 -3.190 -15.156 1.00 83.38 361 ALA A O 1
ATOM 2816 N N . GLY A 1 362 ? -2.891 -2.116 -14.787 1.00 78.00 362 GLY A N 1
ATOM 2817 C CA . GLY A 1 362 ? -2.046 -3.246 -15.168 1.00 78.00 362 GLY A CA 1
ATOM 2818 C C . GLY A 1 362 ? -2.218 -4.492 -14.287 1.00 78.00 362 GLY A C 1
ATOM 2819 O O . GLY A 1 362 ? -1.875 -5.577 -14.746 1.00 78.00 362 GLY A O 1
ATOM 2820 N N . LEU A 1 363 ? -2.796 -4.383 -13.081 1.00 78.56 363 LEU A N 1
ATOM 2821 C CA . LEU A 1 363 ? -3.137 -5.547 -12.253 1.00 78.56 363 LEU A CA 1
ATOM 2822 C C . LEU A 1 363 ? -4.212 -6.431 -12.904 1.00 78.56 363 LEU A C 1
ATOM 2824 O O . LEU A 1 363 ? -4.222 -7.636 -12.670 1.00 78.56 363 LEU A O 1
ATOM 2828 N N . LYS A 1 364 ? -5.078 -5.875 -13.766 1.00 79.94 364 LYS A N 1
ATOM 2829 C CA . LYS A 1 364 ? -6.089 -6.654 -14.505 1.00 79.94 364 LYS A CA 1
ATOM 2830 C C . LYS A 1 364 ? -5.465 -7.665 -15.467 1.00 79.94 364 LYS A C 1
ATOM 2832 O O . LYS A 1 364 ? -6.085 -8.677 -15.765 1.00 79.94 364 LYS A O 1
ATOM 2837 N N . ASN A 1 365 ? -4.235 -7.410 -15.909 1.00 78.75 365 ASN A N 1
ATOM 2838 C CA . ASN A 1 365 ? -3.502 -8.291 -16.816 1.00 78.75 365 ASN A CA 1
ATOM 2839 C C . ASN A 1 365 ? -2.691 -9.365 -16.077 1.00 78.75 365 ASN A C 1
ATOM 2841 O O . ASN A 1 365 ? -1.920 -10.085 -16.710 1.00 78.75 365 ASN A O 1
ATOM 2845 N N . ILE A 1 366 ? -2.814 -9.447 -14.749 1.00 77.00 366 ILE A N 1
ATOM 2846 C CA . ILE A 1 366 ? -2.091 -10.407 -13.920 1.00 77.00 366 ILE A CA 1
ATOM 2847 C C . ILE A 1 366 ? -3.090 -11.492 -13.504 1.00 77.00 366 ILE A C 1
ATOM 2849 O O . ILE A 1 366 ? -3.915 -11.244 -12.621 1.00 77.00 366 ILE A O 1
ATOM 2853 N N . PRO A 1 367 ? -3.054 -12.675 -14.147 1.00 78.38 367 PRO A N 1
ATOM 2854 C CA . PRO A 1 367 ? -4.006 -13.744 -13.859 1.00 78.38 367 PRO A CA 1
ATOM 2855 C C . PRO A 1 367 ? -3.771 -14.361 -12.477 1.00 78.38 367 PRO A C 1
ATOM 2857 O O . PRO A 1 367 ? -4.731 -14.716 -11.805 1.00 78.38 367 PRO A O 1
ATOM 2860 N N . ASP A 1 368 ? -2.509 -14.435 -12.039 1.00 83.44 368 ASP A N 1
ATOM 2861 C CA . ASP A 1 368 ? -2.121 -14.996 -10.746 1.00 83.44 368 ASP A CA 1
ATOM 2862 C C . ASP A 1 368 ? -1.261 -13.995 -9.956 1.00 83.44 368 ASP A C 1
ATOM 2864 O O . ASP A 1 368 ? -0.037 -13.900 -10.115 1.00 83.44 368 ASP A O 1
ATOM 2868 N N . LEU A 1 369 ? -1.926 -13.207 -9.103 1.00 83.31 369 LEU A N 1
ATOM 2869 C CA . LEU A 1 369 ? -1.256 -12.260 -8.208 1.00 83.31 369 LEU A CA 1
ATOM 2870 C C . LEU A 1 369 ? -0.429 -12.972 -7.133 1.00 83.31 369 LEU A C 1
ATOM 2872 O O . LEU A 1 369 ? 0.571 -12.417 -6.675 1.00 83.31 369 LEU A O 1
ATOM 2876 N N . GLN A 1 370 ? -0.799 -14.194 -6.746 1.00 86.31 370 GLN A N 1
ATOM 2877 C CA . GLN A 1 370 ? -0.066 -14.957 -5.745 1.00 86.31 370 GLN A CA 1
ATOM 2878 C C . GLN A 1 370 ? 1.267 -15.446 -6.292 1.00 86.31 370 GLN A C 1
ATOM 2880 O O . GLN A 1 370 ? 2.290 -15.220 -5.640 1.00 86.31 370 GLN A O 1
ATOM 2885 N N . ALA A 1 371 ? 1.297 -16.039 -7.485 1.00 85.06 371 ALA A N 1
ATOM 2886 C CA . ALA A 1 371 ? 2.539 -16.448 -8.134 1.00 85.06 371 ALA A CA 1
ATOM 2887 C C . ALA A 1 371 ? 3.465 -15.249 -8.366 1.00 85.06 371 ALA A C 1
ATOM 2889 O O . ALA A 1 371 ? 4.655 -15.310 -8.046 1.00 85.06 371 ALA A O 1
ATOM 2890 N N . LEU A 1 372 ? 2.910 -14.126 -8.835 1.00 82.12 372 LEU A N 1
ATOM 2891 C CA . LEU A 1 372 ? 3.679 -12.901 -9.016 1.00 82.12 372 LEU A CA 1
ATOM 2892 C C . LEU A 1 372 ? 4.304 -12.426 -7.702 1.00 82.12 372 LEU A C 1
ATOM 2894 O O . LEU A 1 372 ? 5.517 -12.249 -7.642 1.00 82.12 372 LEU A O 1
ATOM 2898 N N . LEU A 1 373 ? 3.508 -12.223 -6.650 1.00 81.88 373 LEU A N 1
ATOM 2899 C CA . LEU A 1 373 ? 4.019 -11.734 -5.369 1.00 81.88 373 LEU A CA 1
ATOM 2900 C C . LEU A 1 373 ? 4.997 -12.729 -4.727 1.00 81.88 373 LEU A C 1
ATOM 2902 O O . LEU A 1 373 ? 5.998 -12.307 -4.151 1.00 81.88 373 LEU A O 1
ATOM 2906 N N . THR A 1 374 ? 4.772 -14.035 -4.894 1.00 86.56 374 THR A N 1
ATOM 2907 C CA . THR A 1 374 ? 5.713 -15.079 -4.461 1.00 86.56 374 THR A CA 1
ATOM 2908 C C . THR A 1 374 ? 7.058 -14.947 -5.171 1.00 86.56 374 THR A C 1
ATOM 2910 O O . THR A 1 374 ? 8.096 -15.023 -4.519 1.00 86.56 374 THR A O 1
ATOM 2913 N N . SER A 1 375 ? 7.066 -14.671 -6.480 1.00 83.56 375 SER A N 1
ATOM 2914 C CA . SER A 1 375 ? 8.304 -14.514 -7.258 1.00 83.56 375 SER A CA 1
ATOM 2915 C C . SER A 1 375 ? 9.169 -13.318 -6.831 1.00 83.56 375 SER A C 1
ATOM 2917 O O . SER A 1 375 ? 10.360 -13.276 -7.133 1.00 83.56 375 SER A O 1
ATOM 2919 N N . LEU A 1 376 ? 8.589 -12.344 -6.118 1.00 78.00 376 LEU A N 1
ATOM 2920 C CA . LEU A 1 376 ? 9.310 -11.175 -5.606 1.00 78.00 376 LEU A CA 1
ATOM 2921 C C . LEU A 1 376 ? 10.050 -11.460 -4.292 1.00 78.00 376 LEU A C 1
ATOM 2923 O O . LEU A 1 376 ? 10.917 -10.676 -3.899 1.00 78.00 376 LEU A O 1
ATOM 2927 N N . ILE A 1 377 ? 9.719 -12.553 -3.601 1.00 84.12 377 ILE A N 1
ATOM 2928 C CA . ILE A 1 377 ? 10.356 -12.939 -2.338 1.00 84.12 377 ILE A CA 1
ATOM 2929 C C . ILE A 1 377 ? 11.806 -13.351 -2.615 1.00 84.12 377 ILE A C 1
ATOM 2931 O O . ILE A 1 377 ? 12.088 -14.139 -3.511 1.00 84.12 377 ILE A O 1
ATOM 2935 N N . GLY A 1 378 ? 12.748 -12.784 -1.861 1.00 83.25 378 GLY A N 1
ATOM 2936 C CA . GLY A 1 378 ? 14.190 -12.941 -2.074 1.00 83.25 378 GLY A CA 1
ATOM 2937 C C . GLY A 1 378 ? 14.746 -12.137 -3.257 1.00 83.25 378 GLY A C 1
ATOM 2938 O O . GLY A 1 378 ? 15.963 -12.007 -3.392 1.00 83.25 378 GLY A O 1
ATOM 2939 N N . GLY A 1 379 ? 13.878 -11.558 -4.092 1.00 80.50 379 GLY A N 1
ATOM 2940 C CA . GLY A 1 379 ? 14.251 -10.720 -5.224 1.00 80.50 379 GLY A CA 1
ATOM 2941 C C . GLY A 1 379 ? 14.681 -9.307 -4.819 1.00 80.50 379 GLY A C 1
ATOM 2942 O O . GLY A 1 379 ? 14.412 -8.826 -3.713 1.00 80.50 379 GLY A O 1
ATOM 2943 N N . GLN A 1 380 ? 15.343 -8.610 -5.749 1.00 79.56 380 GLN A N 1
ATOM 2944 C CA . GLN A 1 380 ? 15.595 -7.176 -5.603 1.00 79.56 380 GLN A CA 1
ATOM 2945 C C . GLN A 1 380 ? 14.278 -6.403 -5.598 1.00 79.56 380 GLN A C 1
ATOM 2947 O O . GLN A 1 380 ? 13.358 -6.695 -6.362 1.00 79.56 380 GLN A O 1
ATOM 2952 N N . ARG A 1 381 ? 14.219 -5.365 -4.766 1.00 75.56 381 ARG A N 1
ATOM 2953 C CA . ARG A 1 381 ? 13.085 -4.444 -4.745 1.00 75.56 381 ARG A CA 1
ATOM 2954 C C . ARG A 1 381 ? 12.972 -3.680 -6.058 1.00 75.56 381 ARG A C 1
ATOM 2956 O O . ARG A 1 381 ? 13.964 -3.393 -6.719 1.00 75.56 381 ARG A O 1
ATOM 2963 N N . THR A 1 382 ? 11.748 -3.307 -6.402 1.00 68.19 382 THR A N 1
ATOM 2964 C CA . THR A 1 382 ? 11.440 -2.507 -7.591 1.00 68.19 382 THR A CA 1
ATOM 2965 C C . THR A 1 382 ? 11.500 -1.002 -7.354 1.00 68.19 382 THR A C 1
ATOM 2967 O O . THR A 1 382 ? 11.650 -0.251 -8.320 1.00 68.19 382 THR A O 1
ATOM 2970 N N . GLU A 1 383 ? 11.390 -0.568 -6.098 1.00 73.50 383 GLU A N 1
ATOM 2971 C CA . GLU A 1 383 ? 11.458 0.830 -5.672 1.00 73.50 383 GLU A CA 1
ATOM 2972 C C . GLU A 1 383 ? 12.392 0.996 -4.468 1.00 73.50 383 GLU A C 1
ATOM 2974 O O . GLU A 1 383 ? 12.462 0.144 -3.576 1.00 73.50 383 GLU A O 1
ATOM 2979 N N . SER A 1 384 ? 13.075 2.136 -4.419 1.00 83.88 384 SER A N 1
ATOM 2980 C CA . SER A 1 384 ? 14.013 2.504 -3.358 1.00 83.88 384 SER A CA 1
ATOM 2981 C C . SER A 1 384 ? 13.275 2.881 -2.081 1.00 83.88 384 SER A C 1
ATOM 2983 O O . SER A 1 384 ? 13.518 2.335 -0.998 1.00 83.88 384 SER A O 1
ATOM 2985 N N . LEU A 1 385 ? 12.327 3.800 -2.228 1.00 82.62 385 LEU A N 1
ATOM 2986 C CA . LEU A 1 385 ? 11.603 4.433 -1.141 1.00 82.62 385 LEU A CA 1
ATOM 2987 C C . LEU A 1 385 ? 10.147 4.639 -1.537 1.00 82.62 385 LEU A C 1
ATOM 2989 O O . LEU A 1 385 ? 9.809 4.743 -2.714 1.00 82.62 385 LEU A O 1
ATOM 2993 N N . GLU A 1 386 ? 9.298 4.721 -0.531 1.00 81.62 386 GLU A N 1
ATOM 2994 C CA . GLU A 1 386 ? 7.896 5.044 -0.701 1.00 81.62 386 GLU A CA 1
ATOM 2995 C C . GLU A 1 386 ? 7.538 6.143 0.272 1.00 81.62 386 GLU A C 1
ATOM 2997 O O . GLU A 1 386 ? 7.918 6.094 1.444 1.00 81.62 386 GLU A O 1
ATOM 3002 N N . LEU A 1 387 ? 6.847 7.153 -0.238 1.00 80.12 387 LEU A N 1
ATOM 3003 C CA . LEU A 1 387 ? 6.477 8.312 0.545 1.00 80.12 387 LEU A CA 1
ATOM 3004 C C . LEU A 1 387 ? 5.013 8.615 0.318 1.00 80.12 387 LEU A C 1
ATOM 3006 O O . LEU A 1 387 ? 4.602 9.055 -0.751 1.00 80.12 387 LEU A O 1
ATOM 3010 N N . ALA A 1 388 ? 4.253 8.392 1.378 1.00 76.31 388 ALA A N 1
ATOM 3011 C CA . ALA A 1 388 ? 2.853 8.729 1.464 1.00 76.31 388 ALA A CA 1
ATOM 3012 C C . ALA A 1 388 ? 2.659 9.991 2.300 1.00 76.31 388 ALA A C 1
ATOM 3014 O O . ALA A 1 388 ? 3.364 10.230 3.281 1.00 76.31 388 ALA A O 1
ATOM 3015 N N . TYR A 1 389 ? 1.677 10.794 1.924 1.00 79.50 389 TYR A N 1
ATOM 3016 C CA . TYR A 1 389 ? 1.309 12.026 2.603 1.00 79.50 389 TYR A CA 1
ATOM 3017 C C . TYR A 1 389 ? -0.217 12.126 2.757 1.00 79.50 389 TYR A C 1
ATOM 3019 O O . TYR A 1 389 ? -0.944 12.584 1.884 1.00 79.50 389 TYR A O 1
ATOM 3027 N N . ILE A 1 390 ? -0.721 11.699 3.910 1.00 69.75 390 ILE A N 1
ATOM 3028 C CA . ILE A 1 390 ? -2.166 11.557 4.167 1.00 69.75 390 ILE A CA 1
ATOM 3029 C C . ILE A 1 390 ? -2.888 12.926 4.267 1.00 69.75 390 ILE A C 1
ATOM 3031 O O . ILE A 1 390 ? -4.095 12.989 4.466 1.00 69.75 390 ILE A O 1
ATOM 3035 N N . GLY A 1 391 ? -2.173 14.042 4.106 1.00 70.94 391 GLY A N 1
ATOM 3036 C CA . GLY A 1 391 ? -2.749 15.375 4.233 1.00 70.94 391 GLY A CA 1
ATOM 3037 C C . GLY A 1 391 ? -2.935 15.812 5.689 1.00 70.94 391 GLY A C 1
ATOM 3038 O O . GLY A 1 391 ? -2.656 15.057 6.630 1.00 70.94 391 GLY A O 1
ATOM 3039 N N . PRO A 1 392 ? -3.370 17.064 5.906 1.00 71.31 392 PRO A N 1
ATOM 3040 C CA . PRO A 1 392 ? -3.777 17.512 7.228 1.00 71.31 392 PRO A CA 1
ATOM 3041 C C . PRO A 1 392 ? -4.980 16.687 7.700 1.00 71.31 392 PRO A C 1
ATOM 3043 O O . PRO A 1 392 ? -5.967 16.546 6.983 1.00 71.31 392 PRO A O 1
ATOM 3046 N N . HIS A 1 393 ? -4.926 16.165 8.926 1.00 71.06 393 HIS A N 1
ATOM 3047 C CA . HIS A 1 393 ? -6.109 15.564 9.534 1.00 71.06 393 HIS A CA 1
ATOM 3048 C C . HIS A 1 393 ? -7.167 16.654 9.737 1.00 71.06 393 HIS A C 1
ATOM 3050 O O . HIS A 1 393 ? -6.916 17.620 10.460 1.00 71.06 393 HIS A O 1
ATOM 3056 N N . VAL A 1 394 ? -8.333 16.505 9.106 1.00 71.38 394 VAL A N 1
ATOM 3057 C CA . VAL A 1 394 ? -9.468 17.421 9.270 1.00 71.38 394 VAL A CA 1
ATOM 3058 C C . VAL A 1 394 ? -10.416 16.839 10.324 1.00 71.38 394 VAL A C 1
ATOM 3060 O O . VAL A 1 394 ? -11.114 15.861 10.036 1.00 71.38 394 VAL A O 1
ATOM 3063 N N . PRO A 1 395 ? -10.473 17.410 11.543 1.00 72.25 395 PRO A N 1
ATOM 3064 C CA . PRO A 1 395 ? -11.361 16.913 12.584 1.00 72.25 395 PRO A CA 1
ATOM 3065 C C . PRO A 1 395 ? -12.831 17.064 12.180 1.00 72.25 395 PRO A C 1
ATOM 3067 O O . PRO A 1 395 ? -13.208 17.952 11.411 1.00 72.25 395 PRO A O 1
ATOM 3070 N N . PHE A 1 396 ? -13.697 16.229 12.745 1.00 75.62 396 PHE A N 1
ATOM 3071 C CA . PHE A 1 396 ? -15.136 16.413 12.645 1.00 75.62 396 PHE A CA 1
ATOM 3072 C C . PHE A 1 396 ? -15.554 17.778 13.224 1.00 75.62 396 PHE A C 1
ATOM 3074 O O . PHE A 1 396 ? -15.242 18.107 14.370 1.00 75.62 396 PHE A O 1
ATOM 3081 N N . SER A 1 397 ? -16.302 18.557 12.435 1.00 66.69 397 SER A N 1
ATOM 3082 C CA . SER A 1 397 ? -16.956 19.793 12.868 1.00 66.69 397 SER A CA 1
ATOM 3083 C C . SER A 1 397 ? -18.474 19.639 12.766 1.00 66.69 397 SER A C 1
ATOM 3085 O O . SER A 1 397 ? -18.983 19.387 11.675 1.00 66.69 397 SER A O 1
ATOM 3087 N N . GLY A 1 398 ? -19.201 19.851 13.866 1.00 53.53 398 GLY A N 1
ATOM 3088 C CA . GLY A 1 398 ? -20.671 19.772 13.910 1.00 53.53 398 GLY A CA 1
ATOM 3089 C C . GLY A 1 398 ? -21.422 20.870 13.136 1.00 53.53 398 GLY A C 1
ATOM 3090 O O . GLY A 1 398 ? -22.650 20.887 13.145 1.00 53.53 398 GLY A O 1
ATOM 3091 N N . ASP A 1 399 ? -20.717 21.789 12.469 1.00 45.62 399 ASP A N 1
ATOM 3092 C CA . ASP A 1 399 ? -21.317 22.872 11.687 1.00 45.62 399 ASP A CA 1
ATOM 3093 C C . ASP A 1 399 ? -21.653 22.402 10.260 1.00 45.62 399 ASP A C 1
ATOM 3095 O O . ASP A 1 399 ? -20.774 22.176 9.420 1.00 45.62 399 ASP A O 1
ATOM 3099 N N . SER A 1 400 ? -22.949 22.258 9.973 1.00 38.59 400 SER A N 1
ATOM 3100 C CA . SER A 1 400 ? -23.470 21.766 8.689 1.00 38.59 400 SER A CA 1
ATOM 3101 C C . SER A 1 400 ? -23.027 22.605 7.479 1.00 38.59 400 SER A C 1
ATOM 3103 O O . SER A 1 400 ? -22.937 22.065 6.375 1.00 38.59 400 SER A O 1
ATOM 3105 N N . ARG A 1 401 ? -22.646 23.880 7.667 1.00 36.38 401 ARG A N 1
ATOM 3106 C CA . ARG A 1 401 ? -22.127 24.750 6.589 1.00 36.38 401 ARG A CA 1
ATOM 3107 C C . ARG A 1 401 ? -20.685 24.447 6.176 1.00 36.38 401 ARG A C 1
ATOM 3109 O O . ARG A 1 401 ? -20.304 24.804 5.069 1.00 36.38 401 ARG A O 1
ATOM 3116 N N . LYS A 1 402 ? -19.910 23.774 7.035 1.00 36.34 402 LYS A N 1
ATOM 3117 C CA . LYS A 1 402 ? -18.564 23.242 6.736 1.00 36.34 402 LYS A CA 1
ATOM 3118 C C . LYS A 1 402 ? -18.566 21.725 6.505 1.00 36.34 402 LYS A C 1
ATOM 3120 O O . LYS A 1 402 ? -17.533 21.142 6.201 1.00 36.34 402 LYS A O 1
ATOM 3125 N N . SER A 1 403 ? -19.722 21.075 6.682 1.00 31.17 403 SER A N 1
ATOM 3126 C CA . SER A 1 403 ? -19.877 19.620 6.541 1.00 31.17 403 SER A CA 1
ATOM 3127 C C . SER A 1 403 ? -19.887 19.142 5.089 1.00 31.17 403 SER A C 1
ATOM 3129 O O . SER A 1 403 ? -19.496 18.007 4.823 1.00 31.17 403 SER A O 1
ATOM 3131 N N . LYS A 1 404 ? -20.272 20.018 4.153 1.00 33.38 404 LYS A N 1
ATOM 3132 C CA . LYS A 1 404 ? -19.908 19.868 2.749 1.00 33.38 404 LYS A CA 1
ATOM 3133 C C . LYS A 1 404 ? -18.489 20.389 2.634 1.00 33.38 404 LYS A C 1
ATOM 3135 O O . LYS A 1 404 ? -18.275 21.573 2.889 1.00 33.38 404 LYS A O 1
ATOM 3140 N N . LEU A 1 405 ? -17.552 19.519 2.263 1.00 35.78 405 LEU A N 1
ATOM 3141 C CA . LEU A 1 405 ? -16.321 19.967 1.624 1.00 35.78 405 LEU A CA 1
ATOM 3142 C C . LEU A 1 405 ? -16.742 21.024 0.601 1.00 35.78 405 LEU A C 1
ATOM 3144 O O . LEU A 1 405 ? -17.498 20.723 -0.325 1.00 35.78 405 LEU A O 1
ATOM 3148 N N . THR A 1 406 ? -16.397 22.290 0.837 1.00 31.52 406 THR A N 1
ATOM 3149 C CA . THR A 1 406 ? -16.724 23.310 -0.152 1.00 31.52 406 THR A CA 1
ATOM 3150 C C . THR A 1 406 ? -15.989 22.919 -1.427 1.00 31.52 406 THR A C 1
ATOM 3152 O O . THR A 1 406 ? -14.890 22.368 -1.353 1.00 31.52 406 THR A O 1
ATOM 3155 N N . GLN A 1 407 ? -16.557 23.196 -2.599 1.00 31.41 407 GLN A N 1
ATOM 3156 C CA . GLN A 1 407 ? -15.865 22.931 -3.862 1.00 31.41 407 GLN A CA 1
ATOM 3157 C C . GLN A 1 407 ? -14.449 23.548 -3.849 1.00 31.41 407 GLN A C 1
ATOM 3159 O O . GLN A 1 407 ? -13.528 22.956 -4.388 1.00 31.41 407 GLN A O 1
ATOM 3164 N N . SER A 1 408 ? -14.252 24.654 -3.109 1.00 29.12 408 SER A N 1
ATOM 3165 C CA . SER A 1 408 ? -12.955 25.294 -2.856 1.00 29.12 408 SER A CA 1
ATOM 3166 C C . SER A 1 408 ? -12.013 24.582 -1.871 1.00 29.12 408 SER A C 1
ATOM 3168 O O . SER A 1 408 ? -10.801 24.743 -2.003 1.00 29.12 408 SER A O 1
ATOM 3170 N N . ASP A 1 409 ? -12.524 23.829 -0.892 1.00 31.80 409 ASP A N 1
ATOM 3171 C CA . ASP A 1 409 ? -11.708 22.982 -0.004 1.00 31.80 409 ASP A CA 1
ATOM 3172 C C . ASP A 1 409 ? -11.326 21.687 -0.731 1.00 31.80 409 ASP A C 1
ATOM 3174 O O . ASP A 1 409 ? -10.158 21.313 -0.735 1.00 31.80 409 ASP A O 1
ATOM 3178 N N . GLN A 1 410 ? -12.265 21.104 -1.486 1.00 33.25 410 GLN A N 1
ATOM 3179 C CA . GLN A 1 410 ? -12.000 20.037 -2.455 1.00 33.25 410 GLN A CA 1
ATOM 3180 C C . GLN A 1 410 ? -10.987 20.469 -3.524 1.00 33.25 410 GLN A C 1
ATOM 3182 O O . GLN A 1 410 ? -10.106 19.693 -3.852 1.00 33.25 410 GLN A O 1
ATOM 3187 N N . ASP A 1 411 ? -11.052 21.699 -4.042 1.00 30.08 411 ASP A N 1
ATOM 3188 C CA . ASP A 1 411 ? -10.093 22.233 -5.024 1.00 30.08 411 ASP A CA 1
ATOM 3189 C C . ASP A 1 411 ? -8.691 22.490 -4.446 1.00 30.08 411 ASP A C 1
ATOM 3191 O O . ASP A 1 411 ? -7.704 22.459 -5.182 1.00 30.08 411 ASP A O 1
ATOM 3195 N N . ARG A 1 412 ? -8.574 22.733 -3.133 1.00 32.25 412 ARG A N 1
ATOM 3196 C CA . ARG A 1 412 ? -7.275 22.832 -2.443 1.00 32.25 412 ARG A CA 1
ATOM 3197 C C . ARG A 1 412 ? -6.720 21.460 -2.047 1.00 32.25 412 ARG A C 1
ATOM 3199 O O . ARG A 1 412 ? -5.501 21.295 -2.076 1.00 32.25 412 ARG A O 1
ATOM 3206 N N . ASP A 1 413 ? -7.594 20.495 -1.765 1.00 33.28 413 ASP A N 1
ATOM 3207 C CA . ASP A 1 413 ? -7.269 19.082 -1.520 1.00 33.28 413 ASP A CA 1
ATOM 3208 C C . ASP A 1 413 ? -6.961 18.301 -2.816 1.00 33.28 413 ASP A C 1
ATOM 3210 O O . ASP A 1 413 ? -6.161 17.363 -2.795 1.00 33.28 413 ASP A O 1
ATOM 3214 N N . ARG A 1 414 ? -7.498 18.743 -3.967 1.00 34.22 414 ARG A N 1
ATOM 3215 C CA . ARG A 1 414 ? -7.361 18.149 -5.320 1.00 34.22 414 ARG A CA 1
ATOM 3216 C C . ARG A 1 414 ? -5.928 17.956 -5.812 1.00 34.22 414 ARG A C 1
ATOM 3218 O O . ARG A 1 414 ? -5.716 17.347 -6.857 1.00 34.22 414 ARG A O 1
ATOM 3225 N N . HIS A 1 415 ? -4.933 18.522 -5.137 1.00 31.66 415 HIS A N 1
ATOM 3226 C CA . HIS A 1 415 ? -3.542 18.463 -5.583 1.00 31.66 415 HIS A CA 1
ATOM 3227 C C . HIS A 1 415 ? -2.585 17.801 -4.598 1.00 31.66 415 HIS A C 1
ATOM 3229 O O . HIS A 1 415 ? -1.406 17.684 -4.938 1.00 31.66 415 HIS A O 1
ATOM 3235 N N . LEU A 1 416 ? -3.031 17.397 -3.399 1.00 30.14 416 LEU A N 1
ATOM 3236 C CA . LEU A 1 416 ? -2.094 17.028 -2.332 1.00 30.14 416 LEU A CA 1
ATOM 3237 C C . LEU A 1 416 ? -2.499 15.883 -1.406 1.00 30.14 416 LEU A C 1
ATOM 3239 O O . LEU A 1 416 ? -1.767 15.653 -0.455 1.00 30.14 416 LEU A O 1
ATOM 3243 N N . ASN A 1 417 ? -3.547 15.107 -1.671 1.00 28.30 417 ASN A N 1
ATOM 3244 C CA . ASN A 1 417 ? -3.840 13.946 -0.824 1.00 28.30 417 ASN A CA 1
ATOM 3245 C C . ASN A 1 417 ? -3.123 12.688 -1.349 1.00 28.30 417 ASN A C 1
ATOM 3247 O O . ASN A 1 417 ? -3.493 12.090 -2.355 1.00 28.30 417 ASN A O 1
ATOM 3251 N N . MET A 1 418 ? -2.034 12.315 -0.673 1.00 33.22 418 MET A N 1
ATOM 3252 C CA . MET A 1 418 ? -1.207 11.136 -0.947 1.00 33.22 418 MET A CA 1
ATOM 3253 C C . MET A 1 418 ? -1.473 10.067 0.122 1.00 33.22 418 MET A C 1
ATOM 3255 O O . MET A 1 418 ? -0.824 9.999 1.160 1.00 33.22 418 MET A O 1
ATOM 3259 N N . THR A 1 419 ? -2.446 9.199 -0.070 1.00 27.55 419 THR A N 1
ATOM 3260 C CA . THR A 1 419 ? -2.745 8.162 0.928 1.00 27.55 419 THR A CA 1
ATOM 3261 C C . THR A 1 419 ? -1.581 7.189 1.141 1.00 27.55 419 THR A C 1
ATOM 3263 O O . THR A 1 419 ? -0.786 6.935 0.246 1.00 27.55 419 THR A O 1
ATOM 3266 N N . SER A 1 420 ? -1.454 6.630 2.345 1.00 23.81 420 SER A N 1
ATOM 3267 C CA . SER A 1 420 ? -0.483 5.571 2.632 1.00 23.81 420 SER A CA 1
ATOM 3268 C C . SER A 1 420 ? -0.898 4.250 2.025 1.00 23.81 420 SER A C 1
ATOM 3270 O O . SER A 1 420 ? -1.928 3.720 2.438 1.00 23.81 420 SER A O 1
ATOM 3272 N N . VAL A 1 421 ? -0.056 3.697 1.152 1.00 30.94 421 VAL A N 1
ATOM 3273 C CA . VAL A 1 421 ? 0.040 2.257 0.901 1.00 30.94 421 VAL A CA 1
ATOM 3274 C C . VAL A 1 421 ? 1.489 1.886 0.642 1.00 30.94 421 VAL A C 1
ATOM 3276 O O . VAL A 1 421 ? 2.222 2.683 0.076 1.00 30.94 421 VAL A O 1
ATOM 3279 N N . THR A 1 422 ? 1.804 0.685 1.123 1.00 30.48 422 THR A N 1
ATOM 3280 C CA . THR A 1 422 ? 3.033 -0.105 1.134 1.00 30.48 422 THR A CA 1
ATOM 3281 C C . THR A 1 422 ? 3.515 -0.537 -0.266 1.00 30.48 422 THR A C 1
ATOM 3283 O O . THR A 1 422 ? 2.742 -1.070 -1.056 1.00 30.48 422 THR A O 1
ATOM 3286 N N . ARG A 1 423 ? 4.824 -0.397 -0.501 1.00 35.59 423 ARG A N 1
ATOM 3287 C CA . ARG A 1 423 ? 5.814 -1.092 -1.360 1.00 35.59 423 ARG A CA 1
ATOM 3288 C C . ARG A 1 423 ? 5.466 -1.719 -2.725 1.00 35.59 423 ARG A C 1
ATOM 3290 O O . ARG A 1 423 ? 6.357 -2.370 -3.262 1.00 35.59 423 ARG A O 1
ATOM 3297 N N . TYR A 1 424 ? 4.267 -1.611 -3.292 1.00 38.22 424 TYR A N 1
ATOM 3298 C CA . TYR A 1 424 ? 3.844 -2.665 -4.232 1.00 38.22 424 TYR A CA 1
ATOM 3299 C C . TYR A 1 424 ? 3.182 -2.232 -5.555 1.00 38.22 424 TYR A C 1
ATOM 3301 O O . TYR A 1 424 ? 2.689 -3.084 -6.291 1.00 38.22 424 TYR A O 1
ATOM 3309 N N . GLN A 1 425 ? 3.238 -0.959 -5.958 1.00 32.50 425 GLN A N 1
ATOM 3310 C CA . GLN A 1 425 ? 2.582 -0.493 -7.197 1.00 32.50 425 GLN A CA 1
ATOM 3311 C C . GLN A 1 425 ? 3.503 -0.244 -8.413 1.00 32.50 425 GLN A C 1
ATOM 3313 O O . GLN A 1 425 ? 2.993 -0.026 -9.515 1.00 32.50 425 GLN A O 1
ATOM 3318 N N . ALA A 1 426 ? 4.833 -0.415 -8.326 1.00 33.34 426 ALA A N 1
ATOM 3319 C CA . ALA A 1 426 ? 5.697 -0.405 -9.524 1.00 33.34 426 ALA A CA 1
ATOM 3320 C C . ALA A 1 426 ? 5.498 -1.600 -10.476 1.00 33.34 426 ALA A C 1
ATOM 3322 O O . ALA A 1 426 ? 6.078 -1.624 -11.566 1.00 33.34 426 ALA A O 1
ATOM 3323 N N . ILE A 1 427 ? 4.662 -2.566 -10.108 1.00 33.62 427 ILE A N 1
ATOM 3324 C CA . ILE A 1 427 ? 4.366 -3.756 -10.903 1.00 33.62 427 ILE A CA 1
ATOM 3325 C C . ILE A 1 427 ? 3.575 -3.380 -12.159 1.00 33.62 427 ILE A C 1
ATOM 3327 O O . ILE A 1 427 ? 3.954 -3.745 -13.266 1.00 33.62 427 ILE A O 1
ATOM 3331 N N . ALA A 1 428 ? 2.535 -2.563 -12.042 1.00 28.42 428 ALA A N 1
ATOM 3332 C CA . ALA A 1 428 ? 1.609 -2.376 -13.151 1.00 28.42 428 ALA A CA 1
ATOM 3333 C C . ALA A 1 428 ? 2.194 -1.521 -14.305 1.00 28.42 428 ALA A C 1
ATOM 3335 O O . ALA A 1 428 ? 1.921 -1.775 -15.479 1.00 28.42 428 ALA A O 1
ATOM 3336 N N . LYS A 1 429 ? 3.145 -0.619 -14.018 1.00 32.44 429 LYS A N 1
ATOM 3337 C CA . LYS A 1 429 ? 3.887 0.147 -15.046 1.00 32.44 429 LYS A CA 1
ATOM 3338 C C . LYS A 1 429 ? 5.051 -0.621 -15.673 1.00 32.44 429 LYS A C 1
ATOM 3340 O O . LYS A 1 429 ? 5.415 -0.357 -16.817 1.00 32.44 429 LYS A O 1
ATOM 3345 N N . LYS A 1 430 ? 5.609 -1.593 -14.946 1.00 33.81 430 LYS A N 1
ATOM 3346 C CA . LYS A 1 430 ? 6.595 -2.534 -15.480 1.00 33.81 430 LYS A CA 1
ATOM 3347 C C . LYS A 1 430 ? 5.935 -3.755 -16.113 1.00 33.81 430 LYS A C 1
ATOM 3349 O O . LYS A 1 430 ? 6.693 -4.588 -16.571 1.00 33.81 430 LYS A O 1
ATOM 3354 N N . ILE A 1 431 ? 4.595 -3.846 -16.159 1.00 33.69 431 ILE A N 1
ATOM 3355 C CA . ILE A 1 431 ? 3.832 -4.980 -16.709 1.00 33.69 431 ILE A CA 1
ATOM 3356 C C . ILE A 1 431 ? 2.937 -4.611 -17.899 1.00 33.69 431 ILE A C 1
ATOM 3358 O O . ILE A 1 431 ? 2.730 -5.469 -18.733 1.00 33.69 431 ILE A O 1
ATOM 3362 N N . VAL A 1 432 ? 2.511 -3.370 -18.150 1.00 30.44 432 VAL A N 1
ATOM 3363 C CA . VAL A 1 432 ? 1.773 -3.109 -19.415 1.00 30.44 432 VAL A CA 1
ATOM 3364 C C . VAL A 1 432 ? 2.637 -3.365 -20.665 1.00 30.44 432 VAL A C 1
ATOM 3366 O O . VAL A 1 432 ? 2.133 -3.869 -21.663 1.00 30.44 432 VAL A O 1
ATOM 3369 N N . MET A 1 433 ? 3.960 -3.173 -20.594 1.00 29.50 433 MET A N 1
ATOM 3370 C CA . MET A 1 433 ? 4.856 -3.629 -21.667 1.00 29.50 433 MET A CA 1
ATOM 3371 C C . MET A 1 433 ? 5.128 -5.141 -21.643 1.00 29.50 433 MET A C 1
ATOM 3373 O O . MET A 1 433 ? 5.052 -5.751 -22.707 1.00 29.50 433 MET A O 1
ATOM 3377 N N . PRO A 1 434 ? 5.434 -5.787 -20.499 1.00 30.48 434 PRO A N 1
ATOM 3378 C CA . PRO A 1 434 ? 5.677 -7.223 -20.486 1.00 30.48 434 PRO A CA 1
ATOM 3379 C C . PRO A 1 434 ? 4.493 -8.132 -20.152 1.00 30.48 434 PRO A C 1
ATOM 3381 O O . PRO A 1 434 ? 4.723 -9.321 -20.058 1.00 30.48 434 PRO A O 1
ATOM 3384 N N . ALA A 1 435 ? 3.253 -7.659 -20.052 1.00 26.31 435 ALA A N 1
ATOM 3385 C CA . ALA A 1 435 ? 2.022 -8.454 -20.156 1.00 26.31 435 ALA A CA 1
ATOM 3386 C C . ALA A 1 435 ? 1.567 -8.525 -21.612 1.00 26.31 435 ALA A C 1
ATOM 3388 O O . ALA A 1 435 ? 1.177 -9.595 -22.059 1.00 26.31 435 ALA A O 1
ATOM 3389 N N . LEU A 1 436 ? 1.773 -7.451 -22.387 1.00 27.44 436 LEU A N 1
ATOM 3390 C CA . LEU A 1 436 ? 1.797 -7.550 -23.848 1.00 27.44 436 LEU A CA 1
ATOM 3391 C C . LEU A 1 436 ? 2.967 -8.425 -24.326 1.00 27.44 436 LEU A C 1
ATOM 3393 O O . LEU A 1 436 ? 2.797 -9.174 -25.282 1.00 27.44 436 LEU A O 1
ATOM 3397 N N . ARG A 1 437 ? 4.116 -8.435 -23.621 1.00 28.83 437 ARG A N 1
ATOM 3398 C CA . ARG A 1 437 ? 5.126 -9.491 -23.834 1.00 28.83 437 ARG A CA 1
ATOM 3399 C C . ARG A 1 437 ? 4.762 -10.833 -23.200 1.00 28.83 437 ARG A C 1
ATOM 3401 O O . ARG A 1 437 ? 5.068 -11.814 -23.833 1.00 28.83 437 ARG A O 1
ATOM 3408 N N . SER A 1 438 ? 4.105 -10.948 -22.043 1.00 26.16 438 SER A N 1
ATOM 3409 C CA . SER A 1 438 ? 3.834 -12.249 -21.379 1.00 26.16 438 SER A CA 1
ATOM 3410 C C . SER A 1 438 ? 2.717 -13.039 -22.039 1.00 26.16 438 SER A C 1
ATOM 3412 O O . SER A 1 438 ? 2.759 -14.260 -21.989 1.00 26.16 438 SER A O 1
ATOM 3414 N N . TRP A 1 439 ? 1.788 -12.387 -22.740 1.00 23.88 439 TRP A N 1
ATOM 3415 C CA . TRP A 1 439 ? 0.880 -13.097 -23.643 1.00 23.88 439 TRP A CA 1
ATOM 3416 C C . TRP A 1 439 ? 1.598 -13.658 -24.882 1.00 23.88 439 TRP A C 1
ATOM 3418 O O . TRP A 1 439 ? 1.139 -14.628 -25.471 1.00 23.88 439 TRP A O 1
ATOM 3428 N N . MET A 1 440 ? 2.767 -13.109 -25.233 1.00 24.03 440 MET A N 1
ATOM 3429 C CA . MET A 1 440 ? 3.677 -13.663 -26.246 1.00 24.03 440 MET A CA 1
ATOM 3430 C C . MET A 1 440 ? 4.823 -14.512 -25.655 1.00 24.03 440 MET A C 1
ATOM 3432 O O . MET A 1 440 ? 5.469 -15.254 -26.385 1.00 24.03 440 MET A O 1
ATOM 3436 N N . CYS A 1 441 ? 5.085 -14.422 -24.346 1.00 25.78 441 CYS A N 1
ATOM 3437 C CA . CYS A 1 441 ? 6.243 -15.005 -23.661 1.00 25.78 441 CYS A CA 1
ATOM 3438 C C . CYS A 1 441 ? 5.885 -16.128 -22.682 1.00 25.78 441 CYS A C 1
ATOM 3440 O O . CYS A 1 441 ? 6.785 -16.641 -22.028 1.00 25.78 441 CYS A O 1
ATOM 3442 N N . TYR A 1 442 ? 4.637 -16.603 -22.626 1.00 23.86 442 TYR A N 1
ATOM 3443 C CA . TYR A 1 442 ? 4.343 -17.891 -21.976 1.00 23.86 442 TYR A CA 1
ATOM 3444 C C . TYR A 1 442 ? 4.899 -19.107 -22.741 1.00 23.86 442 TYR A C 1
ATOM 3446 O O . TYR A 1 442 ? 4.709 -20.248 -22.340 1.00 23.86 442 TYR A O 1
ATOM 3454 N N . LEU A 1 443 ? 5.675 -18.845 -23.795 1.00 26.33 443 LEU A N 1
ATOM 3455 C CA . LEU A 1 443 ? 6.583 -19.791 -24.429 1.00 26.33 443 LEU A CA 1
ATOM 3456 C C . LEU A 1 443 ? 8.070 -19.566 -24.110 1.00 26.33 443 LEU A C 1
ATOM 3458 O O . LEU A 1 443 ? 8.943 -20.151 -24.745 1.00 26.33 443 LEU A O 1
ATOM 3462 N N . TYR A 1 444 ? 8.364 -18.672 -23.169 1.00 27.12 444 TYR A N 1
ATOM 3463 C CA . TYR A 1 444 ? 9.677 -18.067 -22.994 1.00 27.12 444 TYR A CA 1
ATOM 3464 C C . TYR A 1 444 ? 10.090 -18.021 -21.527 1.00 27.12 444 TYR A C 1
ATOM 3466 O O . TYR A 1 444 ? 10.084 -16.949 -20.937 1.00 27.12 444 TYR A O 1
ATOM 3474 N N . LEU A 1 445 ? 10.489 -19.150 -20.929 1.00 25.28 445 LEU A N 1
ATOM 3475 C CA . LEU A 1 445 ? 11.310 -19.136 -19.709 1.00 25.28 445 LEU A CA 1
ATOM 3476 C C . LEU A 1 445 ? 12.040 -20.470 -19.480 1.00 25.28 445 LEU A C 1
ATOM 3478 O O . LEU A 1 445 ? 11.487 -21.401 -18.912 1.00 25.28 445 LEU A O 1
ATOM 3482 N N . GLU A 1 446 ? 13.324 -20.497 -19.853 1.00 23.52 446 GLU A N 1
ATOM 3483 C CA . GLU A 1 446 ? 14.400 -20.890 -18.928 1.00 23.52 446 GLU A CA 1
ATOM 3484 C C . GLU A 1 446 ? 15.774 -20.360 -19.402 1.00 23.52 446 GLU A C 1
ATOM 3486 O O . GLU A 1 446 ? 16.650 -21.120 -19.779 1.00 23.52 446 GLU A O 1
ATOM 3491 N N . VAL A 1 447 ? 16.005 -19.035 -19.404 1.00 25.56 447 VAL A N 1
ATOM 3492 C CA . VAL A 1 447 ? 17.380 -18.474 -19.358 1.00 25.56 447 VAL A CA 1
ATOM 3493 C C . VAL A 1 447 ? 17.372 -17.085 -18.695 1.00 25.56 447 VAL A C 1
ATOM 3495 O O . VAL A 1 447 ? 17.344 -16.052 -19.362 1.00 25.56 447 VAL A O 1
ATOM 3498 N N . SER A 1 448 ? 17.436 -17.022 -17.364 1.00 23.84 448 SER A N 1
ATOM 3499 C CA . SER A 1 448 ? 17.684 -15.760 -16.634 1.00 23.84 448 SER A CA 1
ATOM 3500 C C . SER A 1 448 ? 18.661 -15.888 -15.455 1.00 23.84 448 SER A C 1
ATOM 3502 O O . SER A 1 448 ? 18.730 -15.000 -14.611 1.00 23.84 448 SER A O 1
ATOM 3504 N N . HIS A 1 449 ? 19.540 -16.900 -15.468 1.00 24.41 449 HIS A N 1
ATOM 3505 C CA . HIS A 1 449 ? 20.684 -17.021 -14.541 1.00 24.41 449 HIS A CA 1
ATOM 3506 C C . HIS A 1 449 ? 22.053 -16.587 -15.124 1.00 24.41 449 HIS A C 1
ATOM 3508 O O . HIS A 1 449 ? 23.095 -17.092 -14.723 1.00 24.41 449 HIS A O 1
ATOM 3514 N N . MET A 1 450 ? 22.123 -15.624 -16.058 1.00 24.53 450 MET A N 1
ATOM 3515 C CA . MET A 1 450 ? 23.356 -15.408 -16.849 1.00 24.53 450 MET A CA 1
ATOM 3516 C C . MET A 1 450 ? 23.813 -13.961 -17.110 1.00 24.53 450 MET A C 1
ATOM 3518 O O . MET A 1 450 ? 24.176 -13.607 -18.229 1.00 24.53 450 MET A O 1
ATOM 3522 N N . LYS A 1 451 ? 23.870 -13.100 -16.086 1.00 23.06 451 LYS A N 1
ATOM 3523 C CA . LYS A 1 451 ? 24.506 -11.766 -16.223 1.00 23.06 451 LYS A CA 1
ATOM 3524 C C . LYS A 1 451 ? 25.514 -11.377 -15.135 1.00 23.06 451 LYS A C 1
ATOM 3526 O O . LYS A 1 451 ? 25.791 -10.195 -14.955 1.00 23.06 451 LYS A O 1
ATOM 3531 N N . ARG A 1 452 ? 26.151 -12.336 -14.458 1.00 23.86 452 ARG A N 1
ATOM 3532 C CA . ARG A 1 452 ? 27.362 -12.051 -13.668 1.00 23.86 452 ARG A CA 1
ATOM 3533 C C . ARG A 1 452 ? 28.541 -12.876 -14.141 1.00 23.86 452 ARG A C 1
ATOM 3535 O O . ARG A 1 452 ? 28.916 -13.812 -13.459 1.00 23.86 452 ARG A O 1
ATOM 3542 N N . ALA A 1 453 ? 29.119 -12.486 -15.277 1.00 20.97 453 ALA A N 1
ATOM 3543 C CA . ALA A 1 453 ? 30.507 -12.039 -15.357 1.00 20.97 453 ALA A CA 1
ATOM 3544 C C . ALA A 1 453 ? 31.051 -11.969 -16.778 1.00 20.97 453 ALA A C 1
ATOM 3546 O O . ALA A 1 453 ? 30.678 -12.713 -17.664 1.00 20.97 453 ALA A O 1
ATOM 3547 N N . ALA A 1 454 ? 31.979 -11.049 -16.972 1.00 22.52 454 ALA A N 1
ATOM 3548 C CA . ALA A 1 454 ? 33.348 -11.345 -17.377 1.00 22.52 454 ALA A CA 1
ATOM 3549 C C . ALA A 1 454 ? 34.048 -9.993 -17.564 1.00 22.52 454 ALA A C 1
ATOM 3551 O O . ALA A 1 454 ? 34.453 -9.623 -18.657 1.00 22.52 454 ALA A O 1
ATOM 3552 N N . SER A 1 455 ? 34.186 -9.244 -16.468 1.00 24.09 455 SER A N 1
ATOM 3553 C CA . SER A 1 455 ? 35.350 -8.387 -16.254 1.00 24.09 455 SER A CA 1
ATOM 3554 C C . SER A 1 455 ? 36.108 -9.030 -15.095 1.00 24.09 455 SER A C 1
ATOM 3556 O O . SER A 1 455 ? 35.637 -9.003 -13.958 1.00 24.09 455 SER A O 1
ATOM 3558 N N . THR A 1 456 ? 37.218 -9.692 -15.442 1.00 23.22 456 THR A N 1
ATOM 3559 C CA . THR A 1 456 ? 38.047 -10.619 -14.642 1.00 23.22 456 THR A CA 1
ATOM 3560 C C . THR A 1 456 ? 37.335 -11.886 -14.147 1.00 23.22 456 THR A C 1
ATOM 3562 O O . THR A 1 456 ? 36.624 -11.870 -13.155 1.00 23.22 456 THR A O 1
ATOM 3565 N N . THR A 1 457 ? 37.570 -12.995 -14.867 1.00 31.42 457 THR A N 1
ATOM 3566 C CA . THR A 1 457 ? 37.484 -14.396 -14.396 1.00 31.42 457 THR A CA 1
ATOM 3567 C C . THR A 1 457 ? 36.313 -14.757 -13.463 1.00 31.42 457 THR A C 1
ATOM 3569 O O . THR A 1 457 ? 36.426 -14.641 -12.248 1.00 31.42 457 THR A O 1
ATOM 3572 N N . SER A 1 458 ? 35.251 -15.304 -14.072 1.00 26.84 458 SER A N 1
ATOM 3573 C CA . SER A 1 458 ? 34.228 -16.250 -13.555 1.00 26.84 458 SER A CA 1
ATOM 3574 C C . SER A 1 458 ? 32.784 -15.791 -13.793 1.00 26.84 458 SER A C 1
ATOM 3576 O O . SER A 1 458 ? 32.319 -14.937 -13.060 1.00 26.84 458 SER A O 1
ATOM 3578 N N . SER A 1 459 ? 32.129 -16.417 -14.797 1.00 27.53 459 SER A N 1
ATOM 3579 C CA . SER A 1 459 ? 30.676 -16.537 -15.106 1.00 27.53 459 SER A CA 1
ATOM 3580 C C . SER A 1 459 ? 29.934 -15.597 -16.084 1.00 27.53 459 SER A C 1
ATOM 3582 O O . SER A 1 459 ? 28.790 -15.208 -15.855 1.00 27.53 459 SER A O 1
ATOM 3584 N N . ALA A 1 460 ? 30.473 -15.396 -17.290 1.00 25.81 460 ALA A N 1
ATOM 3585 C CA . ALA A 1 460 ? 29.574 -15.491 -18.444 1.00 25.81 460 ALA A CA 1
ATOM 3586 C C . ALA A 1 460 ? 29.183 -16.973 -18.468 1.00 25.81 460 ALA A C 1
ATOM 3588 O O . ALA A 1 460 ? 30.080 -17.811 -18.446 1.00 25.81 460 ALA A O 1
ATOM 3589 N N . PHE A 1 461 ? 27.888 -17.281 -18.485 1.00 28.77 461 PHE A N 1
ATOM 3590 C CA . PHE A 1 461 ? 27.314 -18.636 -18.509 1.00 28.77 461 PHE A CA 1
ATOM 3591 C C . PHE A 1 461 ? 27.082 -19.377 -17.171 1.00 28.77 461 PHE A C 1
ATOM 3593 O O . PHE A 1 461 ? 28.023 -19.869 -16.566 1.00 28.77 461 PHE A O 1
ATOM 3600 N N . GLN A 1 462 ? 25.798 -19.517 -16.777 1.00 26.27 462 GLN A N 1
ATOM 3601 C CA . GLN A 1 462 ? 25.126 -20.775 -16.411 1.00 26.27 462 GLN A CA 1
ATOM 3602 C C . GLN A 1 462 ? 23.565 -20.690 -16.412 1.00 26.27 462 GLN A C 1
ATOM 3604 O O . GLN A 1 462 ? 22.923 -20.446 -15.401 1.00 26.27 462 GLN A O 1
ATOM 3609 N N . PHE A 1 463 ? 22.927 -20.933 -17.561 1.00 26.12 463 PHE A N 1
ATOM 3610 C CA . PHE A 1 463 ? 22.004 -22.066 -17.691 1.00 26.12 463 PHE A CA 1
ATOM 3611 C C . PHE A 1 463 ? 22.752 -23.085 -18.562 1.00 26.12 463 PHE A C 1
ATOM 3613 O O . PHE A 1 463 ? 22.547 -23.237 -19.761 1.00 26.12 463 PHE A O 1
ATOM 3620 N N . SER A 1 464 ? 23.774 -23.683 -17.945 1.00 27.70 464 SER A N 1
ATOM 3621 C CA . SER A 1 464 ? 23.998 -25.112 -18.097 1.00 27.70 464 SER A CA 1
ATOM 3622 C C . SER A 1 464 ? 23.271 -25.710 -16.898 1.00 27.70 464 SER A C 1
ATOM 3624 O O . SER A 1 464 ? 23.607 -25.383 -15.765 1.00 27.70 464 SER A O 1
ATOM 3626 N N . GLU A 1 465 ? 22.257 -26.519 -17.089 1.00 28.53 465 GLU A N 1
ATOM 3627 C CA . GLU A 1 465 ? 22.057 -27.424 -18.216 1.00 28.53 465 GLU A CA 1
ATOM 3628 C C . GLU A 1 465 ? 21.128 -26.761 -19.267 1.00 28.53 465 GLU A C 1
ATOM 3630 O O . GLU A 1 465 ? 19.977 -26.543 -18.956 1.00 28.53 465 GLU A O 1
ATOM 3635 N N . ARG A 1 466 ? 21.452 -26.349 -20.508 1.00 45.69 466 ARG A N 1
ATOM 3636 C CA . ARG A 1 466 ? 22.361 -26.783 -21.590 1.00 45.69 466 ARG A CA 1
ATOM 3637 C C . ARG 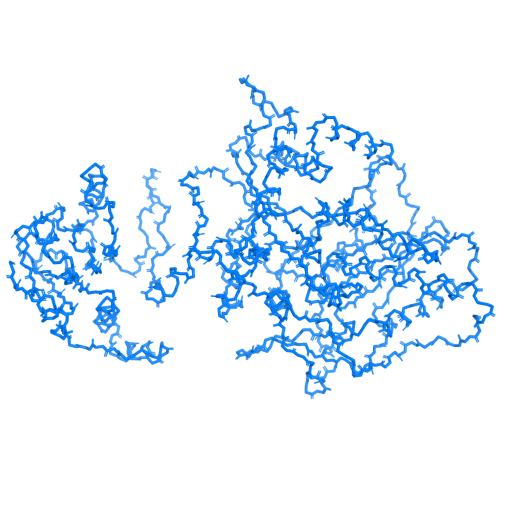A 1 466 ? 22.474 -25.625 -22.633 1.00 45.69 466 ARG A C 1
ATOM 3639 O O . ARG A 1 466 ? 21.513 -24.903 -22.849 1.00 45.69 466 ARG A O 1
ATOM 3646 N N . ASN A 1 467 ? 23.614 -25.483 -23.323 1.00 67.88 467 ASN A N 1
ATOM 3647 C CA . ASN A 1 467 ? 23.974 -24.393 -24.263 1.00 67.88 467 ASN A CA 1
ATOM 3648 C C . ASN A 1 467 ? 22.979 -24.136 -25.443 1.00 67.88 467 ASN A C 1
ATOM 3650 O O . ASN A 1 467 ? 23.159 -24.708 -26.516 1.00 67.88 467 ASN A O 1
ATOM 3654 N N . ILE A 1 468 ? 21.972 -23.262 -25.314 1.00 70.56 468 ILE A N 1
ATOM 3655 C CA . ILE A 1 468 ? 21.004 -22.935 -26.394 1.00 70.56 468 ILE A CA 1
ATOM 3656 C C . ILE A 1 468 ? 20.921 -21.408 -26.617 1.00 70.56 468 ILE A C 1
ATOM 3658 O O . ILE A 1 468 ? 20.886 -20.657 -25.645 1.00 70.56 468 ILE A O 1
ATOM 3662 N N . LEU A 1 469 ? 20.872 -20.930 -27.871 1.00 70.69 469 LEU A N 1
ATOM 3663 C CA . LEU A 1 469 ? 20.623 -19.516 -28.240 1.00 70.69 469 LEU A CA 1
ATOM 3664 C C . LEU A 1 469 ? 19.282 -19.364 -28.969 1.00 70.69 469 LEU A C 1
ATOM 3666 O O . LEU A 1 469 ? 18.986 -20.198 -29.812 1.00 70.69 469 LEU A O 1
ATOM 3670 N N . TYR A 1 470 ? 18.508 -18.298 -28.711 1.00 71.50 470 TYR A N 1
ATOM 3671 C CA . TYR A 1 470 ? 17.120 -18.230 -29.203 1.00 71.50 470 TYR A CA 1
ATOM 3672 C C . TYR A 1 470 ? 16.662 -17.130 -30.195 1.00 71.50 470 TYR A C 1
ATOM 3674 O O . TYR A 1 470 ? 15.673 -17.352 -30.837 1.00 71.50 470 TYR A O 1
ATOM 3682 N N . ILE A 1 471 ? 17.228 -15.951 -30.401 1.00 72.38 471 ILE A N 1
ATOM 3683 C CA . ILE A 1 471 ? 16.830 -15.028 -31.516 1.00 72.38 471 ILE A CA 1
ATOM 3684 C C . ILE A 1 471 ? 15.333 -14.998 -32.012 1.00 72.38 471 ILE A C 1
ATOM 3686 O O . ILE A 1 471 ? 14.970 -15.609 -33.024 1.00 72.38 471 ILE A O 1
ATOM 3690 N N . ASP A 1 472 ? 14.486 -14.178 -31.383 1.00 70.00 472 ASP A N 1
ATOM 3691 C CA . ASP A 1 472 ? 13.139 -13.831 -31.886 1.00 70.00 472 ASP A CA 1
ATOM 3692 C C . ASP A 1 472 ? 13.100 -12.385 -32.405 1.00 70.00 472 ASP A C 1
ATOM 3694 O O . ASP A 1 472 ? 13.634 -11.466 -31.775 1.00 70.00 472 ASP A O 1
ATOM 3698 N N . ALA A 1 473 ? 12.481 -12.185 -33.571 1.00 65.19 473 ALA A N 1
ATOM 3699 C CA . ALA A 1 473 ? 12.258 -10.868 -34.149 1.00 65.19 473 ALA A CA 1
ATOM 3700 C C . ALA A 1 473 ? 10.912 -10.794 -34.889 1.00 65.19 473 ALA A C 1
ATOM 3702 O O . ALA A 1 473 ? 10.563 -11.645 -35.709 1.00 65.19 473 ALA A O 1
ATOM 3703 N N . LEU A 1 474 ? 10.155 -9.726 -34.623 1.00 56.06 474 LEU A N 1
ATOM 3704 C CA . LEU A 1 474 ? 8.853 -9.488 -35.246 1.00 56.06 474 LEU A CA 1
ATOM 3705 C C . LEU A 1 474 ? 8.983 -8.849 -36.643 1.00 56.06 474 LEU A C 1
ATOM 3707 O O . LEU A 1 474 ? 9.963 -8.147 -36.921 1.00 56.06 474 LEU A O 1
ATOM 3711 N N . PRO A 1 475 ? 7.971 -9.007 -37.523 1.00 47.47 475 PRO A N 1
ATOM 3712 C CA . PRO A 1 475 ? 8.004 -8.502 -38.904 1.00 47.47 475 PRO A CA 1
ATOM 3713 C C . PRO A 1 475 ? 8.195 -6.979 -39.022 1.00 47.47 475 PRO A C 1
ATOM 3715 O O . PRO A 1 475 ? 8.657 -6.486 -40.049 1.00 47.47 475 PRO A O 1
ATOM 3718 N N . THR A 1 476 ? 7.870 -6.223 -37.967 1.00 37.12 476 THR A N 1
ATOM 3719 C CA . THR A 1 476 ? 7.957 -4.753 -37.905 1.00 37.12 476 THR A CA 1
ATOM 3720 C C . THR A 1 476 ? 9.341 -4.220 -37.514 1.00 37.12 476 THR A C 1
ATOM 3722 O O . THR A 1 476 ? 9.501 -3.013 -37.330 1.00 37.12 476 THR A O 1
ATOM 3725 N N . GLY A 1 477 ? 10.358 -5.080 -37.383 1.00 45.06 477 GLY A N 1
ATOM 3726 C CA . GLY A 1 477 ? 11.705 -4.709 -36.945 1.00 45.06 477 GLY A CA 1
ATOM 3727 C C . GLY A 1 477 ? 12.457 -3.782 -37.910 1.00 45.06 477 GLY A C 1
ATOM 3728 O O . GLY A 1 477 ? 13.338 -4.219 -38.640 1.00 45.06 477 GLY A O 1
ATOM 3729 N N . PHE A 1 478 ? 12.185 -2.475 -37.874 1.00 38.59 478 PHE A N 1
ATOM 3730 C CA . PHE A 1 478 ? 12.985 -1.457 -38.575 1.00 38.59 478 PHE A CA 1
ATOM 3731 C C . PHE A 1 478 ? 14.447 -1.403 -38.081 1.00 38.59 478 PHE A C 1
ATOM 3733 O O . PHE A 1 478 ? 15.324 -0.934 -38.804 1.00 38.59 478 PHE A O 1
ATOM 3740 N N . GLY A 1 479 ? 14.729 -1.912 -36.874 1.00 44.69 479 GLY A N 1
ATOM 3741 C CA . GLY A 1 479 ? 16.060 -1.895 -36.258 1.00 44.69 479 GLY A CA 1
ATOM 3742 C C . GLY A 1 479 ? 17.088 -2.848 -36.882 1.00 44.69 479 GLY A C 1
ATOM 3743 O O . GLY A 1 479 ? 18.272 -2.523 -36.855 1.00 44.69 479 GLY A O 1
ATOM 3744 N N . THR A 1 480 ? 16.655 -3.968 -37.478 1.00 48.59 480 THR A N 1
ATOM 3745 C CA . THR A 1 480 ? 17.534 -4.993 -38.086 1.00 48.59 480 THR A CA 1
ATOM 3746 C C . THR A 1 480 ? 17.905 -4.695 -39.539 1.00 48.59 480 THR A C 1
ATOM 3748 O O . THR A 1 480 ? 18.718 -5.404 -40.119 1.00 48.59 480 THR A O 1
ATOM 3751 N N . ARG A 1 481 ? 17.321 -3.644 -40.132 1.00 50.06 481 ARG A N 1
ATOM 3752 C CA . ARG A 1 481 ? 17.587 -3.201 -41.513 1.00 50.06 481 ARG A CA 1
ATOM 3753 C C . ARG A 1 481 ? 18.692 -2.145 -41.604 1.00 50.06 481 ARG A C 1
ATOM 3755 O O . ARG A 1 481 ? 19.094 -1.774 -42.702 1.00 50.06 481 ARG A O 1
ATOM 3762 N N . ASN A 1 482 ? 19.149 -1.623 -40.464 1.00 52.94 482 ASN A N 1
ATOM 3763 C CA . ASN A 1 482 ? 20.214 -0.627 -40.392 1.00 52.94 482 ASN A CA 1
ATOM 3764 C C . ASN A 1 482 ? 21.544 -1.315 -40.052 1.00 52.94 482 ASN A C 1
ATOM 3766 O O . ASN A 1 482 ? 21.727 -1.783 -38.928 1.00 52.94 482 ASN A O 1
ATOM 3770 N N . ALA A 1 483 ? 22.478 -1.325 -41.004 1.00 53.94 483 ALA A N 1
ATOM 3771 C CA . ALA A 1 483 ? 23.793 -1.953 -40.860 1.00 53.94 483 ALA A CA 1
ATOM 3772 C C . ALA A 1 483 ? 24.585 -1.449 -39.633 1.00 53.94 483 ALA A C 1
ATOM 3774 O O . ALA A 1 483 ? 25.298 -2.224 -38.999 1.00 53.94 483 ALA A O 1
ATOM 3775 N N . ASN A 1 484 ? 24.398 -0.186 -39.222 1.00 53.28 484 ASN A N 1
ATOM 3776 C CA . ASN A 1 484 ? 25.086 0.380 -38.054 1.00 53.28 484 ASN A CA 1
ATOM 3777 C C . ASN A 1 484 ? 24.639 -0.246 -36.719 1.00 53.28 484 ASN A C 1
ATOM 3779 O O . ASN A 1 484 ? 25.371 -0.167 -35.736 1.00 53.28 484 ASN A O 1
ATOM 3783 N N . ASN A 1 485 ? 23.464 -0.883 -36.678 1.00 57.38 485 ASN A N 1
ATOM 3784 C CA . ASN A 1 485 ? 22.955 -1.570 -35.489 1.00 57.38 485 ASN A CA 1
ATOM 3785 C C . ASN A 1 485 ? 23.338 -3.061 -35.450 1.00 57.38 485 ASN A C 1
ATOM 3787 O O . ASN A 1 485 ? 23.240 -3.679 -34.391 1.00 57.38 485 ASN A O 1
ATOM 3791 N N . MET A 1 486 ? 23.761 -3.639 -36.580 1.00 67.25 486 MET A N 1
ATOM 3792 C CA . MET A 1 486 ? 24.038 -5.075 -36.713 1.00 67.25 486 MET A CA 1
ATOM 3793 C C . MET A 1 486 ? 25.474 -5.454 -36.338 1.00 67.25 486 MET A C 1
ATOM 3795 O O . MET A 1 486 ? 25.671 -6.504 -35.734 1.00 67.25 486 MET A O 1
ATOM 3799 N N . ALA A 1 487 ? 26.467 -4.589 -36.572 1.00 68.19 487 ALA A N 1
ATOM 3800 C CA . ALA A 1 487 ? 27.878 -4.927 -36.329 1.00 68.19 487 ALA A CA 1
ATOM 3801 C C . ALA A 1 487 ? 28.202 -5.408 -34.887 1.00 68.19 487 ALA A C 1
ATOM 3803 O O . ALA A 1 487 ? 28.924 -6.402 -34.733 1.00 68.19 487 ALA A O 1
ATOM 3804 N N . PRO A 1 488 ? 27.660 -4.803 -33.805 1.00 68.19 488 PRO A N 1
ATOM 3805 C CA . PRO A 1 488 ? 27.870 -5.323 -32.449 1.00 68.19 488 PRO A CA 1
ATOM 3806 C C . PRO A 1 488 ? 27.177 -6.673 -32.207 1.00 68.19 488 PRO A C 1
ATOM 3808 O O . PRO A 1 488 ? 27.686 -7.507 -31.458 1.00 68.19 488 PRO A O 1
ATOM 3811 N N . VAL A 1 489 ? 26.022 -6.895 -32.844 1.00 67.88 489 VAL A N 1
ATOM 3812 C CA . VAL A 1 489 ? 25.236 -8.133 -32.733 1.00 67.88 489 VAL A CA 1
ATOM 3813 C C . VAL A 1 489 ? 25.949 -9.277 -33.446 1.00 67.88 489 VAL A C 1
ATOM 3815 O O . VAL A 1 489 ? 26.090 -10.354 -32.875 1.00 67.88 489 VAL A O 1
ATOM 3818 N N . GLU A 1 490 ? 26.467 -9.032 -34.648 1.00 72.56 490 GLU A N 1
ATOM 3819 C CA . GLU A 1 490 ? 27.258 -10.003 -35.406 1.00 72.56 490 GLU A CA 1
ATOM 3820 C C . GLU A 1 490 ? 28.508 -10.422 -34.632 1.00 72.56 490 GLU A C 1
ATOM 3822 O O . GLU A 1 490 ? 28.740 -11.614 -34.426 1.00 72.56 490 GLU A O 1
ATOM 3827 N N . THR A 1 491 ? 29.256 -9.441 -34.113 1.00 72.81 491 THR A N 1
ATOM 3828 C CA . THR A 1 491 ? 30.457 -9.684 -33.299 1.00 72.81 491 THR A CA 1
ATOM 3829 C C . THR A 1 491 ? 30.140 -10.576 -32.097 1.00 72.81 491 THR A C 1
ATOM 3831 O O . THR A 1 491 ? 30.864 -11.532 -31.810 1.00 72.81 491 THR A O 1
ATOM 3834 N N . TYR A 1 492 ? 29.034 -10.297 -31.404 1.00 74.12 492 TYR A N 1
ATOM 3835 C CA . TYR A 1 492 ? 28.616 -11.093 -30.258 1.00 74.12 492 TYR A CA 1
ATOM 3836 C C . TYR A 1 492 ? 28.213 -12.517 -30.657 1.00 74.12 492 TYR A C 1
ATOM 3838 O O . TYR A 1 492 ? 28.703 -13.470 -30.049 1.00 74.12 492 TYR A O 1
ATOM 3846 N N . ILE A 1 493 ? 27.376 -12.687 -31.686 1.00 78.44 493 ILE A N 1
ATOM 3847 C CA . ILE A 1 493 ? 26.922 -14.013 -32.128 1.00 78.44 493 ILE A CA 1
ATOM 3848 C C . ILE A 1 493 ? 28.119 -14.868 -32.560 1.00 78.44 493 ILE A C 1
ATOM 3850 O O . ILE A 1 493 ? 28.229 -16.005 -32.105 1.00 78.44 493 ILE A O 1
ATOM 3854 N N . HIS A 1 494 ? 29.061 -14.323 -33.335 1.00 82.50 494 HIS A N 1
ATOM 3855 C CA . HIS A 1 494 ? 30.280 -15.049 -33.709 1.00 82.50 494 HIS A CA 1
ATOM 3856 C C . HIS A 1 494 ? 31.100 -15.498 -32.497 1.00 82.50 494 HIS A C 1
ATOM 3858 O O . HIS A 1 494 ? 31.652 -16.597 -32.513 1.00 82.50 494 HIS A O 1
ATOM 3864 N N . SER A 1 495 ? 31.154 -14.687 -31.435 1.00 80.88 495 SER A N 1
ATOM 3865 C CA . SER A 1 495 ? 31.914 -15.032 -30.230 1.00 80.88 495 SER A CA 1
ATOM 3866 C C . SER A 1 495 ? 31.331 -16.222 -29.459 1.00 80.88 495 SER A C 1
ATOM 3868 O O . SER A 1 495 ? 32.087 -16.967 -28.838 1.00 80.88 495 SER A O 1
ATOM 3870 N N . ILE A 1 496 ? 30.009 -16.431 -29.509 1.00 79.88 496 ILE A N 1
ATOM 3871 C CA . ILE A 1 496 ? 29.342 -17.483 -28.728 1.00 79.88 496 ILE A CA 1
ATOM 3872 C C . ILE A 1 496 ? 28.973 -18.713 -29.558 1.00 79.88 496 ILE A C 1
ATOM 3874 O O . ILE A 1 496 ? 28.904 -19.806 -28.998 1.00 79.88 496 ILE A O 1
ATOM 3878 N N . PHE A 1 497 ? 28.765 -18.575 -30.871 1.00 82.19 497 PHE A N 1
ATOM 3879 C CA . PHE A 1 497 ? 28.214 -19.631 -31.726 1.00 82.19 497 PHE A CA 1
ATOM 3880 C C . PHE A 1 497 ? 28.939 -20.987 -31.639 1.00 82.19 497 PHE A C 1
ATOM 3882 O O . PHE A 1 497 ? 28.244 -21.996 -31.506 1.00 82.19 497 PHE A O 1
ATOM 3889 N N . PRO A 1 498 ? 30.291 -21.052 -31.607 1.00 82.75 498 PRO A N 1
ATOM 3890 C CA . PRO A 1 498 ? 31.014 -22.325 -31.499 1.00 82.75 498 PRO A CA 1
ATOM 3891 C C . PRO A 1 498 ? 30.794 -23.078 -30.177 1.00 82.75 498 PRO A C 1
ATOM 3893 O O . PRO A 1 498 ? 31.099 -24.262 -30.087 1.00 82.75 498 PRO A O 1
ATOM 3896 N N . SER A 1 499 ? 30.302 -22.398 -29.136 1.00 79.31 499 SER A N 1
ATOM 3897 C CA . SER A 1 499 ? 30.063 -22.982 -27.806 1.00 79.31 499 SER A CA 1
ATOM 3898 C C . SER A 1 499 ? 28.629 -23.490 -27.602 1.00 79.31 499 SER A C 1
ATOM 3900 O O . SER A 1 499 ? 28.325 -24.149 -26.602 1.00 79.31 499 SER A O 1
ATOM 3902 N N . LEU A 1 500 ? 27.733 -23.182 -28.541 1.00 81.31 500 LEU A N 1
ATOM 3903 C CA . LEU A 1 500 ? 26.316 -23.516 -28.462 1.00 81.31 500 LEU A CA 1
ATOM 3904 C C . LEU A 1 500 ? 26.063 -24.972 -28.875 1.00 81.31 500 LEU A C 1
ATOM 3906 O O . LEU A 1 500 ? 26.719 -25.504 -29.762 1.00 81.31 500 LEU A O 1
ATOM 3910 N N . LYS A 1 501 ? 25.089 -25.618 -28.230 1.00 83.56 501 LYS A N 1
ATOM 3911 C CA . LYS A 1 501 ? 24.563 -26.938 -28.612 1.00 83.56 501 LYS A CA 1
ATOM 3912 C C . LYS A 1 501 ? 23.390 -26.822 -29.573 1.00 83.56 501 LYS A C 1
ATOM 3914 O O . LYS A 1 501 ? 23.225 -27.709 -30.394 1.00 83.56 501 LYS A O 1
ATOM 3919 N N . TYR A 1 502 ? 22.589 -25.765 -29.462 1.00 83.88 502 TYR A N 1
ATOM 3920 C CA . TYR A 1 502 ? 21.482 -25.495 -30.375 1.00 83.88 502 TYR A CA 1
ATOM 3921 C C . TYR A 1 502 ? 21.294 -23.991 -30.556 1.00 83.88 502 TYR A C 1
ATOM 3923 O O . TYR A 1 502 ? 21.541 -23.201 -29.641 1.00 83.88 502 TYR A O 1
ATOM 3931 N N . VAL A 1 503 ? 20.804 -23.601 -31.723 1.00 86.56 503 VAL A N 1
ATOM 3932 C CA . VAL A 1 503 ? 20.229 -22.282 -31.966 1.00 86.56 503 VAL A CA 1
ATOM 3933 C C . VAL A 1 503 ? 18.794 -22.473 -32.409 1.00 86.56 503 VAL A C 1
ATOM 3935 O O . VAL A 1 503 ? 18.521 -23.346 -33.220 1.00 86.56 503 VAL A O 1
ATOM 3938 N N . ILE A 1 504 ? 17.883 -21.669 -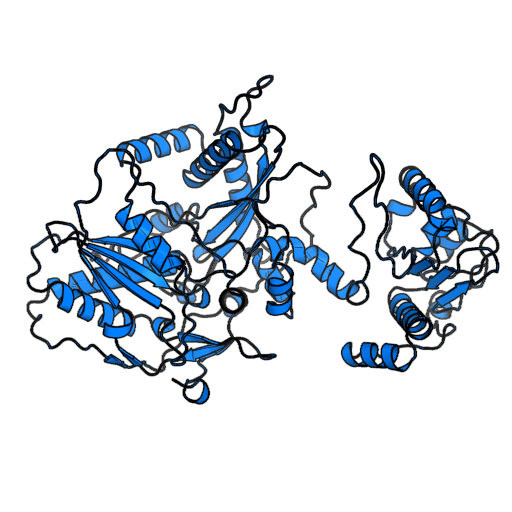31.890 1.00 88.56 504 ILE A N 1
ATOM 3939 C CA . ILE A 1 504 ? 16.503 -21.587 -32.347 1.00 88.56 504 ILE A CA 1
ATOM 3940 C C . ILE A 1 504 ? 16.299 -20.157 -32.857 1.00 88.56 504 ILE A C 1
ATOM 3942 O O . ILE A 1 504 ? 16.915 -19.234 -32.333 1.00 88.56 504 ILE A O 1
ATOM 3946 N N . THR A 1 505 ? 15.514 -19.964 -33.912 1.00 89.19 505 THR A N 1
ATOM 3947 C CA . THR A 1 505 ? 15.150 -18.642 -34.432 1.00 89.19 505 THR A CA 1
A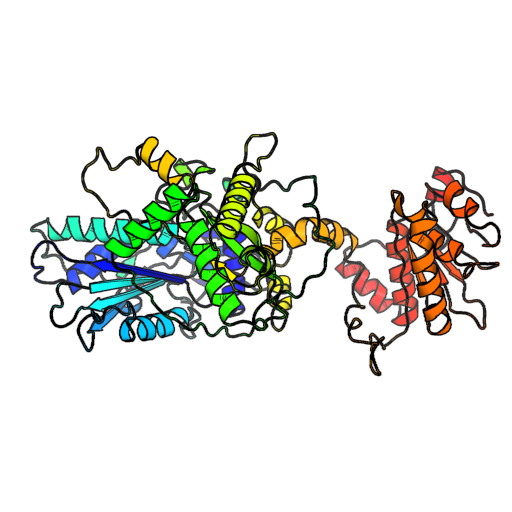TOM 3948 C C . THR A 1 505 ? 13.666 -18.600 -34.763 1.00 89.19 505 THR A C 1
ATOM 3950 O O . THR A 1 505 ? 13.106 -19.581 -35.271 1.00 89.19 505 THR A O 1
ATOM 3953 N N . ILE A 1 506 ? 13.019 -17.470 -34.473 1.00 87.50 506 ILE A N 1
ATOM 3954 C CA . ILE A 1 506 ? 11.575 -17.302 -34.675 1.00 87.50 506 ILE A CA 1
ATOM 3955 C C . ILE A 1 506 ? 11.281 -16.095 -35.545 1.00 87.50 506 ILE A C 1
ATOM 3957 O O . ILE A 1 506 ? 11.879 -15.030 -35.376 1.00 87.50 506 ILE A O 1
ATOM 3961 N N . CYS A 1 507 ? 10.338 -16.254 -36.479 1.00 88.00 507 CYS A N 1
ATOM 3962 C CA . CYS A 1 507 ? 9.873 -15.161 -37.316 1.00 88.00 507 CYS A CA 1
ATOM 3963 C C . CYS A 1 507 ? 11.000 -14.577 -38.170 1.00 88.00 507 CYS A C 1
ATOM 3965 O O . CYS A 1 507 ? 11.491 -15.251 -39.078 1.00 88.00 507 CYS A O 1
ATOM 3967 N N . THR A 1 508 ? 11.415 -13.336 -37.931 1.00 87.25 508 THR A N 1
ATOM 3968 C CA . THR A 1 508 ? 12.537 -12.724 -38.655 1.00 87.25 508 THR A CA 1
ATOM 3969 C C . THR A 1 508 ? 13.866 -12.910 -37.926 1.00 87.25 508 THR A C 1
ATOM 3971 O O . THR A 1 508 ? 14.876 -12.362 -38.353 1.00 87.25 508 THR A O 1
ATOM 3974 N N . GLY A 1 509 ? 13.913 -13.713 -36.858 1.00 85.62 509 GLY A N 1
ATOM 3975 C CA . GLY A 1 509 ? 15.141 -14.022 -36.126 1.00 85.62 509 GLY A CA 1
ATOM 3976 C C . GLY A 1 509 ? 16.213 -14.673 -37.003 1.00 85.62 509 GLY A C 1
ATOM 3977 O O . GLY A 1 509 ? 17.396 -14.350 -36.882 1.00 85.62 509 GLY A O 1
ATOM 3978 N N . SER A 1 510 ? 15.812 -15.498 -37.974 1.00 91.06 510 SER A N 1
ATOM 3979 C CA . SER A 1 510 ? 16.731 -16.076 -38.961 1.00 91.06 510 SER A CA 1
ATOM 3980 C C . SER A 1 510 ? 17.413 -15.017 -39.834 1.00 91.06 510 SER A C 1
ATOM 3982 O O . SER A 1 510 ? 18.532 -15.244 -40.275 1.00 91.06 510 SER A O 1
ATOM 3984 N N . ALA A 1 511 ? 16.837 -13.820 -39.999 1.00 88.12 511 ALA A N 1
ATOM 3985 C CA . ALA A 1 511 ? 17.474 -12.703 -40.702 1.00 88.12 511 ALA A CA 1
ATOM 3986 C C . ALA A 1 511 ? 18.720 -12.169 -39.974 1.00 88.12 511 ALA A C 1
ATOM 3988 O O . ALA A 1 511 ? 19.662 -11.699 -40.609 1.00 88.12 511 ALA A O 1
ATOM 3989 N N . ILE A 1 512 ? 18.731 -12.221 -38.639 1.00 85.50 512 ILE A N 1
ATOM 3990 C CA . ILE A 1 512 ? 19.880 -11.794 -37.828 1.00 85.50 512 ILE A CA 1
ATOM 3991 C C . ILE A 1 512 ? 21.008 -12.810 -37.990 1.00 85.50 512 ILE A C 1
ATOM 3993 O O . ILE A 1 512 ? 22.149 -12.431 -38.231 1.00 85.50 512 ILE A O 1
ATOM 3997 N N . LEU A 1 513 ? 20.680 -14.102 -37.901 1.00 88.00 513 LEU A N 1
ATOM 3998 C CA . LEU A 1 513 ? 21.665 -15.169 -38.057 1.00 88.00 513 LEU A CA 1
ATOM 3999 C C . LEU A 1 513 ? 22.153 -15.305 -39.506 1.00 88.00 513 LEU A C 1
ATOM 4001 O O . LEU A 1 513 ? 23.313 -15.629 -39.722 1.00 88.00 513 LEU A O 1
ATOM 4005 N N . ALA A 1 514 ? 21.308 -14.996 -40.490 1.00 90.88 514 ALA A N 1
ATOM 4006 C CA . ALA A 1 514 ? 21.716 -14.912 -41.884 1.00 90.88 514 ALA A CA 1
ATOM 4007 C C . ALA A 1 514 ? 22.765 -13.809 -42.066 1.00 90.88 514 ALA A C 1
ATOM 4009 O O . ALA A 1 514 ? 23.816 -14.068 -42.629 1.00 90.88 514 ALA A O 1
ATOM 4010 N N . GLN A 1 515 ? 22.564 -12.608 -41.521 1.00 86.06 515 GLN A N 1
ATOM 4011 C CA . GLN A 1 515 ? 23.521 -11.504 -41.693 1.00 86.06 515 GLN A CA 1
ATOM 4012 C C . GLN A 1 515 ? 24.938 -11.813 -41.165 1.00 86.06 515 GLN A C 1
ATOM 4014 O O . GLN A 1 515 ? 25.908 -11.366 -41.770 1.00 86.06 515 GLN A O 1
ATOM 4019 N N . THR A 1 516 ? 25.084 -12.673 -40.147 1.00 87.69 516 THR A N 1
ATOM 4020 C CA . THR A 1 516 ? 26.406 -13.136 -39.665 1.00 87.69 516 THR A CA 1
ATOM 4021 C C . THR A 1 516 ? 27.110 -14.110 -40.622 1.00 87.69 516 THR A C 1
ATOM 4023 O O . THR A 1 516 ? 28.314 -14.322 -40.525 1.00 87.69 516 THR A O 1
ATOM 4026 N N . GLY A 1 517 ? 26.379 -14.748 -41.538 1.00 91.38 517 GLY A N 1
ATOM 4027 C CA . GLY A 1 517 ? 26.896 -15.822 -42.393 1.00 91.38 517 GLY A CA 1
ATOM 4028 C C . GLY A 1 517 ? 26.970 -17.193 -41.746 1.00 91.38 517 GLY A C 1
ATOM 4029 O O . GLY A 1 517 ? 27.429 -18.148 -42.363 1.00 91.38 517 GLY A O 1
ATOM 4030 N N . LEU A 1 518 ? 26.476 -17.336 -40.517 1.00 92.38 518 LEU A N 1
ATOM 4031 C CA . LEU A 1 518 ? 26.447 -18.629 -39.827 1.00 92.38 518 LEU A CA 1
ATOM 4032 C C . LEU A 1 518 ? 25.372 -19.585 -40.375 1.00 92.38 518 LEU A C 1
ATOM 4034 O O . LEU A 1 518 ? 25.328 -20.747 -39.963 1.00 92.38 518 LEU A O 1
ATOM 4038 N N . LEU A 1 519 ? 24.521 -19.098 -41.285 1.00 94.81 519 LEU A N 1
ATOM 4039 C CA . LEU A 1 519 ? 23.543 -19.876 -42.050 1.00 94.81 519 LEU A CA 1
ATOM 4040 C C . LEU A 1 519 ? 23.989 -20.187 -43.489 1.00 94.81 519 LEU A C 1
ATOM 4042 O O . LEU A 1 519 ? 23.208 -20.758 -44.244 1.00 94.81 519 LEU A O 1
ATOM 4046 N N . ASP A 1 520 ? 25.211 -19.829 -43.889 1.00 95.19 520 ASP A N 1
ATOM 4047 C CA . ASP A 1 520 ? 25.667 -20.051 -45.264 1.00 95.19 520 ASP A CA 1
ATOM 4048 C C . ASP A 1 520 ? 25.709 -21.540 -45.603 1.00 95.19 520 ASP A C 1
ATOM 4050 O O . ASP A 1 520 ? 26.375 -22.325 -44.928 1.00 95.19 520 ASP A O 1
ATOM 4054 N N . ASN A 1 521 ? 25.034 -21.906 -46.691 1.00 95.00 521 ASN A N 1
ATOM 4055 C CA . ASN A 1 521 ? 24.816 -23.266 -47.181 1.00 95.00 521 ASN A CA 1
ATOM 4056 C C . ASN A 1 521 ? 24.080 -24.162 -46.173 1.00 95.00 521 ASN A C 1
ATOM 4058 O O . ASN A 1 521 ? 24.299 -25.371 -46.132 1.00 95.00 521 ASN A O 1
ATOM 4062 N N . ARG A 1 522 ? 23.247 -23.558 -45.318 1.00 95.19 522 ARG A N 1
ATOM 4063 C CA . ARG A 1 522 ? 22.427 -24.251 -44.322 1.00 95.19 522 ARG A CA 1
ATOM 4064 C C . ARG A 1 522 ? 20.959 -24.003 -44.581 1.00 95.19 522 ARG A C 1
ATOM 4066 O O . ARG A 1 522 ? 20.575 -22.934 -45.060 1.00 95.19 522 ARG A O 1
ATOM 4073 N N . ARG A 1 523 ? 20.130 -24.969 -44.200 1.00 97.12 523 ARG A N 1
ATOM 4074 C CA . ARG A 1 523 ? 18.683 -24.879 -44.384 1.00 97.12 523 ARG A CA 1
ATOM 4075 C C . ARG A 1 523 ? 18.063 -23.984 -43.321 1.00 97.12 523 ARG A C 1
ATOM 4077 O O . ARG A 1 523 ? 18.272 -24.182 -42.125 1.00 97.12 523 ARG A O 1
ATOM 4084 N N . ALA A 1 524 ? 17.245 -23.024 -43.739 1.00 97.50 524 ALA A N 1
ATOM 4085 C CA . ALA A 1 524 ? 16.494 -22.185 -42.813 1.00 97.50 524 ALA A CA 1
ATOM 4086 C C . ALA A 1 524 ? 15.130 -21.769 -43.368 1.00 97.50 524 ALA A C 1
ATOM 4088 O O . ALA A 1 524 ? 14.888 -21.777 -44.570 1.00 97.50 524 ALA A O 1
ATOM 4089 N N . THR A 1 525 ? 14.224 -21.364 -42.484 1.00 97.50 525 THR A N 1
ATOM 4090 C CA . THR A 1 525 ? 12.972 -20.697 -42.847 1.00 97.50 525 THR A CA 1
ATOM 4091 C C . THR A 1 525 ? 12.832 -19.367 -42.101 1.00 97.50 525 THR A C 1
ATOM 4093 O O . THR A 1 525 ? 13.584 -19.030 -41.183 1.00 97.50 525 THR A O 1
ATOM 4096 N N . THR A 1 526 ? 11.880 -18.561 -42.547 1.00 95.12 526 THR A N 1
ATOM 4097 C CA . THR A 1 526 ? 11.519 -17.271 -41.967 1.00 95.12 526 THR A CA 1
ATOM 4098 C C . THR A 1 526 ? 10.050 -16.974 -42.258 1.00 95.12 526 THR A C 1
ATOM 4100 O O . THR A 1 526 ? 9.375 -17.693 -43.006 1.00 95.12 526 THR A O 1
ATOM 4103 N N . ASN A 1 527 ? 9.540 -15.897 -41.671 1.00 93.69 527 ASN A N 1
ATOM 4104 C CA . ASN A 1 527 ? 8.174 -15.444 -41.866 1.00 93.69 527 ASN A CA 1
ATOM 4105 C C . ASN A 1 527 ? 7.865 -15.153 -43.350 1.00 93.69 527 ASN A C 1
ATOM 4107 O O . ASN A 1 527 ? 8.572 -14.393 -44.017 1.00 93.69 527 ASN A O 1
ATOM 4111 N N . LYS A 1 528 ? 6.756 -15.720 -43.842 1.00 94.50 528 LYS A N 1
ATOM 4112 C CA . LYS A 1 528 ? 6.331 -15.656 -45.250 1.00 94.50 528 LYS A CA 1
ATOM 4113 C C . LYS A 1 528 ? 5.988 -14.244 -45.727 1.00 94.50 528 LYS A C 1
ATOM 4115 O O . LYS A 1 528 ? 6.331 -13.885 -46.847 1.00 94.50 528 LYS A O 1
ATOM 4120 N N . SER A 1 529 ? 5.441 -13.400 -44.850 1.00 89.81 529 SER A N 1
ATOM 4121 C CA . SER A 1 529 ? 5.154 -11.989 -45.167 1.00 89.81 529 SER A CA 1
ATOM 4122 C C . SER A 1 529 ? 6.414 -11.155 -45.424 1.00 89.81 529 SER A C 1
ATOM 4124 O O . SER A 1 529 ? 6.368 -10.157 -46.139 1.00 89.81 529 SER A O 1
ATOM 4126 N N . THR A 1 530 ? 7.557 -11.564 -44.865 1.00 88.25 530 THR A N 1
ATOM 4127 C CA . THR A 1 530 ? 8.851 -10.884 -45.023 1.00 88.25 530 THR A CA 1
ATOM 4128 C C . THR A 1 530 ? 9.842 -11.683 -45.866 1.00 88.25 530 THR A C 1
ATOM 4130 O O . THR A 1 530 ? 11.004 -11.282 -45.956 1.00 88.25 530 THR A O 1
ATOM 4133 N N . TRP A 1 531 ? 9.398 -12.776 -46.497 1.00 93.19 531 TRP A N 1
ATOM 4134 C CA . TRP A 1 531 ? 10.237 -13.745 -47.207 1.00 93.19 531 TRP A CA 1
ATOM 4135 C C . TRP A 1 531 ? 11.204 -13.074 -48.177 1.00 93.19 531 TRP A C 1
ATOM 4137 O O . TRP A 1 531 ? 12.415 -13.148 -47.996 1.00 93.19 531 TRP A O 1
ATOM 4147 N N . ALA A 1 532 ? 10.672 -12.306 -49.133 1.00 90.31 532 ALA A N 1
ATOM 4148 C CA . ALA A 1 532 ? 11.474 -11.619 -50.141 1.00 90.31 532 ALA A CA 1
ATOM 4149 C C . ALA A 1 532 ? 12.548 -10.705 -49.525 1.00 90.31 532 ALA A C 1
ATOM 4151 O O . ALA A 1 532 ? 13.666 -10.644 -50.027 1.00 90.31 532 ALA A O 1
ATOM 4152 N N . SER A 1 533 ? 12.230 -10.025 -48.416 1.00 86.44 533 SER A N 1
ATOM 4153 C CA . SER A 1 533 ? 13.182 -9.132 -47.749 1.00 86.44 533 SER A CA 1
ATOM 4154 C C . SER A 1 533 ? 14.282 -9.890 -47.010 1.00 86.44 533 SER A C 1
ATOM 4156 O O . SER A 1 533 ? 15.446 -9.539 -47.156 1.00 86.44 533 SER A O 1
ATOM 4158 N N . VAL A 1 534 ? 13.943 -10.945 -46.266 1.00 88.88 534 VAL A N 1
ATOM 4159 C CA . VAL A 1 534 ? 14.908 -11.698 -45.452 1.00 88.88 534 VAL A CA 1
ATOM 4160 C C . VAL A 1 534 ? 15.819 -12.544 -46.333 1.00 88.88 534 VAL A C 1
ATOM 4162 O O . VAL A 1 534 ? 17.033 -12.493 -46.170 1.00 88.88 534 VAL A O 1
ATOM 4165 N N . VAL A 1 535 ? 15.252 -13.237 -47.320 1.00 92.00 535 VAL A N 1
ATOM 4166 C CA . VAL A 1 535 ? 16.021 -14.047 -48.273 1.00 92.00 535 VAL A CA 1
ATOM 4167 C C . VAL A 1 535 ? 17.007 -13.188 -49.066 1.00 92.00 535 VAL A C 1
ATOM 4169 O O . VAL A 1 535 ? 18.120 -13.614 -49.362 1.00 92.00 535 VAL A O 1
ATOM 4172 N N . SER A 1 536 ? 16.644 -11.936 -49.367 1.00 89.44 536 SER A N 1
ATOM 4173 C CA . SER A 1 536 ? 17.548 -11.013 -50.062 1.00 89.44 536 SER A CA 1
ATOM 4174 C C . SER A 1 536 ? 18.765 -10.577 -49.237 1.00 89.44 536 SER A C 1
ATOM 4176 O O . SER A 1 536 ? 19.735 -10.109 -49.832 1.00 89.44 536 SER A O 1
ATOM 4178 N N . LEU A 1 537 ? 18.737 -10.732 -47.904 1.00 86.62 537 LEU A N 1
ATOM 4179 C CA . LEU A 1 537 ? 19.859 -10.361 -47.032 1.00 86.62 537 LEU A CA 1
ATOM 4180 C C . LEU A 1 537 ? 21.057 -11.288 -47.217 1.00 86.62 537 LEU A C 1
ATOM 4182 O O . LEU A 1 537 ? 22.190 -10.839 -47.058 1.00 86.62 537 LEU A O 1
ATOM 4186 N N . ARG A 1 538 ? 20.809 -12.567 -47.524 1.00 91.56 538 ARG A N 1
ATOM 4187 C CA . ARG A 1 538 ? 21.866 -13.547 -47.758 1.00 91.56 538 ARG A CA 1
ATOM 4188 C C . ARG A 1 538 ? 21.370 -14.706 -48.613 1.00 91.56 538 ARG A C 1
ATOM 4190 O O . ARG A 1 538 ? 20.507 -15.471 -48.183 1.00 91.56 538 ARG A O 1
ATOM 4197 N N . LYS A 1 539 ? 21.910 -14.797 -49.829 1.00 92.75 539 LYS A N 1
ATOM 4198 C CA . LYS A 1 539 ? 21.500 -15.767 -50.861 1.00 92.75 539 LYS A CA 1
ATOM 4199 C C . LYS A 1 539 ? 22.183 -17.120 -50.696 1.00 92.75 539 LYS A C 1
ATOM 4201 O O . LYS A 1 539 ? 21.809 -18.076 -51.353 1.00 92.75 539 LYS A O 1
ATOM 4206 N N . GLU A 1 540 ? 23.213 -17.162 -49.865 1.00 95.94 540 GLU A N 1
ATOM 4207 C CA . GLU A 1 540 ? 24.004 -18.340 -49.553 1.00 95.94 540 GLU A CA 1
ATOM 4208 C C . GLU A 1 540 ? 23.251 -19.298 -48.619 1.00 95.94 540 GLU A C 1
ATOM 4210 O O . GLU A 1 540 ? 23.632 -20.455 -48.517 1.00 95.94 540 GLU A O 1
ATOM 4215 N N . VAL A 1 541 ? 22.196 -18.844 -47.936 1.00 97.00 541 VAL A N 1
ATOM 4216 C CA . VAL A 1 541 ? 21.335 -19.683 -47.086 1.00 97.00 541 VAL A CA 1
ATOM 4217 C C . VAL A 1 541 ? 20.339 -20.454 -47.959 1.00 97.00 541 VAL A C 1
ATOM 4219 O O . VAL A 1 541 ? 19.727 -19.858 -48.840 1.00 97.00 541 VAL A O 1
ATOM 4222 N N . GLU A 1 542 ? 20.125 -21.742 -47.678 1.00 97.19 542 GLU A N 1
ATOM 4223 C CA . GLU A 1 542 ? 19.121 -22.570 -48.362 1.00 97.19 542 GLU A CA 1
ATOM 4224 C C . GLU A 1 542 ? 17.737 -22.331 -47.736 1.00 97.19 542 GLU A C 1
ATOM 4226 O O . GLU A 1 542 ? 17.365 -22.924 -46.714 1.00 97.19 542 GLU A O 1
ATOM 4231 N N . TRP A 1 543 ? 16.958 -21.419 -48.311 1.00 97.56 543 TRP A N 1
ATOM 4232 C CA . TRP A 1 543 ? 15.702 -20.975 -47.718 1.00 97.56 543 TRP A CA 1
ATOM 4233 C C . TRP A 1 543 ? 14.531 -21.882 -48.115 1.00 97.56 543 TRP A C 1
ATOM 4235 O O . TRP A 1 543 ? 14.129 -21.930 -49.276 1.00 97.56 543 TRP A O 1
ATOM 4245 N N . VAL A 1 544 ? 13.914 -22.538 -47.127 1.00 97.81 544 VAL A N 1
ATOM 4246 C CA . VAL A 1 544 ? 12.754 -23.429 -47.309 1.00 97.81 544 VAL A CA 1
ATOM 4247 C C . VAL A 1 544 ? 11.443 -22.656 -47.133 1.00 97.81 544 VAL A C 1
ATOM 4249 O O . VAL A 1 544 ? 11.055 -22.266 -46.026 1.00 97.81 544 VAL A O 1
ATOM 4252 N N . ALA A 1 545 ? 10.743 -22.412 -48.234 1.00 95.38 545 ALA A N 1
ATOM 4253 C CA . ALA A 1 545 ? 9.565 -21.561 -48.296 1.00 95.38 545 ALA A CA 1
ATOM 4254 C C . ALA A 1 545 ? 8.328 -22.202 -47.682 1.00 95.38 545 ALA A C 1
ATOM 4256 O O . ALA A 1 545 ? 7.581 -21.508 -46.998 1.00 95.38 545 ALA A O 1
ATOM 4257 N N . LYS A 1 546 ? 8.123 -23.510 -47.850 1.00 96.88 546 LYS A N 1
ATOM 4258 C CA . LYS A 1 546 ? 6.994 -24.234 -47.246 1.00 96.88 546 LYS A CA 1
ATOM 4259 C C . LYS A 1 546 ? 7.460 -25.096 -46.077 1.00 96.88 546 LYS A C 1
ATOM 4261 O O . LYS A 1 546 ? 7.635 -26.303 -46.206 1.00 96.88 546 LYS A O 1
ATOM 4266 N N . ALA A 1 547 ? 7.678 -24.449 -44.938 1.00 96.50 547 ALA A N 1
ATOM 4267 C CA . ALA A 1 547 ? 8.083 -25.106 -43.703 1.00 96.50 547 ALA A CA 1
ATOM 4268 C C . ALA A 1 547 ? 7.582 -24.316 -42.502 1.00 96.50 547 ALA A C 1
ATOM 4270 O O . ALA A 1 547 ? 7.838 -23.119 -42.408 1.00 96.50 547 ALA A O 1
ATOM 4271 N N . ARG A 1 548 ? 6.913 -24.981 -41.565 1.00 96.31 548 ARG A N 1
ATOM 4272 C CA . ARG A 1 548 ? 6.552 -24.418 -40.268 1.00 96.31 548 ARG A CA 1
ATOM 4273 C C . ARG A 1 548 ? 7.818 -24.153 -39.465 1.00 96.31 548 ARG A C 1
ATOM 4275 O O . ARG A 1 548 ? 8.027 -23.044 -38.974 1.00 96.31 548 ARG A O 1
ATOM 4282 N N . TRP A 1 549 ? 8.714 -25.134 -39.448 1.00 98.12 549 TRP A N 1
ATOM 4283 C CA . TRP A 1 549 ? 10.094 -24.962 -39.024 1.00 98.12 549 TRP A CA 1
ATOM 4284 C C . TRP A 1 549 ? 11.042 -25.832 -39.845 1.00 98.12 549 TRP A C 1
ATOM 4286 O O . TRP A 1 549 ? 10.629 -26.747 -40.545 1.00 98.12 549 TRP A O 1
ATOM 4296 N N . VAL A 1 550 ? 12.328 -25.520 -39.764 1.00 97.81 550 VAL A N 1
ATOM 4297 C CA . VAL A 1 550 ? 13.429 -26.240 -40.395 1.00 97.81 550 VAL A CA 1
ATOM 4298 C C . VAL A 1 550 ? 14.469 -26.515 -39.327 1.00 97.81 550 VAL A C 1
ATOM 4300 O O . VAL A 1 550 ? 14.838 -25.608 -38.581 1.00 97.81 550 VAL A O 1
ATOM 4303 N N . VAL A 1 551 ? 14.951 -27.751 -39.275 1.00 97.00 551 VAL A N 1
ATOM 4304 C CA . VAL A 1 551 ? 16.110 -28.135 -38.470 1.00 97.00 551 VAL A CA 1
ATOM 4305 C C . VAL A 1 551 ? 17.275 -28.392 -39.411 1.00 97.00 551 VAL A C 1
ATOM 4307 O O . VAL A 1 551 ? 17.174 -29.223 -40.312 1.00 97.00 551 VAL A O 1
ATOM 4310 N N . ASP A 1 552 ? 18.363 -27.663 -39.202 1.00 96.06 552 ASP A N 1
ATOM 4311 C CA . ASP A 1 552 ? 19.654 -27.901 -39.829 1.00 96.06 552 ASP A CA 1
ATOM 4312 C C . ASP A 1 552 ? 20.624 -28.428 -38.771 1.00 96.06 552 ASP A C 1
ATOM 4314 O O . ASP A 1 552 ? 21.066 -27.688 -37.890 1.00 96.06 552 ASP A O 1
ATOM 4318 N N . ASP A 1 553 ? 20.944 -29.712 -38.846 1.00 92.19 553 ASP A N 1
ATOM 4319 C CA . ASP A 1 553 ? 21.806 -30.448 -37.923 1.00 92.19 553 ASP A CA 1
ATOM 4320 C C . ASP A 1 553 ? 23.135 -30.861 -38.576 1.00 92.19 553 ASP A C 1
ATOM 4322 O O . ASP A 1 553 ? 23.712 -31.898 -38.241 1.00 92.19 553 ASP A O 1
ATOM 4326 N N . THR A 1 554 ? 23.637 -30.025 -39.495 1.00 90.38 554 THR A N 1
ATOM 4327 C CA . THR A 1 554 ? 24.882 -30.265 -40.236 1.00 90.38 554 THR A CA 1
ATOM 4328 C C . THR A 1 554 ? 26.027 -30.690 -39.294 1.00 90.38 554 THR A C 1
ATOM 4330 O O . THR A 1 554 ? 26.373 -29.945 -38.369 1.00 90.38 554 THR A O 1
ATOM 4333 N N . PRO A 1 555 ? 26.652 -31.868 -39.501 1.00 85.56 555 PRO A N 1
ATOM 4334 C CA . PRO A 1 555 ? 27.690 -32.369 -38.607 1.00 85.56 555 PRO A CA 1
ATOM 4335 C C . PRO A 1 555 ? 28.883 -31.418 -38.478 1.00 85.56 555 PRO A C 1
ATOM 4337 O O . PRO A 1 555 ? 29.395 -30.896 -39.466 1.00 85.56 555 PRO A O 1
ATOM 4340 N N . GLY A 1 556 ? 29.373 -31.238 -37.251 1.00 82.62 556 GLY A N 1
ATOM 4341 C CA . GLY A 1 556 ? 30.544 -30.401 -36.969 1.00 82.62 556 GLY A CA 1
ATOM 4342 C C . GLY A 1 556 ? 30.247 -28.909 -36.794 1.00 82.62 556 GLY A C 1
ATOM 4343 O O . GLY A 1 556 ? 31.163 -28.159 -36.463 1.00 82.62 556 GLY A O 1
ATOM 4344 N N . VAL A 1 557 ? 28.990 -28.480 -36.940 1.00 86.56 557 VAL A N 1
ATOM 4345 C CA . VAL A 1 557 ? 28.529 -27.122 -36.612 1.00 86.56 557 VAL A CA 1
ATOM 4346 C C . VAL A 1 557 ? 27.309 -27.165 -35.691 1.00 86.56 557 VAL A C 1
ATOM 4348 O O . VAL A 1 557 ? 26.627 -28.180 -35.588 1.00 86.56 557 VAL A O 1
ATOM 4351 N N . THR A 1 558 ? 27.033 -26.063 -34.991 1.00 89.19 558 THR A N 1
ATOM 4352 C CA . THR A 1 558 ? 25.891 -25.957 -34.072 1.00 89.19 558 THR A CA 1
ATOM 4353 C C . THR A 1 558 ? 24.563 -26.129 -34.822 1.00 89.19 558 THR A C 1
ATOM 4355 O O . THR A 1 558 ? 24.298 -25.330 -35.730 1.00 89.19 558 THR A O 1
ATOM 4358 N N . PRO A 1 559 ? 23.699 -27.092 -34.440 1.00 93.00 559 PRO A N 1
ATOM 4359 C CA . PRO A 1 559 ? 22.366 -27.247 -35.010 1.00 93.00 559 PRO A CA 1
ATOM 4360 C C . PRO A 1 559 ? 21.512 -25.978 -34.903 1.00 93.00 559 PRO A C 1
ATOM 4362 O O . PRO A 1 559 ? 21.474 -25.342 -33.847 1.00 93.00 559 PRO A O 1
ATOM 4365 N N . VAL A 1 560 ? 20.801 -25.629 -35.976 1.00 94.88 560 VAL A N 1
ATOM 4366 C CA . VAL A 1 560 ? 19.905 -24.467 -36.034 1.00 94.88 560 VAL A CA 1
ATOM 4367 C C . VAL A 1 560 ? 18.479 -24.916 -36.334 1.00 94.88 560 VAL A C 1
ATOM 4369 O O . VAL A 1 560 ? 18.217 -25.575 -37.331 1.00 94.88 560 VAL A O 1
ATOM 4372 N N . TRP A 1 561 ? 17.544 -24.511 -35.486 1.00 96.38 561 TRP A N 1
ATOM 4373 C CA . TRP A 1 561 ? 16.108 -24.659 -35.653 1.00 96.38 561 TRP A CA 1
ATOM 4374 C C . TRP A 1 561 ? 15.560 -23.291 -36.044 1.00 96.38 561 TRP A C 1
ATOM 4376 O O . TRP A 1 561 ? 15.694 -22.322 -35.306 1.00 96.38 561 TRP A O 1
ATOM 4386 N N . SER A 1 562 ? 14.961 -23.156 -37.213 1.00 96.38 562 SER A N 1
ATOM 4387 C CA . SER A 1 562 ? 14.360 -21.895 -37.651 1.00 96.38 562 SER A CA 1
ATOM 4388 C C . SER A 1 562 ? 12.882 -22.097 -37.888 1.00 96.38 562 SER A C 1
ATOM 4390 O O . SER A 1 562 ? 12.489 -23.120 -38.428 1.00 96.38 562 SER A O 1
ATOM 4392 N N . SER A 1 563 ? 12.050 -21.154 -37.465 1.00 96.06 563 SER A N 1
ATOM 4393 C CA . SER A 1 563 ? 10.600 -21.220 -37.658 1.00 96.06 563 SER A CA 1
ATOM 4394 C C . SER A 1 563 ? 10.091 -20.054 -38.488 1.00 96.06 563 SER A C 1
ATOM 4396 O O . SER A 1 563 ? 10.729 -19.004 -38.581 1.00 96.06 563 SER A O 1
ATOM 4398 N N . SER A 1 564 ? 8.943 -20.276 -39.126 1.00 93.38 564 SER A N 1
ATOM 4399 C CA . SER A 1 564 ? 8.271 -19.291 -39.967 1.00 93.38 564 SER A CA 1
ATOM 4400 C C . SER A 1 564 ? 7.595 -18.211 -39.130 1.00 93.38 564 SER A C 1
ATOM 4402 O O . SER A 1 564 ? 8.278 -17.402 -38.534 1.00 93.38 564 SER A O 1
ATOM 4404 N N . GLY A 1 565 ? 6.265 -18.110 -39.095 1.00 85.81 565 GLY A N 1
ATOM 4405 C CA . GLY A 1 565 ? 5.580 -17.066 -38.325 1.00 85.81 565 GLY A CA 1
ATOM 4406 C C . GLY A 1 565 ? 5.685 -17.240 -36.804 1.00 85.81 565 GLY A C 1
ATOM 4407 O O . GLY A 1 565 ? 6.154 -18.257 -36.309 1.00 85.81 565 GLY A O 1
ATOM 4408 N N . VAL A 1 566 ? 5.164 -16.264 -36.055 1.00 81.44 566 VAL A N 1
ATOM 4409 C CA . VAL A 1 566 ? 5.107 -16.308 -34.579 1.00 81.44 566 VAL A CA 1
ATOM 4410 C C . VAL A 1 566 ? 4.396 -17.574 -34.079 1.00 81.44 566 VAL A C 1
ATOM 4412 O O . VAL A 1 566 ? 4.883 -18.224 -33.163 1.00 81.44 566 VAL A O 1
ATOM 4415 N N . SER A 1 567 ? 3.298 -17.980 -34.728 1.00 83.12 567 SER A N 1
ATOM 4416 C CA . SER A 1 567 ? 2.580 -19.223 -34.406 1.00 83.12 567 SER A CA 1
ATOM 4417 C C . SER A 1 567 ? 3.404 -20.479 -34.691 1.00 83.12 567 SER A C 1
ATOM 4419 O O . SER A 1 567 ? 3.442 -21.384 -33.872 1.00 83.12 567 SER A O 1
ATOM 4421 N N . ALA A 1 568 ? 4.134 -20.514 -35.805 1.00 90.62 568 ALA A N 1
ATOM 4422 C CA . ALA A 1 568 ? 5.064 -21.600 -36.105 1.00 90.62 568 ALA A CA 1
ATOM 4423 C C . ALA A 1 568 ? 6.221 -21.670 -35.094 1.00 90.62 568 ALA A C 1
ATOM 4425 O O . ALA A 1 568 ? 6.782 -22.737 -34.843 1.00 90.62 568 ALA A O 1
ATOM 4426 N N . GLY A 1 569 ? 6.544 -20.528 -34.486 1.00 87.19 569 GLY A N 1
ATOM 4427 C CA . GLY A 1 569 ? 7.487 -20.443 -33.391 1.00 87.19 569 GLY A CA 1
ATOM 4428 C C . GLY A 1 569 ? 7.026 -21.126 -32.103 1.00 87.19 569 GLY A C 1
ATOM 4429 O O . GLY A 1 569 ? 7.845 -21.601 -31.309 1.00 87.19 569 GLY A O 1
ATOM 4430 N N . ILE A 1 570 ? 5.711 -21.240 -31.924 1.00 84.75 570 ILE A N 1
ATOM 4431 C CA . ILE A 1 570 ? 5.141 -22.019 -30.834 1.00 84.75 570 ILE A CA 1
ATOM 4432 C C . ILE A 1 570 ? 5.382 -23.508 -31.068 1.00 84.75 570 ILE A C 1
ATOM 4434 O O . ILE A 1 570 ? 5.936 -24.205 -30.216 1.00 84.75 570 ILE A O 1
ATOM 4438 N N . ASP A 1 571 ? 5.086 -23.967 -32.276 1.00 92.38 571 ASP A N 1
ATOM 4439 C CA . ASP A 1 571 ? 5.201 -25.377 -32.633 1.00 92.38 571 ASP A CA 1
ATOM 4440 C C . ASP A 1 571 ? 6.645 -25.886 -32.700 1.00 92.38 571 ASP A C 1
ATOM 4442 O O . ASP A 1 571 ? 6.918 -26.987 -32.222 1.00 92.38 571 ASP A O 1
ATOM 4446 N N . VAL A 1 572 ? 7.604 -25.080 -33.183 1.00 91.38 572 VAL A N 1
ATOM 4447 C CA . VAL A 1 572 ? 9.029 -25.470 -33.142 1.00 91.38 572 VAL A CA 1
ATOM 4448 C C . VAL A 1 572 ? 9.526 -25.647 -31.708 1.00 91.38 572 VAL A C 1
ATOM 4450 O O . VAL A 1 572 ? 10.388 -26.484 -31.450 1.00 91.38 572 VAL A O 1
ATOM 4453 N N . THR A 1 573 ? 8.971 -24.891 -30.759 1.00 86.62 573 THR A N 1
ATOM 4454 C CA . THR A 1 573 ? 9.343 -25.006 -29.347 1.00 86.62 573 THR A CA 1
ATOM 4455 C C . THR A 1 573 ? 8.807 -26.308 -28.761 1.00 86.62 573 THR A C 1
ATOM 4457 O O . THR A 1 573 ? 9.551 -27.009 -28.081 1.00 86.62 573 THR A O 1
ATOM 4460 N N . PHE A 1 574 ? 7.577 -26.713 -29.097 1.00 86.12 574 PHE A N 1
ATOM 4461 C CA . PHE A 1 574 ? 7.066 -28.041 -28.740 1.00 86.12 574 PHE A CA 1
ATOM 4462 C C . PHE A 1 574 ? 7.851 -29.174 -29.408 1.00 86.12 574 PHE A C 1
ATOM 4464 O O . PHE A 1 574 ? 8.155 -30.172 -28.755 1.00 86.12 574 PHE A O 1
ATOM 4471 N N . ALA A 1 575 ? 8.237 -29.019 -30.678 1.00 87.50 575 ALA A N 1
ATOM 4472 C CA . ALA A 1 575 ? 9.091 -29.981 -31.371 1.00 87.50 575 ALA A CA 1
ATOM 4473 C C . ALA A 1 575 ? 10.472 -30.106 -30.701 1.00 87.50 575 ALA A C 1
ATOM 4475 O O . ALA A 1 575 ? 11.005 -31.210 -30.561 1.00 87.50 575 ALA A O 1
ATOM 4476 N N . PHE A 1 576 ? 11.025 -28.992 -30.219 1.00 86.12 576 PHE A N 1
ATOM 4477 C CA . PHE A 1 576 ? 12.267 -28.976 -29.456 1.00 86.12 576 PHE A CA 1
ATOM 4478 C C . PHE A 1 576 ? 12.105 -29.619 -28.068 1.00 86.12 576 PHE A C 1
ATOM 4480 O O . PHE A 1 576 ? 12.931 -30.447 -27.685 1.00 86.12 576 PHE A O 1
ATOM 4487 N N . ILE A 1 577 ? 11.024 -29.319 -27.335 1.00 79.88 577 ILE A N 1
ATOM 4488 C CA . ILE A 1 577 ? 10.704 -29.962 -26.046 1.00 79.88 577 ILE A CA 1
ATOM 4489 C C . ILE A 1 577 ? 10.577 -31.472 -26.229 1.00 79.88 577 ILE A C 1
ATOM 4491 O O . ILE A 1 577 ? 11.195 -32.223 -25.482 1.00 79.88 577 ILE A O 1
ATOM 4495 N N . LYS A 1 578 ? 9.855 -31.924 -27.259 1.00 84.50 578 LYS A N 1
ATOM 4496 C CA . LYS A 1 578 ? 9.755 -33.342 -27.621 1.00 84.50 578 LYS A CA 1
ATOM 4497 C C . LYS A 1 578 ? 11.131 -33.970 -27.833 1.00 84.50 578 LYS A C 1
ATOM 4499 O O . LYS A 1 578 ? 11.388 -35.058 -27.327 1.00 84.50 578 LYS A O 1
ATOM 4504 N N . MET A 1 579 ? 12.012 -33.300 -28.575 1.00 85.50 579 MET A N 1
ATOM 4505 C CA . MET A 1 579 ? 13.359 -33.801 -28.858 1.00 85.50 579 MET A CA 1
ATOM 4506 C C . MET A 1 579 ? 14.204 -33.936 -27.583 1.00 85.50 579 MET A C 1
ATOM 4508 O O . MET A 1 579 ? 14.931 -34.916 -27.433 1.00 85.50 579 MET A O 1
ATOM 4512 N N . VAL A 1 580 ? 14.094 -32.984 -26.651 1.00 78.00 580 VAL A N 1
ATOM 4513 C CA . VAL A 1 580 ? 14.932 -32.945 -25.440 1.00 78.00 580 VAL A CA 1
ATOM 4514 C C . VAL A 1 580 ? 14.352 -33.758 -24.276 1.00 78.00 580 VAL A C 1
ATOM 4516 O O . VAL A 1 580 ? 15.121 -34.374 -23.535 1.00 78.00 580 VAL A O 1
ATOM 4519 N N . TYR A 1 581 ? 13.028 -33.753 -24.105 1.00 61.16 581 TYR A N 1
ATOM 4520 C CA . TYR A 1 581 ? 12.313 -34.255 -22.922 1.00 61.16 581 TYR A CA 1
ATOM 4521 C C . TYR A 1 581 ? 11.267 -35.341 -23.226 1.00 61.16 581 TYR A C 1
ATOM 4523 O O . TYR A 1 581 ? 10.738 -35.940 -22.293 1.00 61.16 581 TYR A O 1
ATOM 4531 N N . GLY A 1 582 ? 10.994 -35.635 -24.500 1.00 70.81 582 GLY A N 1
ATOM 4532 C CA . GLY A 1 582 ? 10.018 -36.644 -24.920 1.00 70.81 582 GLY A CA 1
ATOM 4533 C C . GLY A 1 582 ? 8.614 -36.090 -25.188 1.00 70.81 582 GLY A C 1
ATOM 4534 O O . GLY A 1 582 ? 8.278 -34.962 -24.826 1.00 70.81 582 GLY A O 1
ATOM 4535 N N . GLU A 1 583 ? 7.791 -36.899 -25.860 1.00 88.31 583 GLU A N 1
ATOM 4536 C CA . GLU A 1 583 ? 6.442 -36.517 -26.305 1.00 88.31 583 GLU A CA 1
ATOM 4537 C C . GLU A 1 583 ? 5.493 -36.227 -25.136 1.00 88.31 583 GLU A C 1
ATOM 4539 O O . GLU A 1 583 ? 4.803 -35.214 -25.169 1.00 88.31 583 GLU A O 1
ATOM 4544 N N . ASP A 1 584 ? 5.510 -37.054 -24.085 1.00 71.12 584 ASP A N 1
ATOM 4545 C CA . ASP A 1 584 ? 4.595 -36.937 -22.939 1.00 71.12 584 ASP A CA 1
ATOM 4546 C C . ASP A 1 584 ? 4.699 -35.567 -22.251 1.00 71.12 584 ASP A C 1
ATOM 4548 O O . ASP A 1 584 ? 3.701 -34.988 -21.815 1.00 71.12 584 ASP A O 1
ATOM 4552 N N . VAL A 1 585 ? 5.918 -35.017 -22.179 1.00 60.72 585 VAL A N 1
ATOM 4553 C CA . VAL A 1 585 ? 6.176 -33.685 -21.616 1.00 60.72 585 VAL A CA 1
ATOM 4554 C C . VAL A 1 585 ? 5.650 -32.600 -22.551 1.00 60.72 585 VAL A C 1
ATOM 4556 O O . VAL A 1 585 ? 4.975 -31.680 -22.096 1.00 60.72 585 VAL A O 1
ATOM 4559 N N . ALA A 1 586 ? 5.911 -32.715 -23.857 1.00 64.94 586 ALA A N 1
ATOM 4560 C CA . ALA A 1 586 ? 5.405 -31.763 -24.844 1.00 64.94 586 ALA A CA 1
ATOM 4561 C C . ALA A 1 586 ? 3.864 -31.731 -24.868 1.00 64.94 586 ALA A C 1
ATOM 4563 O O . ALA A 1 586 ? 3.273 -30.655 -24.933 1.00 64.94 586 ALA A O 1
ATOM 4564 N N . GLU A 1 587 ? 3.214 -32.890 -24.761 1.00 74.38 587 GLU A N 1
ATOM 4565 C CA . GLU A 1 587 ? 1.757 -33.019 -24.708 1.00 74.38 587 GLU A CA 1
ATOM 4566 C C . GLU A 1 587 ? 1.171 -32.493 -23.393 1.00 74.38 587 GLU A C 1
ATOM 4568 O O . GLU A 1 587 ? 0.192 -31.751 -23.413 1.00 74.38 587 GLU A O 1
ATOM 4573 N N . SER A 1 588 ? 1.798 -32.794 -22.253 1.00 62.62 588 SER A N 1
ATOM 4574 C CA . SER A 1 588 ? 1.363 -32.271 -20.951 1.00 62.62 588 SER A CA 1
ATOM 4575 C C . SER A 1 588 ? 1.398 -30.742 -20.910 1.00 62.62 588 SER A C 1
ATOM 4577 O O . SER A 1 588 ? 0.461 -30.114 -20.418 1.00 62.62 588 SER A O 1
ATOM 4579 N N . VAL A 1 589 ? 2.456 -30.134 -21.461 1.00 57.12 589 VAL A N 1
ATOM 4580 C CA . VAL A 1 589 ? 2.581 -28.672 -21.558 1.00 57.12 589 VAL A CA 1
ATOM 4581 C C . VAL A 1 589 ? 1.536 -28.097 -22.517 1.00 57.12 589 VAL A C 1
ATOM 4583 O O . VAL A 1 589 ? 0.904 -27.100 -22.183 1.00 57.12 589 VAL A O 1
ATOM 4586 N N . ALA A 1 590 ? 1.297 -28.737 -23.666 1.00 68.50 590 ALA A N 1
ATOM 4587 C CA . ALA A 1 590 ? 0.267 -28.300 -24.609 1.00 68.50 590 ALA A CA 1
ATOM 4588 C C . ALA A 1 590 ? -1.140 -28.341 -23.985 1.00 68.50 590 ALA A C 1
ATOM 4590 O O . ALA A 1 590 ? -1.885 -27.371 -24.105 1.00 68.50 590 ALA A O 1
ATOM 4591 N N . ASN A 1 591 ? -1.469 -29.406 -23.245 1.00 65.69 591 ASN A N 1
ATOM 4592 C CA . ASN A 1 591 ? -2.751 -29.558 -22.551 1.00 65.69 591 ASN A CA 1
ATOM 4593 C C . ASN A 1 591 ? -2.933 -28.533 -21.424 1.00 65.69 591 ASN A C 1
ATOM 4595 O O . ASN A 1 591 ? -4.013 -27.972 -21.283 1.00 65.69 591 ASN A O 1
ATOM 4599 N N . LEU A 1 592 ? -1.878 -28.249 -20.651 1.00 57.56 592 LEU A N 1
ATOM 4600 C CA . LEU A 1 592 ? -1.897 -27.194 -19.631 1.00 57.56 592 LEU A CA 1
ATOM 4601 C C . LEU A 1 592 ? -2.147 -25.808 -20.242 1.00 57.56 592 LEU A C 1
ATOM 4603 O O . LEU A 1 592 ? -2.799 -24.969 -19.629 1.00 57.56 592 LEU A O 1
ATOM 4607 N N . MET A 1 593 ? -1.604 -25.571 -21.437 1.00 73.31 593 MET A N 1
ATOM 4608 C CA . MET A 1 593 ? -1.775 -24.325 -22.184 1.00 73.31 593 MET A CA 1
ATOM 4609 C C . MET A 1 593 ? -3.086 -24.262 -22.976 1.00 73.31 593 MET A C 1
ATOM 4611 O O . MET A 1 593 ? -3.353 -23.232 -23.591 1.00 73.31 593 MET A O 1
ATOM 4615 N N . GLU A 1 594 ? -3.859 -25.352 -23.005 1.00 78.38 594 GLU A N 1
ATOM 4616 C CA . GLU A 1 594 ? -5.009 -25.535 -23.898 1.00 78.38 594 GLU A CA 1
ATOM 4617 C C . GLU A 1 594 ? -4.666 -25.219 -25.371 1.00 78.38 594 GLU A C 1
ATOM 4619 O O . GLU A 1 594 ? -5.464 -24.649 -26.116 1.00 78.38 594 GLU A O 1
ATOM 4624 N N . TYR A 1 595 ? -3.445 -25.566 -25.797 1.00 84.19 595 TYR A N 1
ATOM 4625 C CA . TYR A 1 595 ? -2.922 -25.244 -27.122 1.00 84.19 595 TYR A CA 1
ATOM 4626 C C . TYR A 1 595 ? -2.963 -26.449 -28.067 1.00 84.19 595 TYR A C 1
ATOM 4628 O O . TYR A 1 595 ? -2.327 -27.475 -27.815 1.00 84.19 595 TYR A O 1
ATOM 4636 N N . ASP A 1 596 ? -3.657 -26.295 -29.197 1.00 89.31 596 ASP A N 1
ATOM 4637 C CA . ASP A 1 596 ? -3.646 -27.267 -30.294 1.00 89.31 596 ASP A CA 1
ATOM 4638 C C . ASP A 1 596 ? -2.351 -27.124 -31.113 1.00 89.31 596 ASP A C 1
ATOM 4640 O O . ASP A 1 596 ? -2.207 -26.215 -31.936 1.00 89.31 596 ASP A O 1
ATOM 4644 N N . ARG A 1 597 ? -1.370 -27.989 -30.823 1.00 88.25 597 ARG A N 1
ATOM 4645 C CA . ARG A 1 597 ? -0.030 -27.945 -31.429 1.00 88.25 597 ARG A CA 1
ATOM 4646 C C . ARG A 1 597 ? 0.028 -28.666 -32.776 1.00 88.25 597 ARG A C 1
ATOM 4648 O O . ARG A 1 597 ? -0.459 -29.784 -32.934 1.00 88.25 597 ARG A O 1
ATOM 4655 N N . HIS A 1 598 ? 0.766 -28.094 -33.720 1.00 93.44 598 HIS A N 1
ATOM 4656 C CA . HIS A 1 598 ? 1.070 -28.729 -35.000 1.00 93.44 598 HIS A CA 1
ATOM 4657 C C . HIS A 1 598 ? 2.415 -29.457 -34.949 1.00 93.44 598 HIS A C 1
ATOM 4659 O O . HIS A 1 598 ? 3.466 -28.845 -34.787 1.00 93.44 598 HIS A O 1
ATOM 4665 N N . SER A 1 599 ? 2.399 -30.777 -35.145 1.00 91.50 599 SER A N 1
ATOM 4666 C CA . SER A 1 599 ? 3.603 -31.619 -35.088 1.00 91.50 599 SER A CA 1
ATOM 4667 C C . SER A 1 599 ? 4.307 -31.838 -36.433 1.00 91.50 599 SER A C 1
ATOM 4669 O O . SER A 1 599 ? 5.364 -32.464 -36.454 1.00 91.50 599 SER A O 1
ATOM 4671 N N . ASP A 1 600 ? 3.723 -31.376 -37.541 1.00 95.19 600 ASP A N 1
ATOM 4672 C CA . ASP A 1 600 ? 4.296 -31.490 -38.888 1.00 95.19 600 ASP A CA 1
ATOM 4673 C C . ASP A 1 600 ? 5.102 -30.229 -39.237 1.00 95.19 600 ASP A C 1
ATOM 4675 O O . ASP A 1 600 ? 4.552 -29.128 -39.349 1.00 95.19 600 ASP A O 1
ATOM 4679 N N . ASP A 1 601 ? 6.410 -30.403 -39.437 1.00 95.50 601 ASP A N 1
ATOM 4680 C CA . ASP A 1 601 ? 7.351 -29.338 -39.783 1.00 95.50 601 ASP A CA 1
ATOM 4681 C C . ASP A 1 601 ? 7.091 -28.753 -41.176 1.00 95.50 601 ASP A C 1
ATOM 4683 O O . ASP A 1 601 ? 7.481 -27.620 -41.453 1.00 95.50 601 ASP A O 1
ATOM 4687 N N . LYS A 1 602 ? 6.370 -29.470 -42.044 1.00 95.56 602 LYS A N 1
ATOM 4688 C CA . LYS A 1 602 ? 6.004 -29.036 -43.403 1.00 95.56 602 LYS A CA 1
ATOM 4689 C C . LYS A 1 602 ? 4.632 -28.371 -43.467 1.00 95.56 602 LYS A C 1
ATOM 4691 O O . LYS A 1 602 ? 4.253 -27.849 -44.521 1.00 95.56 602 LYS A O 1
ATOM 4696 N N . TRP A 1 603 ? 3.889 -28.346 -42.358 1.00 95.44 603 TRP A N 1
ATOM 4697 C CA . TRP A 1 603 ? 2.572 -27.719 -42.302 1.00 95.44 603 TRP A CA 1
ATOM 4698 C C . TRP A 1 603 ? 2.673 -26.191 -42.208 1.00 95.44 603 TRP A C 1
ATOM 4700 O O . TRP A 1 603 ? 2.601 -25.580 -41.139 1.00 95.44 603 TRP A O 1
ATOM 4710 N N . ASP A 1 604 ? 2.832 -25.547 -43.361 1.00 95.25 604 ASP A N 1
ATOM 4711 C CA . ASP A 1 604 ? 2.823 -24.089 -43.468 1.00 95.25 604 ASP A CA 1
ATOM 4712 C C . ASP A 1 604 ? 1.871 -23.616 -44.577 1.00 95.25 604 ASP A C 1
ATOM 4714 O O . ASP A 1 604 ? 2.294 -23.411 -45.720 1.00 95.25 604 ASP A O 1
ATOM 4718 N N . PRO A 1 605 ? 0.570 -23.435 -44.271 1.00 93.75 605 PRO A N 1
ATOM 4719 C CA . PRO A 1 605 ? -0.395 -22.937 -45.250 1.00 93.75 605 PRO A CA 1
ATOM 4720 C C . PRO A 1 605 ? -0.091 -21.495 -45.685 1.00 93.75 605 PRO A C 1
ATOM 4722 O O . PRO A 1 605 ? -0.563 -21.048 -46.729 1.00 93.75 605 PRO A O 1
ATOM 4725 N N . PHE A 1 606 ? 0.725 -20.752 -44.929 1.00 95.69 606 PHE A N 1
ATOM 4726 C CA . PHE A 1 606 ? 1.054 -19.371 -45.264 1.00 95.69 606 PHE A CA 1
ATOM 4727 C C . PHE A 1 606 ? 2.032 -19.272 -46.435 1.00 95.69 606 PHE A C 1
ATOM 4729 O O . PHE A 1 606 ? 2.105 -18.220 -47.066 1.00 95.69 606 PHE A O 1
ATOM 4736 N N . ALA A 1 607 ? 2.744 -20.349 -46.776 1.00 94.00 607 ALA A N 1
ATOM 4737 C CA . ALA A 1 607 ? 3.574 -20.371 -47.975 1.00 94.00 607 ALA A CA 1
ATOM 4738 C C . ALA A 1 607 ? 2.744 -20.132 -49.251 1.00 94.00 607 ALA A C 1
ATOM 4740 O O . ALA A 1 607 ? 3.160 -19.383 -50.132 1.00 94.00 607 ALA A O 1
ATOM 4741 N N . GLU A 1 608 ? 1.534 -20.699 -49.303 1.00 92.50 608 GLU A N 1
ATOM 4742 C CA . GLU A 1 608 ? 0.581 -20.516 -50.405 1.00 92.50 608 GLU A CA 1
ATOM 4743 C C . GLU A 1 608 ? -0.067 -19.128 -50.361 1.00 92.50 608 GLU A C 1
ATOM 4745 O O . GLU A 1 608 ? -0.162 -18.466 -51.391 1.00 92.50 608 GLU A O 1
ATOM 4750 N N . VAL A 1 609 ? -0.437 -18.649 -49.164 1.00 93.25 609 VAL A N 1
ATOM 4751 C CA . VAL A 1 609 ? -1.011 -17.301 -48.964 1.00 93.25 609 VAL A CA 1
ATOM 4752 C C . VAL A 1 609 ? -0.090 -16.208 -49.507 1.00 93.25 609 VAL A C 1
ATOM 4754 O O . VAL A 1 609 ? -0.560 -15.246 -50.109 1.00 93.25 609 VAL A O 1
ATOM 4757 N N . TRP A 1 610 ? 1.217 -16.354 -49.293 1.00 92.81 610 TRP A N 1
ATOM 4758 C CA . TRP A 1 610 ? 2.221 -15.379 -49.722 1.00 92.81 610 TRP A CA 1
ATOM 4759 C C . TRP A 1 610 ? 2.906 -15.744 -51.044 1.00 92.81 610 TRP A C 1
ATOM 4761 O O . TRP A 1 610 ? 3.801 -15.014 -51.464 1.00 92.81 610 TRP A O 1
ATOM 4771 N N . ALA A 1 611 ? 2.486 -16.838 -51.693 1.00 92.94 611 ALA A N 1
ATOM 4772 C CA . ALA A 1 611 ? 3.040 -17.348 -52.949 1.00 92.94 611 ALA A CA 1
ATOM 4773 C C . ALA A 1 611 ? 4.582 -17.386 -52.957 1.00 92.94 611 ALA A C 1
ATOM 4775 O O . ALA A 1 611 ? 5.228 -16.870 -53.871 1.00 92.94 611 ALA A O 1
ATOM 4776 N N . VAL A 1 612 ? 5.175 -17.947 -51.899 1.00 93.06 612 VAL A N 1
ATOM 4777 C CA . VAL A 1 612 ? 6.635 -18.027 -51.755 1.00 93.06 612 VAL A CA 1
ATOM 4778 C C . VAL A 1 612 ? 7.185 -19.359 -52.262 1.00 93.06 612 VAL A C 1
ATOM 4780 O O . VAL A 1 612 ? 6.550 -20.403 -52.134 1.00 93.06 612 VAL A O 1
ATOM 4783 N N . GLU A 1 613 ? 8.402 -19.315 -52.797 1.00 91.38 613 GLU A N 1
ATOM 4784 C CA . GLU A 1 613 ? 9.138 -20.468 -53.323 1.00 91.38 613 GLU A CA 1
ATOM 4785 C C . GLU A 1 613 ? 10.517 -20.555 -52.668 1.00 91.38 613 GLU A C 1
ATOM 4787 O O . GLU A 1 613 ? 11.058 -19.528 -52.231 1.00 91.38 613 GLU A O 1
ATOM 4792 N N . ASP A 1 614 ? 11.062 -21.774 -52.606 1.00 91.19 614 ASP A N 1
ATOM 4793 C CA . ASP A 1 614 ? 12.401 -22.054 -52.079 1.00 91.19 614 ASP A CA 1
ATOM 4794 C C . ASP A 1 614 ? 13.463 -21.213 -52.815 1.00 91.19 614 ASP A C 1
ATOM 4796 O O . ASP A 1 614 ? 13.302 -20.870 -53.998 1.00 91.19 614 ASP A O 1
ATOM 4800 N N . LYS A 1 615 ? 14.532 -20.833 -52.105 1.00 84.62 615 LYS A N 1
ATOM 4801 C CA . LYS A 1 615 ? 15.596 -19.965 -52.631 1.00 84.62 615 LYS A CA 1
ATOM 4802 C C . LYS A 1 615 ? 16.990 -20.403 -52.243 1.00 84.62 615 LYS A C 1
ATOM 4804 O O . LYS A 1 615 ? 17.149 -20.910 -51.111 1.00 84.62 615 LYS A O 1
#

Radius of gyration: 30.17 Å; chains: 1; bounding box: 66×68×88 Å

pLDDT: mean 79.69, std 20.59, range [20.97, 98.12]

Foldseek 3Di:
DAPVPWAFFWFFFLQLQLLQLCLVQLLWAWDKDKDKDADPDDDPDVVLLLLQLVLQLCVVALLQQWDWDDDPPDTITITGDQKAQQVVQEEEAEDPAAQDPVQQQWGVRVQVVVLVVRSHHQDDPVDHHGQKHWYWYAGPPDSNITMIMIMGRQSFAWQVLNLLSQQSSLVSSVVQRPDPPPPDDRDRMHGRDSDHAFDHPVVWAVQDDDPDADDDDPDDAQEAQDAARAPNDRDRGIGGGDDPVVLVVLQVVCVVLVFGSLLLVVLVVVLVVCVVDPLRHFKFKEKFKAACCVLTDCVRDPSHTGDRIAIDIDMATQCQQDDVPDSDRHDSSSSSVSSLVVLVVQQVDADPVRHHNGLCSLSVLPPDSNVVSVVRHRHGAPGRYYDFDQDDSDHHDPDPVPVPCPVVNVVVVVRDHGIDDDRDRVCSSVRVVCSVVVVLCVLPDDDDPADDDDPPDDGRDPVPVPFEAEFEDDPPCPQLVDPVNLVVVLVVCVVCFQVGQEYEYAALRVLSVQLNVLQFCWEWEHALVCRVVSCVSHVRHWYALQWQWDWTPPPPGHIYIYGYHSLSSSQSSLVVCCVPPNNVVSVVSCVVVVHDHDNGGRPDPVSVVSVDDID

Secondary structure (DSSP, 8-state):
--GGGSEEEEEPPHHHHHHHHHHHTTS---EEEEEEE--SS--S-HHHHHHHHHHHHHHH-GGGGEEEE--TTS--EEEE-SEEEHHHHEEEEE-SSPPP-SSS---HHHHHHHHHHHT--S--TTS---SEEEEEEEPSS-TT-EEEEEEE-GGG--HHHHHHHHHHHHHHHHHHHHSTT--SPP--EEEP-S-PPPPPGGGTS-----SSPPPP------B---S---SS--------PPPHHHHHHHHHHHHHTT--HHHHHHHHHHHHHHHHS-TT--EEEEEEEEE-GGGS-HHHHTT--S--EEEEEEEEEGGGGB-TT--SB--SHHHHHHHHHHHHHHHT-B-TTSPBPPGGGGGGG-S-HHHHHHHTTTSPPS-SEE--B----------HHHHS--HHHHHHHTTT-B----S--HHHHTTHHHHHHHHHHTT--S--S--S--SSSS-S----S--EE--EE-TT-GGGG-HHHHHHHHHHHHHHGGG-SEEEEEETHHHHHHHHTTTTT-EE---GGGHHHHHTT-TTSEE-SS-SEEEE--TTS--EEEESSHHHHHHHHHHHHHHHH-HHHHHHHHHHTT------TT--THHHHTT----

InterPro domains:
  IPR002818 DJ-1/PfpI [PF01965] (475-578)
  IPR023213 Chloramphenicol acetyltransferase-like domain superfamily [G3DSA:3.30.559.10] (47-224)
  IPR029062 Class I glutamine amidotransferase-like [G3DSA:3.40.50.880] (449-615)
  IPR029062 Class I glutamine amidotransferase-like [SSF52317] (474-598)
  IPR052058 Alcohol O-acetyltransferase-related protein [PTHR28037] (5-391)

Sequence (615 aa):
MDLSQLKKIRAAGKLEEMAAVAHELNLYTTAGYSVHYKPSQAITELEPLIYQALAQVLRENPILFAVPIVPKHEECYFARLPSIDLRKVNSFVDRRGPVPEDGKGRDLELDALLQQQVNTNYKSQDGITPVWRLIILYNFPDRQQFTANFMAHHGIADGASFQILHRSFQKALQALSSTSAAKSEVEYIIQSKDEEIGPPLESIHSMLIPDAAPGGETATYNDWLGNPTEVPSRTGYATLTLPSPLVQLFTQECKKNKVAPPAGLNALIAKVLYSNLPSTTESMDANIPVDIRSDLPPGAVDGVMGNFFDAFKTRIFRADFCEKGSSELTDIWTPAKKISKDTRKYFSNTAPTGEAYLNIAGLKNIPDLQALLTSLIGGQRTESLELAYIGPHVPFSGDSRKSKLTQSDQDRDRHLNMTSVTRYQAIAKKIVMPALRSWMCYLYLEVSHMKRAASTTSSAFQFSERNILYIDALPTGFGTRNANNMAPVETYIHSIFPSLKYVITICTGSAILAQTGLLDNRRATTNKSTWASVVSLRKEVEWVAKARWVVDDTPGVTPVWSSSGVSAGIDVTFAFIKMVYGEDVAESVANLMEYDRHSDDKWDPFAEVWAVEDK